Protein AF-A0A7S2R3V3-F1 (afdb_monomer_lite)

Radius of gyration: 34.44 Å; chains: 1; bounding box: 86×63×130 Å

Structure (mmCIF, N/CA/C/O backbone):
data_AF-A0A7S2R3V3-F1
#
_entry.id   AF-A0A7S2R3V3-F1
#
loop_
_atom_site.group_PDB
_atom_site.id
_atom_site.type_symbol
_atom_site.label_atom_id
_atom_site.label_alt_id
_atom_site.label_comp_id
_atom_site.label_asym_id
_atom_site.label_entity_id
_atom_site.label_seq_id
_atom_site.pdbx_PDB_ins_code
_atom_site.Cartn_x
_atom_site.Cartn_y
_atom_site.Cartn_z
_atom_site.occupancy
_atom_site.B_iso_or_equiv
_atom_site.auth_seq_id
_atom_site.auth_comp_id
_atom_site.auth_asym_id
_atom_site.auth_atom_id
_atom_site.pdbx_PDB_model_num
ATOM 1 N N . ALA A 1 1 ? -15.358 -15.433 21.120 1.00 42.62 1 ALA A N 1
ATOM 2 C CA . ALA A 1 1 ? -14.102 -14.759 21.512 1.00 42.62 1 ALA A CA 1
ATOM 3 C C . ALA A 1 1 ? -13.420 -15.447 22.697 1.00 42.62 1 ALA A C 1
ATOM 5 O O . ALA A 1 1 ? -12.364 -16.014 22.493 1.00 42.62 1 ALA A O 1
ATOM 6 N N . GLN A 1 2 ? -14.010 -15.491 23.899 1.00 39.00 2 GLN A N 1
ATOM 7 C CA . GLN A 1 2 ? -13.341 -16.081 25.078 1.00 39.00 2 GLN A CA 1
ATOM 8 C C . GLN A 1 2 ? -13.239 -17.620 25.023 1.00 39.00 2 GLN A C 1
ATOM 10 O O . GLN A 1 2 ? -12.158 -18.161 25.203 1.00 39.00 2 GLN A O 1
ATOM 15 N N . VAL A 1 3 ? -14.322 -18.312 24.637 1.00 41.28 3 VAL A N 1
ATOM 16 C CA . VAL A 1 3 ? -14.302 -19.762 24.316 1.00 41.28 3 VAL A CA 1
ATOM 17 C C . VAL A 1 3 ? -13.445 -20.046 23.075 1.00 41.28 3 VAL A C 1
ATOM 19 O O . VAL A 1 3 ? -12.742 -21.048 22.998 1.00 41.28 3 VAL A O 1
ATOM 22 N N . ALA A 1 4 ? -13.457 -19.098 22.133 1.00 49.81 4 ALA A N 1
ATOM 23 C CA . ALA A 1 4 ? -12.665 -19.156 20.916 1.00 49.81 4 ALA A CA 1
ATOM 24 C C . ALA A 1 4 ? -11.163 -19.067 21.239 1.00 49.81 4 ALA A C 1
ATOM 26 O O . ALA A 1 4 ? -10.417 -19.839 20.684 1.00 49.81 4 ALA A O 1
ATOM 27 N N . SER A 1 5 ? -10.711 -18.235 22.180 1.00 50.78 5 SER A N 1
ATOM 28 C CA . SER A 1 5 ? -9.288 -18.097 22.540 1.00 50.78 5 SER A CA 1
ATOM 29 C C . SER A 1 5 ? -8.661 -19.415 23.027 1.00 50.78 5 SER A C 1
ATOM 31 O O . SER A 1 5 ? -7.587 -19.798 22.569 1.00 50.78 5 SER A O 1
ATOM 33 N N . SER A 1 6 ? -9.373 -20.176 23.866 1.00 54.22 6 SER A N 1
ATOM 34 C CA . SER A 1 6 ? -8.897 -21.474 24.369 1.00 54.22 6 SER A CA 1
ATOM 35 C C . SER A 1 6 ? -8.925 -22.603 23.328 1.00 54.22 6 SER A C 1
ATOM 37 O O . SER A 1 6 ? -8.071 -23.483 23.375 1.00 54.22 6 SER A O 1
ATOM 39 N N . GLU A 1 7 ? -9.868 -22.589 22.377 1.00 56.12 7 GLU A N 1
ATOM 40 C CA . GLU A 1 7 ? -9.927 -23.588 21.293 1.00 56.12 7 GLU A CA 1
ATOM 41 C C . GLU A 1 7 ? -9.134 -23.185 20.034 1.00 56.12 7 GLU A C 1
ATOM 43 O O . GLU A 1 7 ? -8.646 -24.055 19.317 1.00 56.12 7 GLU A O 1
ATOM 48 N N . LEU A 1 8 ? -8.961 -21.888 19.754 1.00 53.47 8 LEU A N 1
ATOM 49 C CA . LEU A 1 8 ? -8.180 -21.368 18.622 1.00 53.47 8 LEU A CA 1
ATOM 50 C C . LEU A 1 8 ? -6.683 -21.533 18.850 1.00 53.47 8 LEU A C 1
ATOM 52 O O . LEU A 1 8 ? -5.972 -21.786 17.882 1.00 53.47 8 LEU A O 1
ATOM 56 N N . ALA A 1 9 ? -6.211 -21.457 20.098 1.00 54.12 9 ALA A N 1
ATOM 57 C CA . ALA A 1 9 ? -4.820 -21.768 20.424 1.00 54.12 9 ALA A CA 1
ATOM 58 C C . ALA A 1 9 ? -4.423 -23.191 19.971 1.00 54.12 9 ALA A C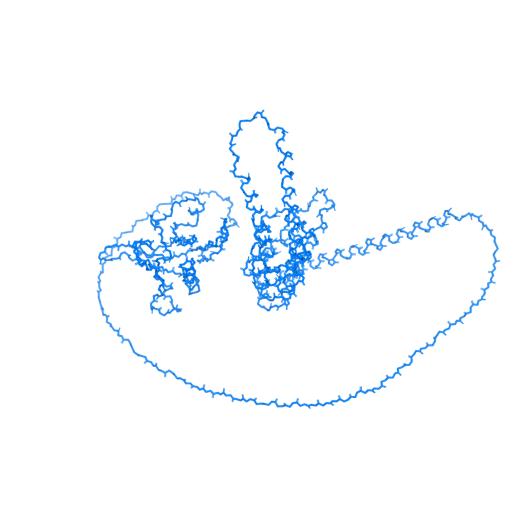 1
ATOM 60 O O . ALA A 1 9 ? -3.262 -23.438 19.663 1.00 54.12 9 ALA A O 1
ATOM 61 N N . LEU A 1 10 ? -5.392 -24.112 19.860 1.00 54.25 10 LEU A N 1
ATOM 62 C CA . LEU A 1 10 ? -5.193 -25.469 19.337 1.00 54.25 10 LEU A CA 1
ATOM 63 C C . LEU A 1 10 ? -5.311 -25.570 17.805 1.00 54.25 10 LEU A C 1
ATOM 65 O O . LEU A 1 10 ? -4.932 -26.595 17.244 1.00 54.25 10 LEU A O 1
ATOM 69 N N . ARG A 1 11 ? -5.845 -24.548 17.122 1.00 63.88 11 ARG A N 1
ATOM 70 C CA . ARG A 1 11 ? -6.066 -24.544 15.662 1.00 63.88 11 ARG A CA 1
ATOM 71 C C . ARG A 1 11 ? -4.992 -23.802 14.858 1.00 63.88 11 ARG A C 1
ATOM 73 O O . ARG A 1 11 ? -5.027 -23.866 13.635 1.00 63.88 11 ARG A O 1
ATOM 80 N N . GLY A 1 12 ? -4.022 -23.162 15.514 1.00 75.69 12 GLY A N 1
ATOM 81 C CA . GLY A 1 12 ? -2.813 -22.657 14.856 1.00 75.69 12 GLY A CA 1
ATOM 82 C C . GLY A 1 12 ? -3.068 -21.539 13.822 1.00 75.69 12 GLY A C 1
ATOM 83 O O . GLY A 1 12 ? -3.934 -20.695 14.048 1.00 75.69 12 GLY A O 1
ATOM 84 N N . PRO A 1 13 ? -2.323 -21.502 12.699 1.00 77.62 13 PRO A N 1
ATOM 85 C CA . PRO A 1 13 ? -2.383 -20.442 11.680 1.00 77.62 13 PRO A CA 1
ATOM 86 C C . PRO A 1 13 ? -3.778 -20.137 11.113 1.00 77.62 13 PRO A C 1
ATOM 88 O O . PRO A 1 13 ? -4.130 -18.973 10.916 1.00 77.62 13 PRO A O 1
ATOM 91 N N . ASP A 1 14 ? -4.606 -21.166 10.917 1.00 78.75 14 ASP A N 1
ATOM 92 C CA . ASP A 1 14 ? -5.938 -21.033 10.311 1.00 78.75 14 ASP A CA 1
ATOM 93 C C . ASP A 1 14 ? -6.867 -20.136 11.140 1.00 78.75 14 ASP A C 1
ATOM 95 O O . ASP A 1 14 ? -7.719 -19.421 10.609 1.00 78.75 14 ASP A O 1
ATOM 99 N N . ALA A 1 15 ? -6.684 -20.148 12.461 1.00 75.69 15 ALA A N 1
ATOM 100 C CA . ALA A 1 15 ? -7.421 -19.311 13.393 1.00 75.69 15 ALA A CA 1
ATOM 101 C C . ALA A 1 15 ? -7.125 -17.819 13.195 1.00 75.69 15 ALA A C 1
ATOM 103 O O . ALA A 1 15 ? -8.046 -16.998 13.181 1.00 75.69 15 ALA A O 1
ATOM 104 N N . VAL A 1 16 ? -5.846 -17.477 13.020 1.00 79.25 16 VAL A N 1
ATOM 105 C CA . VAL A 1 16 ? -5.392 -16.103 12.772 1.00 79.25 16 VAL A CA 1
ATOM 106 C C . VAL A 1 16 ? -5.943 -15.613 11.438 1.00 79.25 16 VAL A C 1
ATOM 108 O O . VAL A 1 16 ? -6.563 -14.552 11.389 1.00 79.25 16 VAL A O 1
ATOM 111 N N . SER A 1 17 ? -5.813 -16.413 10.376 1.00 80.88 17 SER A N 1
ATOM 112 C CA . SER A 1 17 ? -6.365 -16.068 9.063 1.00 80.88 17 SER A CA 1
ATOM 113 C C . SER A 1 17 ? -7.882 -15.879 9.107 1.00 80.88 17 SER A C 1
ATOM 115 O O . SER A 1 17 ? -8.391 -14.919 8.534 1.00 80.88 17 SER A O 1
ATOM 117 N N . ALA A 1 18 ? -8.617 -16.734 9.825 1.00 80.25 18 ALA A N 1
ATOM 118 C CA . ALA A 1 18 ? -10.064 -16.597 9.973 1.00 80.25 18 ALA A CA 1
ATOM 119 C C . ALA A 1 18 ? -10.465 -15.308 10.710 1.00 80.25 18 ALA A C 1
ATOM 121 O O . ALA A 1 18 ? -11.425 -14.656 10.300 1.00 80.25 18 ALA A O 1
ATOM 122 N N . ILE A 1 19 ? -9.733 -14.914 11.760 1.00 79.31 19 ILE A N 1
ATOM 123 C CA . ILE A 1 19 ? -9.977 -13.646 12.468 1.00 79.31 19 ILE A CA 1
ATOM 124 C C . ILE A 1 19 ? -9.691 -12.452 11.555 1.00 79.31 19 ILE A C 1
ATOM 126 O O . ILE A 1 19 ? -10.509 -11.538 11.495 1.00 79.31 19 ILE A O 1
ATOM 130 N N . ILE A 1 20 ? -8.573 -12.465 10.823 1.00 80.06 20 ILE A N 1
ATOM 131 C CA . ILE A 1 20 ? -8.215 -11.384 9.892 1.00 80.06 20 ILE A CA 1
ATOM 132 C C . ILE A 1 20 ? -9.273 -11.257 8.785 1.00 80.06 20 ILE A C 1
ATOM 134 O O . ILE A 1 20 ? -9.743 -10.159 8.499 1.00 80.06 20 ILE A O 1
ATOM 138 N N . LEU A 1 21 ? -9.711 -12.375 8.198 1.00 81.19 21 LEU A N 1
ATOM 139 C CA . LEU A 1 21 ? -10.770 -12.380 7.183 1.00 81.19 21 LEU A CA 1
ATOM 140 C C . LEU A 1 21 ? -12.115 -11.901 7.738 1.00 81.19 21 LEU A C 1
ATOM 142 O O . LEU A 1 21 ? -12.839 -11.180 7.053 1.00 81.19 21 LEU A O 1
ATOM 146 N N . PHE A 1 22 ? -12.454 -12.286 8.970 1.00 82.44 22 PHE A N 1
ATOM 147 C CA . PHE A 1 22 ? -13.661 -11.817 9.645 1.00 82.44 22 PHE A CA 1
ATOM 148 C C . PHE A 1 22 ? -13.627 -10.302 9.859 1.00 82.44 22 PHE A C 1
ATOM 150 O O . PHE A 1 22 ? -14.571 -9.618 9.475 1.00 82.44 22 PHE A O 1
ATOM 157 N N . LEU A 1 23 ? -12.524 -9.779 10.397 1.00 78.69 23 LEU A N 1
ATOM 158 C CA . LEU A 1 23 ? -12.324 -8.346 10.588 1.00 78.69 23 LEU A CA 1
ATOM 159 C C . LEU A 1 23 ? -12.431 -7.575 9.266 1.00 78.69 23 LEU A C 1
ATOM 161 O O . LEU A 1 23 ? -13.106 -6.550 9.208 1.00 78.69 23 LEU A O 1
ATOM 165 N N . ARG A 1 24 ? -11.840 -8.103 8.186 1.00 80.12 24 ARG A N 1
ATOM 166 C CA . ARG A 1 24 ? -11.953 -7.512 6.846 1.00 80.12 24 ARG A CA 1
ATOM 167 C C . ARG A 1 24 ? -13.393 -7.425 6.365 1.00 80.12 24 ARG A C 1
ATOM 169 O O . ARG A 1 24 ? -13.788 -6.409 5.808 1.00 80.12 24 ARG A O 1
ATOM 176 N N . ARG A 1 25 ? -14.184 -8.466 6.611 1.00 81.62 25 ARG A N 1
ATOM 177 C CA . ARG A 1 25 ? -15.598 -8.482 6.238 1.00 81.62 25 ARG A CA 1
ATOM 178 C C . ARG A 1 25 ? -16.442 -7.522 7.078 1.00 81.62 25 ARG A C 1
ATOM 180 O O . ARG A 1 25 ? -17.413 -6.984 6.561 1.00 81.62 25 ARG A O 1
ATOM 187 N N . CYS A 1 26 ? -16.095 -7.324 8.352 1.00 76.75 26 CYS A N 1
ATOM 188 C CA . CYS A 1 26 ? -16.753 -6.327 9.195 1.00 76.75 26 CYS A CA 1
ATOM 189 C C . CYS A 1 26 ? -16.536 -4.910 8.657 1.00 76.75 26 CYS A C 1
ATOM 191 O O . CYS A 1 26 ? -17.508 -4.177 8.559 1.00 76.75 26 CYS A O 1
ATOM 193 N N . LEU A 1 27 ? -15.313 -4.563 8.242 1.00 73.00 27 LEU A N 1
ATOM 194 C CA . LEU A 1 27 ? -15.040 -3.243 7.665 1.00 73.00 27 LEU A CA 1
ATOM 195 C C . LEU A 1 27 ? -15.774 -3.001 6.344 1.00 73.00 27 LEU A C 1
ATOM 197 O O . LEU A 1 27 ? -16.386 -1.958 6.178 1.00 73.00 27 LEU A O 1
ATOM 201 N N . GLN A 1 28 ? -15.773 -3.982 5.437 1.00 79.06 28 GLN A N 1
ATOM 202 C CA . GLN A 1 28 ? -16.441 -3.836 4.136 1.00 79.06 28 GLN A CA 1
ATOM 203 C C . GLN A 1 28 ? -17.941 -3.545 4.262 1.00 79.06 28 GLN A C 1
ATOM 205 O O . GLN A 1 28 ? -18.490 -2.813 3.453 1.00 79.06 28 GLN A O 1
ATOM 210 N N . ARG A 1 29 ? -18.603 -4.095 5.287 1.00 76.88 29 ARG A N 1
ATOM 211 C CA . ARG A 1 29 ? -20.026 -3.828 5.533 1.00 76.88 29 ARG A CA 1
ATOM 212 C C . ARG A 1 29 ? -20.307 -2.424 6.050 1.00 76.88 29 ARG A C 1
ATOM 214 O O . ARG A 1 29 ? -21.402 -1.937 5.818 1.00 76.88 29 ARG A O 1
ATOM 221 N N . SER A 1 30 ? -19.359 -1.816 6.761 1.00 69.12 30 SER A N 1
ATOM 222 C CA . SER A 1 30 ? -19.496 -0.430 7.212 1.00 69.12 30 SER A CA 1
ATOM 223 C C . SER A 1 30 ? -19.497 0.517 6.012 1.00 69.12 30 SER A C 1
ATOM 225 O O . SER A 1 30 ? -20.330 1.404 5.947 1.00 69.12 30 SER A O 1
ATOM 227 N N . GLU A 1 31 ? -18.616 0.279 5.033 1.00 70.94 31 GLU A N 1
ATOM 228 C CA . GLU A 1 31 ? -18.499 1.121 3.831 1.00 70.94 31 GLU A CA 1
ATOM 229 C C . GLU A 1 31 ? -19.698 0.982 2.876 1.00 70.94 31 GLU A C 1
ATOM 231 O O . GLU A 1 31 ? -20.058 1.938 2.200 1.00 70.94 31 GLU A O 1
ATOM 236 N N . GLU A 1 32 ? -20.317 -0.202 2.798 1.00 75.38 32 GLU A N 1
ATOM 237 C CA . GLU A 1 32 ? -21.507 -0.433 1.958 1.00 75.38 32 GLU A CA 1
ATOM 238 C C . GLU A 1 32 ? -22.770 0.254 2.512 1.00 75.38 32 GLU A C 1
ATOM 240 O O . GLU A 1 32 ? -23.696 0.494 1.746 1.00 75.38 32 GLU A O 1
ATOM 245 N N . SER A 1 33 ? -22.808 0.579 3.810 1.00 66.88 33 SER A N 1
ATOM 246 C CA . SER A 1 33 ? -23.957 1.232 4.459 1.00 66.88 33 SER A CA 1
ATOM 247 C C . SER A 1 33 ? -24.081 2.716 4.098 1.00 66.88 33 SER A C 1
ATOM 249 O O . SER A 1 33 ? -25.188 3.216 3.985 1.00 66.88 33 SER A O 1
ATOM 251 N N . GLU A 1 34 ? -22.962 3.408 3.866 1.00 64.06 34 GLU A N 1
ATOM 252 C CA . GLU A 1 34 ? -22.932 4.861 3.602 1.00 64.06 34 GLU A CA 1
ATOM 253 C C . GLU A 1 34 ? -23.275 5.233 2.138 1.00 64.06 34 GLU A C 1
ATOM 255 O O . GLU A 1 34 ? -23.227 6.401 1.759 1.00 64.06 34 GLU A O 1
ATOM 260 N N . GLY A 1 35 ? -23.528 4.251 1.263 1.00 63.22 35 GLY A N 1
ATOM 261 C CA . GLY A 1 35 ? -23.549 4.454 -0.193 1.00 63.22 35 GLY A CA 1
ATOM 262 C C . GLY A 1 35 ? -24.919 4.596 -0.862 1.00 63.22 35 GLY A C 1
ATOM 263 O O . GLY A 1 35 ? -24.953 5.028 -2.015 1.00 63.22 35 GLY A O 1
ATOM 264 N N . ASP A 1 36 ? -26.006 4.240 -0.177 1.00 60.84 36 ASP A N 1
ATOM 265 C CA . ASP A 1 36 ? -27.350 4.087 -0.761 1.00 60.84 36 ASP A CA 1
ATOM 266 C C . ASP A 1 36 ? -28.389 5.035 -0.115 1.00 60.84 36 ASP A C 1
ATOM 268 O O . ASP A 1 36 ? -29.555 4.679 0.038 1.00 60.84 36 ASP A O 1
ATOM 272 N N . GLU A 1 37 ? -27.997 6.266 0.230 1.00 60.75 37 GLU A N 1
ATOM 273 C CA . GLU A 1 37 ? -28.954 7.360 0.467 1.00 60.75 37 GLU A CA 1
ATOM 274 C C . GLU A 1 37 ? -29.541 7.813 -0.889 1.00 60.75 37 GLU A C 1
ATOM 276 O O . GLU A 1 37 ? -29.111 8.799 -1.497 1.00 60.75 37 GLU A O 1
ATOM 281 N N . GLU A 1 38 ? -30.477 7.035 -1.442 1.00 66.69 38 GLU A N 1
ATOM 282 C CA . GLU A 1 38 ? -31.372 7.538 -2.487 1.00 66.69 38 GLU A CA 1
ATOM 283 C C . GLU A 1 38 ? -32.295 8.595 -1.853 1.00 66.69 38 GLU A C 1
ATOM 285 O O . GLU A 1 38 ? -32.809 8.381 -0.762 1.00 66.69 38 GLU A O 1
ATOM 290 N N . GLU A 1 39 ? -32.463 9.749 -2.515 1.00 67.69 39 GLU A N 1
ATOM 291 C CA . GLU A 1 39 ? -33.336 10.859 -2.091 1.00 67.69 39 GLU A CA 1
ATOM 292 C C . GLU A 1 39 ? -34.794 10.366 -1.928 1.00 67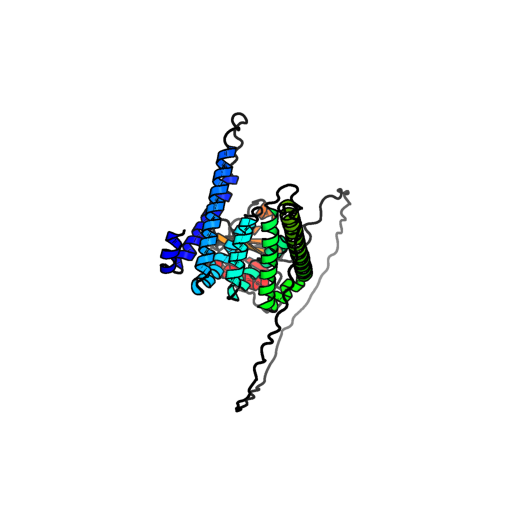.69 39 GLU A C 1
ATOM 294 O O . GLU A 1 39 ? -35.586 10.450 -2.872 1.00 67.69 39 GLU A O 1
ATOM 299 N N . GLU A 1 40 ? -35.147 9.809 -0.767 1.00 58.41 40 GLU A N 1
ATOM 300 C CA . GLU A 1 40 ? -36.526 9.478 -0.400 1.00 58.41 40 GLU A CA 1
ATOM 301 C C . GLU A 1 40 ? -37.203 10.686 0.272 1.00 58.41 40 GLU A C 1
ATOM 303 O O . GLU A 1 40 ? -36.574 11.516 0.923 1.00 58.41 40 GLU A O 1
ATOM 308 N N . ASP A 1 41 ? -38.493 10.847 -0.025 1.00 61.62 41 ASP A N 1
ATOM 309 C CA . ASP A 1 41 ? -39.280 12.061 0.188 1.00 61.62 41 ASP A CA 1
ATOM 310 C C . ASP A 1 41 ? -39.376 12.483 1.682 1.00 61.62 41 ASP A C 1
ATOM 312 O O . ASP A 1 41 ? -39.746 11.681 2.535 1.00 61.62 41 ASP A O 1
ATOM 316 N N . GLU A 1 42 ? -39.123 13.776 1.953 1.00 65.75 42 GLU A N 1
ATOM 317 C CA . GLU A 1 42 ? -38.887 14.480 3.245 1.00 65.75 42 GLU A CA 1
ATOM 318 C C . GLU A 1 42 ? -39.956 14.374 4.379 1.00 65.75 42 GLU A C 1
ATOM 320 O O . GLU A 1 42 ? -39.991 15.238 5.258 1.00 65.75 42 GLU A O 1
ATOM 325 N N . ASP A 1 43 ? -40.858 13.388 4.413 1.00 66.81 43 ASP A N 1
ATOM 326 C CA . ASP A 1 43 ? -42.054 13.459 5.279 1.00 66.81 43 ASP A CA 1
ATOM 327 C C . ASP A 1 43 ? -42.133 12.464 6.476 1.00 66.81 43 ASP A C 1
ATOM 329 O O . ASP A 1 43 ? -43.113 12.545 7.222 1.00 66.81 43 ASP A O 1
ATOM 333 N N . GLU A 1 44 ? -41.143 11.590 6.757 1.00 63.47 44 GLU A N 1
ATOM 334 C CA . GLU A 1 44 ? -41.206 10.615 7.890 1.00 63.47 44 GLU A CA 1
ATOM 335 C C . GLU A 1 44 ? -39.882 10.365 8.695 1.00 63.47 44 GLU A C 1
ATOM 337 O O . GLU A 1 44 ? -39.685 9.276 9.223 1.00 63.47 44 GLU A O 1
ATOM 342 N N . GLU A 1 45 ? -38.987 11.351 8.879 1.00 58.44 45 GLU A N 1
ATOM 343 C CA . GLU A 1 45 ? -37.606 11.149 9.415 1.00 58.44 45 GLU A CA 1
ATOM 344 C C . GLU A 1 45 ? -37.372 11.234 10.957 1.00 58.44 45 GLU A C 1
ATOM 346 O O . GLU A 1 45 ? -36.284 11.612 11.383 1.00 58.44 45 GLU A O 1
ATOM 351 N N . GLU A 1 46 ? -38.320 10.933 11.857 1.00 65.19 46 GLU A N 1
ATOM 352 C CA . GLU A 1 46 ? -38.048 11.099 13.316 1.00 65.19 46 GLU A CA 1
ATOM 353 C C . GLU A 1 46 ? -37.592 9.832 14.081 1.00 65.19 46 GLU A C 1
ATOM 355 O O . GLU A 1 46 ? -37.166 9.971 15.227 1.00 65.19 46 GLU A O 1
ATOM 360 N N . ASP A 1 47 ? -37.599 8.630 13.482 1.00 65.62 47 ASP A N 1
ATOM 361 C CA . ASP A 1 47 ? -37.286 7.371 14.201 1.00 65.62 47 ASP A CA 1
ATOM 362 C C . ASP A 1 47 ? -36.073 6.564 13.653 1.00 65.62 47 ASP A C 1
ATOM 364 O O . ASP A 1 47 ? -35.687 5.574 14.278 1.00 65.62 47 ASP A O 1
ATOM 368 N N . GLU A 1 48 ? -35.443 6.940 12.530 1.00 64.06 48 GLU A N 1
ATOM 369 C CA . GLU A 1 48 ? -34.369 6.128 11.903 1.00 64.06 48 GLU A CA 1
ATOM 370 C C . GLU A 1 48 ? -32.966 6.361 12.507 1.00 64.06 48 GLU A C 1
ATOM 372 O O . GLU A 1 48 ? -32.167 5.423 12.594 1.00 64.06 48 GLU A O 1
ATOM 377 N N . ASP A 1 49 ? -32.697 7.556 13.046 1.00 67.00 49 ASP A N 1
ATOM 378 C CA . ASP A 1 49 ? -31.389 7.929 13.615 1.00 67.00 49 ASP A CA 1
ATOM 379 C C . ASP A 1 49 ? -30.969 7.063 14.825 1.00 67.00 49 ASP A C 1
ATOM 381 O O . ASP A 1 49 ? -29.777 6.837 15.060 1.00 67.00 49 ASP A O 1
ATOM 385 N N . GLU A 1 50 ? -31.926 6.558 15.619 1.00 71.69 50 GLU A N 1
ATOM 386 C CA . GLU A 1 50 ? -31.617 5.736 16.802 1.00 71.69 50 GLU A CA 1
ATOM 387 C C . GLU A 1 50 ? -31.159 4.308 16.432 1.00 71.69 50 GLU A C 1
ATOM 389 O O . GLU A 1 50 ? -30.390 3.698 17.182 1.00 71.69 50 GLU A O 1
ATOM 394 N N . GLU A 1 51 ? -31.593 3.753 15.290 1.00 73.25 51 GLU A N 1
ATOM 395 C CA . GLU A 1 51 ? -31.214 2.388 14.887 1.00 73.25 51 GLU A CA 1
ATOM 396 C C . GLU A 1 51 ? -29.798 2.321 14.284 1.00 73.25 51 GLU A C 1
ATOM 398 O O . GLU A 1 51 ? -29.085 1.328 14.493 1.00 73.25 51 GLU A O 1
ATOM 403 N N . GLU A 1 52 ? -29.353 3.375 13.591 1.00 72.94 52 GLU A N 1
ATOM 404 C CA . GLU A 1 52 ? -28.033 3.419 12.951 1.00 72.94 52 GLU A CA 1
ATOM 405 C C . GLU A 1 52 ? -26.886 3.556 13.972 1.00 72.94 52 GLU A C 1
ATOM 407 O O . GLU A 1 52 ? -25.896 2.810 13.909 1.00 72.94 52 GLU A O 1
ATOM 412 N N . GLU A 1 53 ? -27.044 4.419 14.988 1.00 75.50 53 GLU A N 1
ATOM 413 C CA . GLU A 1 53 ? -26.048 4.594 16.062 1.00 75.50 53 GLU A CA 1
ATOM 414 C C . GLU A 1 53 ? -25.779 3.263 16.799 1.00 75.50 53 GLU A C 1
ATOM 416 O O . GLU A 1 53 ? -24.638 2.920 17.153 1.00 75.50 53 GLU A O 1
ATOM 421 N N . ASP A 1 54 ? -26.827 2.456 16.967 1.00 80.19 54 ASP A N 1
ATOM 422 C CA . ASP A 1 54 ? -26.776 1.157 17.626 1.00 80.19 54 ASP A CA 1
ATOM 423 C C . ASP A 1 54 ? -25.993 0.106 16.816 1.00 80.19 54 ASP A C 1
ATOM 425 O O . ASP A 1 54 ? -25.286 -0.733 17.396 1.00 80.19 54 ASP A O 1
ATOM 429 N N . GLU A 1 55 ? -26.087 0.117 15.484 1.00 80.50 55 GLU A N 1
ATOM 430 C CA . GLU A 1 55 ? -25.310 -0.783 14.624 1.00 80.50 55 GLU A CA 1
ATOM 431 C C . GLU A 1 55 ? -23.832 -0.387 14.567 1.00 80.50 55 GLU A C 1
ATOM 433 O O . GLU A 1 55 ? -22.962 -1.260 14.706 1.00 80.50 55 GLU A O 1
ATOM 438 N N . GLU A 1 56 ? -23.512 0.906 14.493 1.00 79.00 56 GLU A N 1
ATOM 439 C CA . GLU A 1 56 ? -22.120 1.360 14.527 1.00 79.00 56 GLU A CA 1
ATOM 440 C C . GLU A 1 56 ? -21.448 0.994 15.867 1.00 79.00 56 GLU A C 1
ATOM 442 O O . GLU A 1 56 ? -20.332 0.451 15.915 1.00 79.00 56 GLU A O 1
ATOM 447 N N . ALA A 1 57 ? -22.155 1.183 16.986 1.00 82.38 57 ALA A N 1
ATOM 448 C CA . ALA A 1 57 ? -21.683 0.791 18.313 1.00 82.38 57 ALA A CA 1
ATOM 449 C C . ALA A 1 57 ? -21.446 -0.729 18.433 1.00 82.38 57 ALA A C 1
ATOM 451 O O . ALA A 1 57 ? -20.449 -1.178 19.034 1.00 82.38 57 ALA A O 1
ATOM 452 N N . LYS A 1 58 ? -22.321 -1.553 17.837 1.00 83.69 58 LYS A N 1
ATOM 453 C CA . LYS A 1 58 ? -22.143 -3.015 17.765 1.00 83.69 58 LYS A CA 1
ATOM 454 C C . LYS A 1 58 ? -20.921 -3.381 16.927 1.00 83.69 58 LYS A C 1
ATOM 456 O O . LYS A 1 58 ? -20.114 -4.204 17.380 1.00 83.69 58 LYS A O 1
ATOM 461 N N . GLN A 1 59 ? -20.738 -2.767 15.758 1.00 79.56 59 GLN A N 1
ATOM 462 C CA . GLN A 1 59 ? -19.583 -3.012 14.893 1.00 79.56 59 GLN A CA 1
ATOM 463 C C . GLN A 1 59 ? -18.272 -2.653 15.600 1.00 79.56 59 GLN A C 1
ATOM 465 O O . GLN A 1 59 ? -17.384 -3.507 15.715 1.00 79.56 59 GLN A O 1
ATOM 470 N N . ARG A 1 60 ? -18.182 -1.461 16.204 1.00 81.25 60 ARG A N 1
ATOM 471 C CA . ARG A 1 60 ? -17.025 -1.033 17.013 1.00 81.25 60 ARG A CA 1
ATOM 472 C C . ARG A 1 60 ? -16.710 -2.039 18.125 1.00 81.25 60 ARG A C 1
ATOM 474 O O . ARG A 1 60 ? -15.557 -2.432 18.322 1.00 81.25 60 ARG A O 1
ATOM 481 N N . THR A 1 61 ? -17.737 -2.542 18.813 1.00 85.44 61 THR A N 1
ATOM 482 C CA . THR A 1 61 ? -17.584 -3.568 19.860 1.00 85.44 61 THR A CA 1
ATOM 483 C C . THR A 1 61 ? -17.030 -4.888 19.311 1.00 85.44 61 THR A C 1
ATOM 485 O O . THR A 1 61 ? -16.205 -5.541 19.963 1.00 85.44 61 THR A O 1
ATOM 488 N N . ILE A 1 62 ? -17.467 -5.308 18.123 1.00 82.38 62 ILE A N 1
ATOM 489 C CA . ILE A 1 62 ? -16.980 -6.522 17.460 1.00 82.38 62 ILE A CA 1
ATOM 490 C C . ILE A 1 62 ? -15.501 -6.377 17.089 1.00 82.38 62 ILE A C 1
ATOM 492 O O . ILE A 1 62 ? -14.715 -7.280 17.395 1.00 82.38 62 ILE A O 1
ATOM 496 N N . VAL A 1 63 ? -15.109 -5.245 16.499 1.00 82.88 63 VAL A N 1
ATOM 497 C CA . VAL A 1 63 ? -13.716 -4.993 16.109 1.00 82.88 63 VAL A CA 1
ATOM 498 C C . VAL A 1 63 ? -12.805 -4.981 17.338 1.00 82.88 63 VAL A C 1
ATOM 500 O O . VAL A 1 63 ? -11.813 -5.712 17.367 1.00 82.88 63 VAL A O 1
ATOM 503 N N . LEU A 1 64 ? -13.185 -4.275 18.409 1.00 85.19 64 LEU A N 1
ATOM 504 C CA . LEU A 1 64 ? -12.429 -4.258 19.670 1.00 85.19 64 LEU A CA 1
ATOM 505 C C . LEU A 1 64 ? -12.240 -5.660 20.268 1.00 85.19 64 LEU A C 1
ATOM 507 O O . LEU A 1 64 ? -11.180 -5.987 20.810 1.00 85.19 64 LEU A O 1
ATOM 511 N N . ARG A 1 65 ? -13.254 -6.529 20.177 1.00 84.38 65 ARG A N 1
ATOM 512 C CA . ARG A 1 65 ? -13.146 -7.922 20.643 1.00 84.38 65 ARG A CA 1
ATOM 513 C C . ARG A 1 65 ? -12.187 -8.743 19.789 1.00 84.38 65 ARG A C 1
ATOM 515 O O . ARG A 1 65 ? -11.469 -9.583 20.330 1.00 84.38 65 ARG A O 1
ATOM 522 N N . ALA A 1 66 ? -12.185 -8.528 18.481 1.00 82.38 66 ALA A N 1
ATOM 523 C CA . ALA A 1 66 ? -11.291 -9.223 17.570 1.00 82.38 66 ALA A CA 1
ATOM 524 C C . ALA A 1 66 ? -9.835 -8.746 17.719 1.00 82.38 66 ALA A C 1
ATOM 526 O O . ALA A 1 66 ? -8.936 -9.582 17.751 1.00 82.38 66 ALA A O 1
ATOM 527 N N . MET A 1 67 ? -9.593 -7.453 17.948 1.00 84.88 67 MET A N 1
ATOM 528 C CA . MET A 1 67 ? -8.257 -6.943 18.289 1.00 84.88 67 MET A CA 1
ATOM 529 C C . MET A 1 67 ? -7.735 -7.517 19.601 1.00 84.88 67 MET A C 1
ATOM 531 O O . MET A 1 67 ? -6.598 -7.973 19.665 1.00 84.88 67 MET A O 1
ATOM 535 N N . ASN A 1 68 ? -8.579 -7.576 20.634 1.00 86.25 68 ASN A N 1
ATOM 536 C CA . ASN A 1 68 ? -8.215 -8.227 21.891 1.00 86.25 68 ASN A CA 1
ATOM 537 C C . ASN A 1 68 ? -7.887 -9.716 21.696 1.00 86.25 68 ASN A C 1
ATOM 539 O O . ASN A 1 68 ? -6.979 -10.242 22.337 1.00 86.25 68 ASN A O 1
ATOM 543 N N . ALA A 1 69 ? -8.581 -10.403 20.783 1.00 83.75 69 ALA A N 1
ATOM 544 C CA . ALA A 1 69 ? -8.229 -11.771 20.421 1.00 83.75 69 ALA A CA 1
ATOM 545 C C . ALA A 1 69 ? -6.856 -11.841 19.731 1.00 83.75 69 ALA A C 1
ATOM 547 O O . ALA A 1 69 ? -6.038 -12.664 20.131 1.00 83.75 69 ALA A O 1
ATOM 548 N N . LEU A 1 70 ? -6.565 -10.960 18.765 1.00 86.12 70 LEU A N 1
ATOM 549 C CA . LEU A 1 70 ? -5.245 -10.882 18.120 1.00 86.12 70 LEU A CA 1
ATOM 550 C C . LEU A 1 70 ? -4.128 -10.593 19.131 1.00 86.12 70 LEU A C 1
ATOM 552 O O . LEU A 1 70 ? -3.078 -11.223 19.080 1.00 86.12 70 LEU A O 1
ATOM 556 N N . LYS A 1 71 ? -4.386 -9.714 20.101 1.00 87.88 71 LYS A N 1
ATOM 557 C CA . LYS A 1 71 ? -3.471 -9.351 21.190 1.00 87.88 71 LYS A CA 1
ATOM 558 C C . LYS A 1 71 ? -3.138 -10.521 22.114 1.00 87.88 71 LYS A C 1
ATOM 560 O O . LYS A 1 71 ? -1.998 -10.634 22.565 1.00 87.88 71 LYS A O 1
ATOM 565 N N . HIS A 1 72 ? -4.105 -11.399 22.378 1.00 86.75 72 HIS A N 1
ATOM 566 C CA . HIS A 1 72 ? -3.859 -12.653 23.089 1.00 86.75 72 HIS A CA 1
ATOM 567 C C . HIS A 1 72 ? -3.128 -13.675 22.215 1.00 86.75 72 HIS A C 1
ATOM 569 O O . HIS A 1 72 ? -2.208 -14.331 22.685 1.00 86.75 72 HIS A O 1
ATOM 575 N N . LEU A 1 73 ? -3.488 -13.795 20.934 1.00 84.81 73 LEU A N 1
ATOM 576 C CA . LEU A 1 73 ? -2.814 -14.717 20.014 1.00 84.81 73 LEU A CA 1
ATOM 577 C C . LEU A 1 73 ? -1.352 -14.322 19.766 1.00 84.81 73 LEU A C 1
ATOM 579 O O . LEU A 1 73 ? -0.511 -15.203 19.624 1.00 84.81 73 LEU A O 1
ATOM 583 N N . SER A 1 74 ? -1.029 -13.026 19.799 1.00 88.56 74 SER A N 1
ATOM 584 C CA . SER A 1 74 ? 0.346 -12.526 19.674 1.00 88.56 74 SER A CA 1
ATOM 585 C C . SER A 1 74 ? 1.252 -12.858 20.866 1.00 88.56 74 SER A C 1
ATOM 587 O O . SER A 1 74 ? 2.440 -12.562 20.814 1.00 88.56 74 SER A O 1
ATOM 589 N N . GLU A 1 75 ? 0.722 -13.449 21.944 1.00 87.56 75 GLU A N 1
ATOM 590 C CA . GLU A 1 75 ? 1.543 -13.992 23.041 1.00 87.56 75 GLU A CA 1
ATOM 591 C C . GLU A 1 75 ? 2.274 -15.283 22.625 1.00 87.56 75 GLU A C 1
ATOM 593 O O . GLU A 1 75 ? 3.198 -15.716 23.308 1.00 87.56 75 GLU A O 1
ATOM 598 N N . ASN A 1 76 ? 1.877 -15.894 21.505 1.00 88.12 76 ASN A N 1
ATOM 599 C CA . ASN A 1 76 ? 2.586 -16.997 20.870 1.00 88.12 76 ASN A CA 1
ATOM 600 C C . ASN A 1 76 ? 3.469 -16.466 19.726 1.00 88.12 76 ASN A C 1
ATOM 602 O O . ASN A 1 76 ? 2.953 -15.834 18.807 1.00 88.12 76 ASN A O 1
ATOM 606 N N . ASP A 1 77 ? 4.771 -16.763 19.753 1.00 86.31 77 ASP A N 1
ATOM 607 C CA . ASP A 1 77 ? 5.749 -16.233 18.789 1.00 86.31 77 ASP A CA 1
ATOM 608 C C . ASP A 1 77 ? 5.461 -16.628 17.326 1.00 86.31 77 ASP A C 1
ATOM 610 O O . ASP A 1 77 ? 5.607 -15.803 16.423 1.00 86.31 77 ASP A O 1
ATOM 614 N N . GLU A 1 78 ? 4.995 -17.857 17.071 1.00 85.62 78 GLU A N 1
ATOM 615 C CA . GLU A 1 78 ? 4.657 -18.311 15.712 1.00 85.62 78 GLU A CA 1
ATOM 616 C C . GLU A 1 78 ? 3.446 -17.546 15.163 1.00 85.62 78 GLU A C 1
ATOM 618 O O . GLU A 1 78 ? 3.445 -17.079 14.021 1.00 85.62 78 GLU A O 1
ATOM 623 N N . LEU A 1 79 ? 2.412 -17.374 15.993 1.00 86.75 79 LEU A N 1
ATOM 624 C CA . LEU A 1 79 ? 1.215 -16.627 15.608 1.00 86.75 79 LEU A CA 1
ATOM 625 C C . LEU A 1 79 ? 1.493 -15.129 15.504 1.00 86.75 79 LEU A C 1
ATOM 627 O O . LEU A 1 79 ? 0.931 -14.470 14.638 1.00 86.75 79 LEU A O 1
ATOM 631 N N . LYS A 1 80 ? 2.367 -14.589 16.351 1.00 87.19 80 LYS A N 1
ATOM 632 C CA . LYS A 1 80 ? 2.808 -13.196 16.309 1.00 87.19 80 LYS A CA 1
ATOM 633 C C . LYS A 1 80 ? 3.434 -12.842 14.962 1.00 87.19 80 LYS A C 1
ATOM 635 O O . LYS A 1 80 ? 3.060 -11.824 14.382 1.00 87.19 80 LYS A O 1
ATOM 640 N N . SER A 1 81 ? 4.336 -13.685 14.458 1.00 83.56 81 SER A N 1
ATOM 641 C CA . SER A 1 81 ? 4.959 -13.487 13.144 1.00 83.56 81 SER A CA 1
ATOM 642 C C . SER A 1 81 ? 3.911 -13.546 12.026 1.00 83.56 81 SER A C 1
ATOM 644 O O . SER A 1 81 ? 3.814 -12.638 11.204 1.00 83.56 81 SER A O 1
ATOM 646 N N . LEU A 1 82 ? 3.001 -14.527 12.079 1.00 83.50 82 LEU A N 1
ATOM 647 C CA . LEU A 1 82 ? 1.904 -14.648 11.114 1.00 83.50 82 LEU A CA 1
ATOM 648 C C . LEU A 1 82 ? 0.946 -13.441 11.125 1.00 83.50 82 LEU A C 1
ATOM 650 O O . LEU A 1 82 ? 0.511 -12.982 10.066 1.00 83.50 82 LEU A O 1
ATOM 654 N N . ILE A 1 83 ? 0.606 -12.920 12.309 1.00 86.12 83 ILE A N 1
ATOM 655 C CA . ILE A 1 83 ? -0.216 -11.710 12.455 1.00 86.12 83 ILE A CA 1
ATOM 656 C C . ILE A 1 83 ? 0.508 -10.512 11.837 1.00 86.12 83 ILE A C 1
ATOM 658 O O . ILE A 1 83 ? -0.134 -9.702 11.174 1.00 86.12 83 ILE A O 1
ATOM 662 N N . GLY A 1 84 ? 1.821 -10.390 12.008 1.00 83.19 84 GLY A N 1
ATOM 663 C CA . GLY A 1 84 ? 2.581 -9.318 11.375 1.00 83.19 84 GLY A CA 1
ATOM 664 C C . GLY A 1 84 ? 2.639 -9.439 9.852 1.00 83.19 84 GLY A C 1
ATOM 665 O O . GLY A 1 84 ? 2.334 -8.474 9.155 1.00 83.19 84 GLY A O 1
ATOM 666 N N . GLU A 1 85 ? 2.930 -10.626 9.318 1.00 79.44 85 GLU A N 1
ATOM 667 C CA . GLU A 1 85 ? 3.017 -10.850 7.869 1.00 79.44 85 GLU A CA 1
ATOM 668 C C . GLU A 1 85 ? 1.677 -10.647 7.149 1.00 79.44 85 GLU A C 1
ATOM 670 O O . GLU A 1 85 ? 1.618 -10.015 6.093 1.00 79.44 85 GLU A O 1
ATOM 675 N N . CYS A 1 86 ? 0.591 -11.188 7.706 1.00 78.31 86 CYS A N 1
ATOM 676 C CA . CYS A 1 86 ? -0.714 -11.210 7.040 1.00 78.31 86 CYS A CA 1
ATOM 677 C C . CYS A 1 86 ? -1.665 -10.109 7.523 1.00 78.31 86 CYS A C 1
ATOM 679 O O . CYS A 1 86 ? -2.581 -9.718 6.800 1.00 78.31 86 CYS A O 1
ATOM 681 N N . GLY A 1 87 ? -1.494 -9.650 8.761 1.00 81.56 87 GLY A N 1
ATOM 682 C CA . GLY A 1 87 ? -2.430 -8.766 9.447 1.00 81.56 87 GLY A CA 1
ATOM 683 C C . GLY A 1 87 ? -1.998 -7.307 9.490 1.00 81.56 87 GLY A C 1
ATOM 684 O O . GLY A 1 87 ? -2.875 -6.460 9.594 1.00 81.56 87 GLY A O 1
ATOM 685 N N . MET A 1 88 ? -0.707 -6.974 9.366 1.00 82.69 88 MET A N 1
ATOM 686 C CA . MET A 1 88 ? -0.240 -5.595 9.586 1.00 82.69 88 MET A CA 1
ATOM 687 C C . MET A 1 88 ? -0.847 -4.580 8.608 1.00 82.69 88 MET A C 1
ATOM 689 O O . MET A 1 88 ? -1.285 -3.514 9.027 1.00 82.69 88 MET A O 1
ATOM 693 N N . GLY A 1 89 ? -0.931 -4.913 7.315 1.00 76.69 89 GLY A N 1
ATOM 694 C CA . GLY A 1 89 ? -1.564 -4.026 6.327 1.00 76.69 89 GLY A CA 1
ATOM 695 C C . GLY A 1 89 ? -3.040 -3.792 6.625 1.00 76.69 89 GLY A C 1
ATOM 696 O O . GLY A 1 89 ? -3.502 -2.661 6.633 1.00 76.69 89 GLY A O 1
ATOM 697 N N . PHE A 1 90 ? -3.749 -4.862 6.978 1.00 81.94 90 PHE A N 1
ATOM 698 C CA . PHE A 1 90 ? -5.147 -4.781 7.372 1.00 81.94 90 PHE A CA 1
ATOM 699 C C . PHE A 1 90 ? -5.351 -3.943 8.643 1.00 81.94 90 PHE A C 1
ATOM 701 O O . PHE A 1 90 ? -6.269 -3.137 8.726 1.00 81.94 90 PHE A O 1
ATOM 708 N N . LEU A 1 91 ? -4.486 -4.144 9.634 1.00 82.56 91 LEU A N 1
ATOM 709 C CA . LEU A 1 91 ? -4.474 -3.399 10.883 1.00 82.56 91 LEU A CA 1
ATOM 710 C C . LEU A 1 91 ? -4.302 -1.891 10.601 1.00 82.56 91 LEU A C 1
ATOM 712 O O . LEU A 1 91 ? -5.063 -1.088 11.140 1.00 82.56 91 LEU A O 1
ATOM 716 N N . LEU A 1 92 ? -3.384 -1.511 9.710 1.00 80.88 92 LEU A N 1
ATOM 717 C CA . LEU A 1 92 ? -3.179 -0.114 9.312 1.00 80.88 92 LEU A CA 1
ATOM 718 C C . LEU A 1 92 ? -4.393 0.492 8.601 1.00 80.88 92 LEU A C 1
ATOM 720 O O . LEU A 1 92 ? -4.801 1.601 8.947 1.00 80.88 92 LEU A O 1
ATOM 724 N N . ASP A 1 93 ? -4.993 -0.238 7.658 1.00 79.06 93 ASP A N 1
ATOM 725 C CA . ASP A 1 93 ? -6.225 0.190 6.980 1.00 79.06 93 ASP A CA 1
ATOM 726 C C . ASP A 1 93 ? -7.342 0.444 7.999 1.00 79.06 93 ASP A C 1
ATOM 728 O O . ASP A 1 93 ? -8.052 1.448 7.945 1.00 79.06 93 ASP A O 1
ATOM 732 N N . LEU A 1 94 ? -7.442 -0.443 8.986 1.00 80.44 94 LEU A N 1
ATOM 733 C CA . LEU A 1 94 ? -8.462 -0.384 10.012 1.00 80.44 94 LEU A CA 1
ATOM 734 C C . LEU A 1 94 ? -8.300 0.841 10.927 1.00 80.44 94 LEU A C 1
ATOM 736 O O . LEU A 1 94 ? -9.297 1.441 11.324 1.00 80.44 94 LEU A O 1
ATOM 740 N N . VAL A 1 95 ? -7.068 1.265 11.224 1.00 79.69 95 VAL A N 1
ATOM 741 C CA . VAL A 1 95 ? -6.855 2.513 11.974 1.00 79.69 95 VAL A CA 1
ATOM 742 C C . VAL A 1 95 ? -7.187 3.741 11.160 1.00 79.69 95 VAL A C 1
ATOM 744 O O . VAL A 1 95 ? -7.823 4.647 11.700 1.00 79.69 95 VAL A O 1
ATOM 747 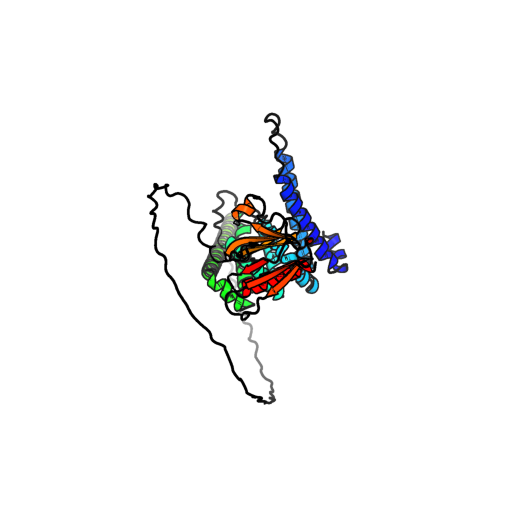N N . ASN A 1 96 ? -6.817 3.752 9.881 1.00 75.81 96 ASN A N 1
ATOM 748 C CA . ASN A 1 96 ? -7.153 4.848 8.978 1.00 75.81 96 ASN A CA 1
ATOM 749 C C . ASN A 1 96 ? -8.669 5.056 8.865 1.00 75.81 96 ASN A C 1
ATOM 751 O O . ASN A 1 96 ? -9.106 6.199 8.818 1.00 75.81 96 ASN A O 1
ATOM 755 N N . GLY A 1 97 ? -9.463 3.982 8.882 1.00 74.75 97 GLY A N 1
ATOM 756 C CA . GLY A 1 97 ? -10.929 4.075 8.898 1.00 74.75 97 GLY A CA 1
ATOM 757 C C . GLY A 1 97 ? -11.528 4.477 10.252 1.00 74.75 97 GLY A C 1
ATOM 758 O O . GLY A 1 97 ? -12.663 4.924 10.316 1.00 74.75 97 GLY A O 1
ATOM 759 N N . SER A 1 98 ? -10.778 4.352 11.350 1.00 72.81 98 SER A N 1
ATOM 760 C CA . SER A 1 98 ? -11.274 4.583 12.721 1.00 72.81 98 SER A CA 1
ATOM 761 C C . SER A 1 98 ? -10.951 5.972 13.295 1.00 72.81 98 SER A C 1
ATOM 763 O O . SER A 1 98 ? -10.909 6.148 14.520 1.00 72.81 98 SER A O 1
ATOM 765 N N . GLN A 1 99 ? -10.664 6.955 12.435 1.00 68.00 99 GLN A N 1
ATOM 766 C CA . GLN A 1 99 ? -10.334 8.323 12.847 1.00 68.00 99 GLN A CA 1
ATOM 767 C C . GLN A 1 99 ? -11.481 8.912 13.685 1.00 68.00 99 GLN A C 1
ATOM 769 O O . GLN A 1 99 ? -12.528 9.263 13.160 1.00 68.00 99 GLN A O 1
ATOM 774 N N . GLY A 1 100 ? -11.301 8.984 15.009 1.00 71.06 100 GLY A N 1
ATOM 775 C CA . GLY A 1 100 ? -12.305 9.539 15.927 1.00 71.06 100 GLY A CA 1
ATOM 776 C C . GLY A 1 100 ? -12.554 8.735 17.203 1.00 71.06 100 GLY A C 1
ATOM 777 O O . GLY A 1 100 ? -13.146 9.272 18.137 1.00 71.06 100 GLY A O 1
ATOM 778 N N . SER A 1 101 ? -12.074 7.489 17.306 1.00 80.50 101 SER A N 1
ATOM 779 C CA . SER A 1 101 ? -12.208 6.691 18.535 1.00 80.50 101 SER A CA 1
ATOM 780 C C . SER A 1 101 ? -10.856 6.499 19.248 1.00 80.50 101 SER A C 1
ATOM 782 O O . SER A 1 101 ? -10.082 5.610 18.885 1.00 80.50 101 SER A O 1
ATOM 784 N N . PRO A 1 102 ? -10.552 7.270 20.311 1.00 77.19 102 PRO A N 1
ATOM 785 C CA . PRO A 1 102 ? -9.246 7.221 20.983 1.00 77.19 102 PRO A CA 1
ATOM 786 C C . PRO A 1 102 ? -8.992 5.859 21.632 1.00 77.19 102 PRO A C 1
ATOM 788 O O . PRO A 1 102 ? -7.897 5.306 21.577 1.00 77.19 102 PRO A O 1
ATOM 791 N N . ARG A 1 103 ? -10.046 5.272 22.209 1.00 78.88 103 ARG A N 1
ATOM 792 C CA . ARG A 1 103 ? -10.007 3.942 22.822 1.00 78.88 103 ARG A CA 1
ATOM 793 C C . ARG A 1 103 ? -9.689 2.851 21.804 1.00 78.88 103 ARG A C 1
ATOM 795 O O . ARG A 1 103 ? -8.996 1.888 22.125 1.00 78.88 103 ARG A O 1
ATOM 802 N N . PHE A 1 104 ? -10.211 3.003 20.592 1.00 81.50 104 PHE A N 1
ATOM 803 C CA . PHE A 1 104 ? -9.946 2.096 19.490 1.00 81.50 104 PHE A CA 1
ATOM 804 C C . PHE A 1 104 ? -8.472 2.140 19.081 1.00 81.50 104 PHE A C 1
ATOM 806 O O . PHE A 1 104 ? -7.788 1.113 19.062 1.00 81.50 104 PHE A O 1
ATOM 813 N N . GLN A 1 105 ? -7.971 3.351 18.842 1.00 79.88 105 GLN A N 1
ATOM 814 C CA . GLN A 1 105 ? -6.571 3.594 18.516 1.00 79.88 105 GLN A CA 1
ATOM 815 C C . GLN A 1 105 ? -5.650 3.083 19.634 1.00 79.88 105 GLN A C 1
ATOM 817 O O . GLN A 1 105 ? -4.656 2.420 19.355 1.00 79.88 105 GLN A O 1
ATOM 822 N N . LEU A 1 106 ? -6.004 3.276 20.906 1.00 81.62 106 LEU A N 1
ATOM 823 C CA . LEU A 1 106 ? -5.219 2.768 22.033 1.00 81.62 106 LEU A CA 1
ATOM 824 C C . LEU A 1 106 ? -5.036 1.242 21.988 1.00 81.62 106 LEU A C 1
ATOM 826 O O . LEU A 1 106 ? -3.909 0.760 22.088 1.00 81.62 106 LEU A O 1
ATOM 830 N N . GLU A 1 107 ? -6.111 0.468 21.810 1.00 84.25 107 GLU A N 1
ATOM 831 C CA . GLU A 1 107 ? -6.005 -0.998 21.711 1.00 84.25 107 GLU A CA 1
ATOM 832 C C . GLU A 1 107 ? -5.193 -1.436 20.489 1.00 84.25 107 GLU A C 1
ATOM 834 O O . GLU A 1 107 ? -4.486 -2.446 20.531 1.00 84.25 107 GLU A O 1
ATOM 839 N N . TYR A 1 108 ? -5.257 -0.661 19.408 1.00 85.12 108 TYR A N 1
ATOM 840 C CA . TYR A 1 108 ? -4.465 -0.905 18.215 1.00 85.12 108 TYR A CA 1
ATOM 841 C C . TYR A 1 108 ? -2.976 -0.735 18.476 1.00 85.12 108 TYR A C 1
ATOM 843 O O . TYR A 1 108 ? -2.190 -1.628 18.160 1.00 85.12 108 TYR A O 1
ATOM 851 N N . PHE A 1 109 ? -2.579 0.382 19.082 1.00 82.38 109 PHE A N 1
ATOM 852 C CA . PHE A 1 109 ? -1.170 0.628 19.354 1.00 82.38 109 PHE A CA 1
ATOM 853 C C . PHE A 1 109 ? -0.611 -0.359 20.366 1.00 82.38 109 PHE A C 1
ATOM 855 O O . PHE A 1 109 ? 0.526 -0.787 20.214 1.00 82.38 109 PHE A O 1
ATOM 862 N N . GLN A 1 110 ? -1.422 -0.825 21.319 1.00 86.06 110 GLN A N 1
ATOM 863 C CA . GLN A 1 110 ? -1.007 -1.897 22.228 1.00 86.06 110 GLN A CA 1
ATOM 864 C C . GLN A 1 110 ? -0.783 -3.223 21.489 1.00 86.06 110 GLN A C 1
ATOM 866 O O . GLN A 1 110 ? 0.079 -4.013 21.875 1.00 86.06 110 GLN A O 1
ATOM 871 N N . LEU A 1 111 ? -1.558 -3.499 20.435 1.00 85.50 111 LEU A N 1
ATOM 872 C CA . LEU A 1 111 ? -1.315 -4.648 19.568 1.00 85.50 111 LEU A CA 1
ATOM 873 C C . LEU A 1 111 ? -0.036 -4.450 18.746 1.00 85.50 111 LEU A C 1
ATOM 875 O O . LEU A 1 111 ? 0.786 -5.362 18.710 1.00 85.50 111 LEU A O 1
ATOM 879 N N . ILE A 1 112 ? 0.165 -3.279 18.135 1.00 84.50 112 ILE A N 1
ATOM 880 C CA . ILE A 1 112 ? 1.389 -2.972 17.382 1.00 84.50 112 ILE A CA 1
ATOM 881 C C . ILE A 1 112 ? 2.624 -3.118 18.252 1.00 84.50 112 ILE A C 1
ATOM 883 O O . ILE A 1 112 ? 3.527 -3.855 17.870 1.00 84.50 112 ILE A O 1
ATOM 887 N N . GLU A 1 113 ? 2.643 -2.467 19.413 1.00 85.31 113 GLU A N 1
ATOM 888 C CA . GLU A 1 113 ? 3.754 -2.509 20.357 1.00 85.31 113 GLU A CA 1
ATOM 889 C C . GLU A 1 113 ? 4.150 -3.966 20.623 1.00 85.31 113 GLU A C 1
ATOM 891 O O . GLU A 1 113 ? 5.305 -4.357 20.428 1.00 85.31 113 GLU A O 1
ATOM 896 N N . ARG A 1 114 ? 3.158 -4.811 20.940 1.00 86.44 114 ARG A N 1
ATOM 897 C CA . ARG A 1 114 ? 3.364 -6.249 21.130 1.00 86.44 114 ARG A CA 1
ATOM 898 C C . ARG A 1 114 ? 3.929 -6.917 19.891 1.00 86.44 114 ARG A C 1
ATOM 900 O O . ARG A 1 114 ? 4.902 -7.650 20.032 1.00 86.44 114 ARG A O 1
ATOM 907 N N . LEU A 1 115 ? 3.359 -6.694 18.706 1.00 83.56 115 LEU A N 1
ATOM 908 C CA . LEU A 1 115 ? 3.833 -7.292 17.452 1.00 83.56 115 LEU A CA 1
ATOM 909 C C . LEU A 1 115 ? 5.281 -6.890 17.138 1.00 83.56 115 LEU A C 1
ATOM 911 O O . LEU A 1 115 ? 6.045 -7.730 16.665 1.00 83.56 115 LEU A O 1
ATOM 915 N N . THR A 1 116 ? 5.675 -5.658 17.462 1.00 82.50 116 THR A N 1
ATOM 916 C CA . THR A 1 116 ? 7.014 -5.112 17.198 1.00 82.50 116 THR A CA 1
ATOM 917 C C . THR A 1 116 ? 8.060 -5.451 18.258 1.00 82.50 116 THR A C 1
ATOM 919 O O . THR A 1 116 ? 9.243 -5.457 17.947 1.00 82.50 116 THR A O 1
ATOM 922 N N . ALA A 1 117 ? 7.662 -5.796 19.487 1.00 80.75 117 ALA A N 1
ATOM 923 C CA . ALA A 1 117 ? 8.588 -5.947 20.616 1.00 80.75 117 ALA A CA 1
ATOM 924 C C . ALA A 1 117 ? 9.631 -7.081 20.493 1.00 80.75 117 ALA A C 1
ATOM 926 O O . ALA A 1 117 ? 10.524 -7.167 21.331 1.00 80.75 117 ALA A O 1
ATOM 927 N N . SER A 1 118 ? 9.520 -7.997 19.521 1.00 65.94 118 SER A N 1
ATOM 928 C CA . SER A 1 118 ? 10.462 -9.129 19.416 1.00 65.94 118 SER A CA 1
ATOM 929 C C . SER A 1 118 ? 10.737 -9.641 18.003 1.00 65.94 118 SER A C 1
ATOM 931 O O . SER A 1 118 ? 11.377 -10.682 17.872 1.00 65.94 118 SER A O 1
ATOM 933 N N . ASP A 1 119 ? 10.225 -8.981 16.963 1.00 72.31 119 ASP A N 1
ATOM 934 C CA . ASP A 1 119 ? 10.361 -9.468 15.588 1.00 72.31 119 ASP A CA 1
ATOM 935 C C . ASP A 1 119 ? 10.660 -8.310 14.629 1.00 72.31 119 ASP A C 1
ATOM 937 O O . ASP A 1 119 ? 9.781 -7.504 14.304 1.00 72.31 119 ASP A O 1
ATOM 941 N N . ASP A 1 120 ? 11.910 -8.249 14.159 1.00 72.19 120 ASP A N 1
ATOM 942 C CA . ASP A 1 120 ? 12.385 -7.261 13.185 1.00 72.19 120 ASP A CA 1
ATOM 943 C C . ASP A 1 120 ? 11.539 -7.260 11.905 1.00 72.19 120 ASP A C 1
ATOM 945 O O . ASP A 1 120 ? 11.407 -6.223 11.253 1.00 72.19 120 ASP A O 1
ATOM 949 N N . MET A 1 121 ? 10.944 -8.399 11.527 1.00 73.94 121 MET A N 1
ATOM 950 C CA . MET A 1 121 ? 10.087 -8.490 10.342 1.00 73.94 121 MET A CA 1
ATOM 951 C C . MET A 1 121 ? 8.802 -7.681 10.506 1.00 73.94 121 MET A C 1
ATOM 953 O O . MET A 1 121 ? 8.370 -7.014 9.565 1.00 73.94 121 MET A O 1
ATOM 957 N N . ASN A 1 122 ? 8.228 -7.668 11.707 1.00 74.94 122 ASN A N 1
ATOM 958 C CA . ASN A 1 122 ? 7.013 -6.909 11.994 1.00 74.94 122 ASN A CA 1
ATOM 959 C C . ASN A 1 122 ? 7.295 -5.409 12.019 1.00 74.94 122 ASN A C 1
ATOM 961 O O . ASN A 1 122 ? 6.490 -4.621 11.522 1.00 74.94 122 ASN A O 1
ATOM 965 N N . VAL A 1 123 ? 8.466 -5.019 12.529 1.00 75.56 123 VAL A N 1
ATOM 966 C CA . VAL A 1 123 ? 8.942 -3.633 12.465 1.00 75.56 123 VAL A CA 1
ATOM 967 C C . VAL A 1 123 ? 9.141 -3.208 11.006 1.00 75.56 123 VAL A C 1
ATOM 969 O O . VAL A 1 123 ? 8.637 -2.160 10.600 1.00 75.56 123 VAL A O 1
ATOM 972 N N . LYS A 1 124 ? 9.779 -4.054 10.181 1.00 75.38 124 LYS A N 1
ATOM 973 C CA . LYS A 1 124 ? 9.943 -3.814 8.733 1.00 75.38 124 LYS A CA 1
ATOM 974 C C . LYS A 1 124 ? 8.604 -3.633 8.037 1.00 75.38 124 LYS A C 1
ATOM 976 O O . LYS A 1 124 ? 8.444 -2.677 7.282 1.00 75.38 124 LYS A O 1
ATOM 981 N N . ALA A 1 125 ? 7.650 -4.525 8.293 1.00 73.00 125 ALA A N 1
ATOM 982 C CA . ALA A 1 125 ? 6.318 -4.456 7.706 1.00 73.00 125 ALA A CA 1
ATOM 983 C C . ALA A 1 125 ? 5.607 -3.153 8.094 1.00 73.00 125 ALA A C 1
ATOM 985 O O . ALA A 1 125 ? 5.108 -2.444 7.221 1.00 73.00 125 ALA A O 1
ATOM 986 N N . LEU A 1 126 ? 5.628 -2.790 9.380 1.00 75.88 126 LEU A N 1
ATOM 987 C CA . LEU A 1 126 ? 5.018 -1.556 9.870 1.00 75.88 126 LEU A CA 1
ATOM 988 C C . LEU A 1 126 ? 5.601 -0.312 9.187 1.00 75.88 126 LEU A C 1
ATOM 990 O O . LEU A 1 126 ? 4.861 0.578 8.771 1.00 75.88 126 LEU A O 1
ATOM 994 N N . VAL A 1 127 ? 6.925 -0.263 9.032 1.00 74.56 127 VAL A N 1
ATOM 995 C CA . VAL A 1 127 ? 7.624 0.850 8.376 1.00 74.56 127 VAL A CA 1
ATOM 996 C C . VAL A 1 127 ? 7.296 0.908 6.886 1.00 74.56 127 VAL A C 1
ATOM 998 O O . VAL A 1 127 ? 6.934 1.968 6.377 1.00 74.56 127 VAL A O 1
ATOM 1001 N N . GLN A 1 128 ? 7.368 -0.227 6.186 1.00 74.06 128 GLN A N 1
ATOM 1002 C CA . GLN A 1 128 ? 7.091 -0.315 4.747 1.00 74.06 128 GLN A CA 1
ATOM 1003 C C . GLN A 1 128 ? 5.661 0.089 4.388 1.00 74.06 128 GLN A C 1
ATOM 1005 O O . GLN A 1 128 ? 5.426 0.625 3.307 1.00 74.06 128 GLN A O 1
ATOM 1010 N N . LEU A 1 129 ? 4.718 -0.163 5.291 1.00 73.12 129 LEU A N 1
ATOM 1011 C CA . LEU A 1 129 ? 3.303 0.131 5.098 1.00 73.12 129 LEU A CA 1
ATOM 1012 C C . LEU A 1 129 ? 2.913 1.541 5.575 1.00 73.12 129 LEU A C 1
ATOM 1014 O O . LEU A 1 129 ? 1.732 1.869 5.610 1.00 73.12 129 LEU A O 1
ATOM 1018 N N . GLY A 1 130 ? 3.884 2.391 5.926 1.00 76.12 130 GLY A N 1
ATOM 1019 C CA . GLY A 1 130 ? 3.628 3.777 6.325 1.00 76.12 130 GLY A CA 1
ATOM 1020 C C . GLY A 1 130 ? 3.144 3.948 7.768 1.00 76.12 130 GLY A C 1
ATOM 1021 O O . GLY A 1 130 ? 2.743 5.047 8.144 1.00 76.12 130 GLY A O 1
ATOM 1022 N N . GLY A 1 131 ? 3.227 2.912 8.608 1.00 77.88 131 GLY A N 1
ATOM 1023 C CA . GLY A 1 131 ? 2.786 2.969 10.004 1.00 77.88 131 GLY A CA 1
ATOM 1024 C C . GLY A 1 131 ? 3.543 3.987 10.858 1.00 77.88 131 GLY A C 1
ATOM 1025 O O . GLY A 1 131 ? 2.971 4.550 11.785 1.00 77.88 131 GLY A O 1
ATOM 1026 N N . VAL A 1 132 ? 4.800 4.294 10.514 1.00 77.38 132 VAL A N 1
ATOM 1027 C CA . VAL A 1 132 ? 5.546 5.389 11.159 1.00 77.38 132 VAL A CA 1
ATOM 1028 C C . VAL A 1 132 ? 4.881 6.731 10.887 1.00 77.38 132 VAL A C 1
ATOM 1030 O O . VAL A 1 132 ? 4.683 7.491 11.824 1.00 77.38 132 VAL A O 1
ATOM 1033 N N . GLN A 1 133 ? 4.494 7.016 9.642 1.00 76.31 133 GLN A N 1
ATOM 1034 C CA . GLN A 1 133 ? 3.837 8.282 9.315 1.00 76.31 133 GLN A CA 1
ATOM 1035 C C . GLN A 1 133 ? 2.502 8.407 10.052 1.00 76.31 133 GLN A C 1
ATOM 1037 O O . GLN A 1 133 ? 2.262 9.436 10.665 1.00 76.31 133 GLN A O 1
ATOM 1042 N N . LEU A 1 134 ? 1.711 7.332 10.101 1.00 77.00 134 LEU A N 1
ATOM 1043 C CA . LEU A 1 134 ? 0.464 7.285 10.868 1.00 77.00 134 LEU A CA 1
ATOM 1044 C C . LEU A 1 134 ? 0.679 7.607 12.357 1.00 77.00 134 LEU A C 1
ATOM 1046 O O . LEU A 1 134 ? -0.050 8.399 12.944 1.00 77.00 134 LEU A O 1
ATOM 1050 N N . MET A 1 135 ? 1.706 7.009 12.968 1.00 80.00 135 MET A N 1
ATOM 1051 C CA . MET A 1 135 ? 2.087 7.296 14.354 1.00 80.00 135 MET A CA 1
ATOM 1052 C C . MET A 1 135 ? 2.484 8.760 14.554 1.00 80.00 135 MET A C 1
ATOM 1054 O O . MET A 1 135 ? 2.155 9.358 15.575 1.00 80.00 135 MET A O 1
ATOM 1058 N N . LEU A 1 136 ? 3.186 9.349 13.587 1.00 76.94 136 LEU A N 1
ATOM 1059 C CA . LEU A 1 136 ? 3.555 10.760 13.638 1.00 76.94 136 LEU A CA 1
ATOM 1060 C C . LEU A 1 136 ? 2.356 11.672 13.480 1.00 76.94 136 LEU A C 1
ATOM 1062 O O . LEU A 1 136 ? 2.264 12.642 14.223 1.00 76.94 136 LEU A O 1
ATOM 1066 N N . ASP A 1 137 ? 1.457 11.356 12.556 1.00 77.69 137 ASP A N 1
ATOM 1067 C CA . ASP A 1 137 ? 0.247 12.131 12.322 1.00 77.69 137 ASP A CA 1
ATOM 1068 C C . ASP A 1 137 ? -0.600 12.154 13.600 1.00 77.69 137 ASP A C 1
ATOM 1070 O O . ASP A 1 137 ? -0.959 13.230 14.054 1.00 77.69 137 ASP A O 1
ATOM 1074 N N . LEU A 1 138 ? -0.756 11.023 14.296 1.00 77.81 138 LEU A N 1
ATOM 1075 C CA . LEU A 1 138 ? -1.447 10.967 15.594 1.00 77.81 138 LEU A CA 1
ATOM 1076 C C . LEU A 1 138 ? -0.738 11.724 16.730 1.00 77.81 138 LEU A C 1
ATOM 1078 O O . LEU A 1 138 ? -1.381 12.217 17.653 1.00 77.81 138 LEU A O 1
ATOM 1082 N N . LEU A 1 139 ? 0.594 11.814 16.709 1.00 79.06 139 LEU A N 1
ATOM 1083 C CA . LEU A 1 139 ? 1.334 12.628 17.684 1.00 79.06 139 LEU A CA 1
ATOM 1084 C C . LEU A 1 139 ? 1.261 14.128 17.377 1.00 79.06 139 LEU A C 1
ATOM 1086 O O . LEU A 1 139 ? 1.416 14.951 18.283 1.00 79.06 139 LEU A O 1
ATOM 1090 N N . LEU A 1 140 ? 1.126 14.473 16.098 1.00 76.88 140 LEU A N 1
ATOM 1091 C CA . LEU A 1 140 ? 1.167 15.837 15.582 1.00 76.88 140 LEU A CA 1
ATOM 1092 C C . LEU A 1 140 ? -0.216 16.459 15.426 1.00 76.88 140 LEU A C 1
ATOM 1094 O O . LEU A 1 140 ? -0.306 17.689 15.402 1.00 76.88 140 LEU A O 1
ATOM 1098 N N . GLU A 1 141 ? -1.260 15.644 15.310 1.00 79.25 141 GLU A N 1
ATOM 1099 C CA . GLU A 1 141 ? -2.638 16.095 15.297 1.00 79.25 141 GLU A CA 1
ATOM 1100 C C . GLU A 1 141 ? -2.910 16.857 16.591 1.00 79.25 141 GLU A C 1
ATOM 1102 O O . GLU A 1 141 ? -2.859 16.337 17.709 1.00 79.25 141 GLU A O 1
ATOM 1107 N N . ASP A 1 142 ? -3.158 18.154 16.423 1.00 67.94 142 ASP A N 1
ATOM 1108 C CA . ASP A 1 142 ? -3.669 18.996 17.487 1.00 67.94 142 ASP A CA 1
ATOM 1109 C C . ASP A 1 142 ? -5.126 18.578 17.687 1.00 67.94 142 ASP A C 1
ATOM 1111 O O . ASP A 1 142 ? -6.041 19.129 17.070 1.00 67.94 142 ASP A O 1
ATOM 1115 N N . HIS A 1 143 ? -5.334 17.529 18.488 1.00 66.25 143 HIS A N 1
ATOM 1116 C CA . HIS A 1 143 ? -6.645 17.156 18.999 1.00 66.25 143 HIS A CA 1
ATOM 1117 C C . HIS A 1 143 ? -7.087 18.307 19.897 1.00 66.25 143 HIS A C 1
ATOM 1119 O O . HIS A 1 143 ? -6.807 18.323 21.097 1.00 66.25 143 HIS A O 1
ATOM 1125 N N . GLY A 1 144 ? -7.651 19.340 19.264 1.00 54.38 144 GLY A N 1
ATOM 1126 C CA . GLY A 1 144 ? -7.964 20.611 19.890 1.00 54.38 144 GLY A CA 1
ATOM 1127 C C . GLY A 1 144 ? -8.623 20.361 21.234 1.00 54.38 144 GLY A C 1
ATOM 1128 O O . GLY A 1 144 ? -9.565 19.578 21.309 1.00 54.38 144 GLY A O 1
ATOM 1129 N N . SER A 1 145 ? -8.070 20.984 22.281 1.00 48.56 145 SER A N 1
ATOM 1130 C CA . SER A 1 145 ? -8.518 20.845 23.671 1.00 48.56 145 SER A CA 1
ATOM 1131 C C . SER A 1 145 ? -10.041 20.670 23.729 1.00 48.56 145 SER A C 1
ATOM 1133 O O . SER A 1 145 ? -10.756 21.632 23.417 1.00 48.56 145 SER A O 1
ATOM 1135 N N . PRO A 1 146 ? -10.553 19.472 24.082 1.00 48.16 146 PRO A N 1
ATOM 1136 C CA . PRO A 1 146 ? -11.984 19.243 24.136 1.00 48.16 146 PRO A CA 1
ATOM 1137 C C . PRO A 1 146 ? -12.547 20.105 25.259 1.00 48.16 146 PRO A C 1
ATOM 1139 O O . PRO A 1 146 ? -12.409 19.806 26.445 1.00 48.16 146 PRO A O 1
ATOM 1142 N N . GLN A 1 147 ? -13.172 21.223 24.902 1.00 41.44 147 GLN A N 1
ATOM 1143 C CA . GLN A 1 147 ? -13.924 22.026 25.853 1.00 41.44 147 GLN A CA 1
ATOM 1144 C C . GLN A 1 147 ? -15.177 21.237 26.267 1.00 41.44 147 GLN A C 1
ATOM 1146 O O . GLN A 1 147 ? -16.255 21.491 25.745 1.00 41.44 147 GLN A O 1
ATOM 1151 N N . GLY A 1 148 ? -15.070 20.267 27.185 1.00 45.41 148 GLY A N 1
ATOM 1152 C CA . GLY A 1 148 ? -16.274 19.757 27.856 1.00 45.41 148 GLY A CA 1
ATOM 1153 C C . GLY A 1 148 ? -16.277 18.374 28.504 1.00 45.41 148 GLY A C 1
ATOM 1154 O O . GLY A 1 148 ? -17.201 18.117 29.270 1.00 45.41 148 GLY A O 1
ATOM 1155 N N . SER A 1 149 ? -15.306 17.484 28.279 1.00 46.25 149 SER A N 1
ATOM 1156 C CA . SER A 1 149 ? -15.413 16.089 28.753 1.00 46.25 149 SER A CA 1
ATOM 1157 C C . SER A 1 149 ? -14.154 15.613 29.486 1.00 46.25 149 SER A C 1
ATOM 1159 O O . SER A 1 149 ? -13.173 15.190 28.883 1.00 46.25 149 SER A O 1
ATOM 1161 N N . VAL A 1 150 ? -14.216 15.631 30.823 1.00 49.41 150 VAL A N 1
ATOM 1162 C CA . VAL A 1 150 ? -13.122 15.254 31.746 1.00 49.41 150 VAL A CA 1
ATOM 1163 C C . VAL A 1 150 ? -12.698 13.778 31.618 1.00 49.41 150 VAL A C 1
ATOM 1165 O O . VAL A 1 150 ? -11.618 13.413 32.069 1.00 49.41 150 VAL A O 1
ATOM 1168 N N . THR A 1 151 ? -13.515 12.912 31.010 1.00 52.03 151 THR A N 1
ATOM 1169 C CA . THR A 1 151 ? -13.222 11.472 30.877 1.00 52.03 151 THR A CA 1
ATOM 1170 C C . THR A 1 151 ? -12.598 11.077 29.539 1.00 52.03 151 THR A C 1
ATOM 1172 O O . THR A 1 151 ? -12.171 9.937 29.411 1.00 52.03 151 THR A O 1
ATOM 1175 N N . GLY A 1 152 ? -12.543 11.980 28.551 1.00 55.03 152 GLY A N 1
ATOM 1176 C CA . GLY A 1 152 ? -11.945 11.696 27.236 1.00 55.03 152 GLY A CA 1
ATOM 1177 C C . GLY A 1 152 ? -10.441 11.979 27.156 1.00 55.03 152 GLY A C 1
ATOM 1178 O O . GLY A 1 152 ? -9.737 11.363 26.360 1.00 55.03 152 GLY A O 1
ATOM 1179 N N . ASP A 1 153 ? -9.932 12.874 28.005 1.00 60.34 153 ASP A N 1
ATOM 1180 C CA . ASP A 1 153 ? -8.552 13.367 27.905 1.00 60.34 153 ASP A CA 1
ATOM 1181 C C . ASP A 1 153 ? -7.498 12.343 28.361 1.00 60.34 153 ASP A C 1
ATOM 1183 O O . ASP A 1 153 ? -6.372 12.344 27.862 1.00 60.34 153 ASP A O 1
ATOM 1187 N N . THR A 1 154 ? -7.842 11.426 29.274 1.00 65.75 154 THR A N 1
ATOM 1188 C CA . THR A 1 154 ? -6.885 10.427 29.789 1.00 65.75 154 THR A CA 1
ATOM 1189 C C . THR A 1 154 ? -6.461 9.405 28.739 1.00 65.75 154 THR A C 1
ATOM 1191 O O . THR A 1 154 ? -5.336 8.898 28.789 1.00 65.75 154 THR A O 1
ATOM 1194 N N . ASP A 1 155 ? -7.334 9.115 27.778 1.00 74.31 155 ASP A N 1
ATOM 1195 C CA . ASP A 1 155 ? -7.082 8.094 26.762 1.00 74.31 155 ASP A CA 1
ATOM 1196 C C . ASP A 1 155 ? -6.131 8.625 25.683 1.00 74.31 155 ASP A C 1
ATOM 1198 O O . ASP A 1 155 ? -5.219 7.910 25.267 1.00 74.31 155 ASP A O 1
ATOM 1202 N N . TRP A 1 156 ? -6.257 9.903 25.310 1.00 76.50 156 TRP A N 1
ATOM 1203 C CA . TRP A 1 156 ? -5.372 10.556 24.341 1.00 76.50 156 TRP A CA 1
ATOM 1204 C C . TRP A 1 156 ? -3.941 10.714 24.844 1.00 76.50 156 TRP A C 1
ATOM 1206 O O . TRP A 1 156 ? -2.997 10.416 24.116 1.00 76.50 156 TRP A O 1
ATOM 1216 N N . VAL A 1 157 ? -3.756 11.130 26.099 1.00 77.81 157 VAL A N 1
ATOM 1217 C CA . VAL A 1 157 ? -2.414 11.225 26.697 1.00 77.81 157 VAL A CA 1
ATOM 1218 C C . VAL A 1 157 ? -1.756 9.845 26.762 1.00 77.81 157 VAL A C 1
ATOM 1220 O O . VAL A 1 157 ? -0.585 9.693 26.408 1.00 77.81 157 VAL A O 1
ATOM 1223 N N . SER A 1 158 ? -2.521 8.826 27.166 1.00 78.44 158 SER A N 1
ATOM 1224 C CA . SER A 1 158 ? -2.047 7.438 27.205 1.00 78.44 158 SER A CA 1
ATOM 1225 C C . SER A 1 158 ? -1.651 6.939 25.813 1.00 78.44 158 SER A C 1
ATOM 1227 O O . SER A 1 158 ? -0.600 6.319 25.659 1.00 78.44 158 SER A O 1
ATOM 1229 N N . LEU A 1 159 ? -2.452 7.260 24.795 1.00 76.31 159 LEU A N 1
ATOM 1230 C CA . LEU A 1 159 ? -2.175 6.937 23.400 1.00 76.31 159 LEU A CA 1
ATOM 1231 C C . LEU A 1 159 ? -0.900 7.627 22.898 1.00 76.31 159 LEU A C 1
ATOM 1233 O O . LEU A 1 159 ? -0.027 6.959 22.352 1.00 76.31 159 LEU A O 1
ATOM 1237 N N . GLN A 1 160 ? -0.735 8.929 23.139 1.00 78.88 160 GLN A N 1
ATOM 1238 C CA . GLN A 1 160 ? 0.475 9.658 22.741 1.00 78.88 160 GLN A CA 1
ATOM 1239 C C . GLN A 1 160 ? 1.734 9.103 23.416 1.00 78.88 160 GLN A C 1
ATOM 1241 O O . GLN A 1 160 ? 2.776 8.979 22.773 1.00 78.88 160 GLN A O 1
ATOM 1246 N N . CYS A 1 161 ? 1.648 8.728 24.696 1.00 78.44 161 CYS A N 1
ATOM 1247 C CA . CYS A 1 161 ? 2.766 8.103 25.403 1.00 78.44 161 CYS A CA 1
ATOM 1248 C C . CYS A 1 161 ? 3.123 6.743 24.795 1.00 78.44 161 CYS A C 1
ATOM 1250 O O . CYS A 1 161 ? 4.296 6.483 24.543 1.00 78.44 161 CYS A O 1
ATOM 1252 N N . LEU A 1 162 ? 2.117 5.916 24.506 1.00 79.88 162 LEU A N 1
ATOM 1253 C CA . LEU A 1 162 ? 2.303 4.601 23.903 1.00 79.88 162 LEU A CA 1
ATOM 1254 C C . LEU A 1 162 ? 2.896 4.684 22.491 1.00 79.88 162 LEU A C 1
ATOM 1256 O O . LEU A 1 162 ? 3.801 3.924 22.148 1.00 79.88 162 LEU A O 1
ATOM 1260 N N . VAL A 1 163 ? 2.421 5.624 21.673 1.00 81.06 163 VAL A N 1
ATOM 1261 C CA . VAL A 1 163 ? 2.965 5.866 20.331 1.00 81.06 163 VAL A CA 1
ATOM 1262 C C . VAL A 1 163 ? 4.418 6.339 20.420 1.00 81.06 163 VAL A C 1
ATOM 1264 O O . VAL A 1 163 ? 5.272 5.847 19.684 1.00 81.06 163 VAL A O 1
ATOM 1267 N N . ALA A 1 164 ? 4.729 7.249 21.348 1.00 80.31 164 ALA A N 1
ATOM 1268 C CA . ALA A 1 164 ? 6.096 7.714 21.562 1.00 80.31 164 ALA A CA 1
ATOM 1269 C C . ALA A 1 164 ? 7.034 6.588 22.031 1.00 80.31 164 ALA A C 1
ATOM 1271 O O . ALA A 1 164 ? 8.153 6.486 21.530 1.00 80.31 164 ALA A O 1
ATOM 1272 N N . GLU A 1 165 ? 6.578 5.727 22.944 1.00 82.62 165 GLU A N 1
ATOM 1273 C CA . GLU A 1 165 ? 7.323 4.553 23.416 1.00 82.62 165 GLU A CA 1
ATOM 1274 C C . GLU A 1 165 ? 7.554 3.545 22.285 1.00 82.62 165 GLU A C 1
ATOM 1276 O O . GLU A 1 165 ? 8.679 3.095 22.076 1.00 82.62 165 GLU A O 1
ATOM 1281 N N . THR A 1 166 ? 6.524 3.272 21.480 1.00 79.00 166 THR A N 1
ATOM 1282 C CA . THR A 1 166 ? 6.622 2.385 20.313 1.00 79.00 166 THR A CA 1
ATOM 1283 C C . THR A 1 166 ? 7.650 2.909 19.309 1.00 79.00 166 THR A C 1
ATOM 1285 O O . THR A 1 166 ? 8.533 2.165 18.885 1.00 79.00 166 THR A O 1
ATOM 1288 N N . LEU A 1 167 ? 7.598 4.203 18.971 1.00 80.19 167 LEU A N 1
ATOM 1289 C CA . LEU A 1 167 ? 8.591 4.832 18.097 1.00 80.19 167 LEU A CA 1
ATOM 1290 C C . LEU A 1 167 ? 10.000 4.778 18.701 1.00 80.19 167 LEU A C 1
ATOM 1292 O O . LEU A 1 167 ? 10.957 4.521 17.974 1.00 80.19 167 LEU A O 1
ATOM 1296 N N . GLY A 1 168 ? 10.137 4.986 20.013 1.00 80.38 168 GLY A N 1
ATOM 1297 C CA . GLY A 1 168 ? 11.408 4.846 20.726 1.00 80.38 168 GLY A CA 1
ATOM 1298 C C . GLY A 1 168 ? 11.995 3.441 20.586 1.00 80.38 168 GLY A C 1
ATOM 1299 O O . GLY A 1 168 ? 13.138 3.296 20.157 1.00 80.38 168 GLY A O 1
ATOM 1300 N N . ASN A 1 169 ? 11.183 2.413 20.835 1.00 79.12 169 ASN A N 1
ATOM 1301 C CA . ASN A 1 169 ? 11.581 1.012 20.698 1.00 79.12 169 ASN A CA 1
ATOM 1302 C C . ASN A 1 169 ? 12.010 0.676 19.259 1.00 79.12 169 ASN A C 1
ATOM 1304 O O . ASN A 1 169 ? 12.987 -0.042 19.058 1.00 79.12 169 ASN A O 1
ATOM 1308 N N . MET A 1 170 ? 11.334 1.231 18.246 1.00 77.50 170 MET A N 1
ATOM 1309 C CA . MET A 1 170 ? 11.722 1.050 16.840 1.00 77.50 170 MET A CA 1
ATOM 1310 C C . MET A 1 170 ? 13.075 1.695 16.513 1.00 77.50 170 MET A C 1
ATOM 1312 O O . MET A 1 170 ? 13.872 1.099 15.792 1.00 77.50 170 MET A O 1
ATOM 1316 N N . VAL A 1 171 ? 13.347 2.895 17.042 1.00 80.56 171 VAL A N 1
ATOM 1317 C CA . VAL A 1 171 ? 14.643 3.582 16.878 1.00 80.56 171 VAL A CA 1
ATOM 1318 C C . VAL A 1 171 ? 15.775 2.792 17.533 1.00 80.56 171 VAL A C 1
ATOM 1320 O O . VAL A 1 171 ? 16.874 2.741 16.989 1.00 80.56 171 VAL A O 1
ATOM 1323 N N . GLU A 1 172 ? 15.528 2.192 18.699 1.00 78.94 172 GLU A N 1
ATOM 1324 C CA . GLU A 1 172 ? 16.529 1.379 19.398 1.00 78.94 172 GLU A CA 1
ATOM 1325 C C . GLU A 1 172 ? 16.789 0.033 18.707 1.00 78.94 172 GLU A C 1
ATOM 1327 O O . GLU A 1 172 ? 17.909 -0.477 18.778 1.00 78.94 172 GLU A O 1
ATOM 1332 N N . ALA A 1 173 ? 15.784 -0.526 18.026 1.00 75.38 173 ALA A N 1
ATOM 1333 C CA . ALA A 1 173 ? 15.890 -1.810 17.341 1.00 75.38 173 ALA A CA 1
ATOM 1334 C C . ALA A 1 173 ? 16.747 -1.754 16.060 1.00 75.38 173 ALA A C 1
ATOM 1336 O O . ALA A 1 173 ? 17.500 -2.693 15.803 1.00 75.38 173 ALA A O 1
ATOM 1337 N N . ASP A 1 174 ? 16.676 -0.674 15.267 1.00 79.00 174 ASP A N 1
ATOM 1338 C CA . ASP A 1 174 ? 17.420 -0.565 14.000 1.00 79.00 174 ASP A CA 1
ATOM 1339 C C . ASP A 1 174 ? 17.878 0.874 13.689 1.00 79.00 174 ASP A C 1
ATOM 1341 O O . ASP A 1 174 ? 17.105 1.838 13.718 1.00 79.00 174 ASP A O 1
ATOM 1345 N N . GLN A 1 175 ? 19.147 1.003 13.294 1.00 78.75 175 GLN A N 1
ATOM 1346 C CA . GLN A 1 175 ? 19.760 2.263 12.876 1.00 78.75 175 GLN A CA 1
ATOM 1347 C C . GLN A 1 175 ? 19.088 2.850 11.623 1.00 78.75 175 GLN A C 1
ATOM 1349 O O . GLN A 1 175 ? 19.016 4.072 11.489 1.00 78.75 175 GLN A O 1
ATOM 1354 N N . GLU A 1 176 ? 18.571 2.014 10.718 1.00 73.62 176 GLU A N 1
ATOM 1355 C CA . GLU A 1 176 ? 17.870 2.481 9.515 1.00 73.62 176 GLU A CA 1
ATOM 1356 C C . GLU A 1 176 ? 16.553 3.197 9.879 1.00 73.62 176 GLU A C 1
ATOM 1358 O O . GLU A 1 176 ? 16.211 4.229 9.295 1.00 73.62 176 GLU A O 1
ATOM 1363 N N . TYR A 1 177 ? 15.848 2.726 10.915 1.00 74.69 177 TYR A N 1
ATOM 1364 C CA . TYR A 1 177 ? 14.653 3.408 11.427 1.00 74.69 177 TYR A CA 1
ATOM 1365 C C . TYR A 1 177 ? 14.996 4.679 12.183 1.00 74.69 177 TYR A C 1
ATOM 1367 O O . TYR A 1 177 ? 14.262 5.662 12.071 1.00 74.69 177 TYR A O 1
ATOM 1375 N N . ALA A 1 178 ? 16.120 4.688 12.903 1.00 76.19 178 ALA A N 1
ATOM 1376 C CA . ALA A 1 178 ? 16.632 5.900 13.523 1.00 76.19 178 ALA A CA 1
ATOM 1377 C C . ALA A 1 178 ? 16.835 7.006 12.476 1.00 76.19 178 ALA A C 1
ATOM 1379 O O . ALA A 1 178 ? 16.386 8.128 12.687 1.00 76.19 178 ALA A O 1
ATOM 1380 N N . GLU A 1 179 ? 17.428 6.692 11.322 1.00 77.38 179 GLU A N 1
ATOM 1381 C CA . GLU A 1 179 ? 17.628 7.658 10.233 1.00 77.38 179 GLU A CA 1
ATOM 1382 C C . GLU A 1 179 ? 16.305 8.132 9.613 1.00 77.38 179 GLU A C 1
ATOM 1384 O O . GLU A 1 179 ? 16.125 9.334 9.389 1.00 77.38 179 GLU A O 1
ATOM 1389 N N . LEU A 1 180 ? 15.350 7.220 9.395 1.00 69.31 180 LEU A N 1
ATOM 1390 C CA . LEU A 1 180 ? 14.021 7.563 8.882 1.00 69.31 180 LEU A CA 1
ATOM 1391 C C . LEU A 1 180 ? 13.290 8.530 9.827 1.00 69.31 180 LEU A C 1
ATOM 1393 O O . LEU A 1 180 ? 12.810 9.576 9.389 1.00 69.31 180 LEU A O 1
ATOM 1397 N N . ILE A 1 181 ? 13.277 8.217 11.123 1.00 71.94 181 ILE A N 1
ATOM 1398 C CA . ILE A 1 181 ? 12.635 9.007 12.183 1.00 71.94 181 ILE A CA 1
ATOM 1399 C C . ILE A 1 181 ? 13.379 10.333 12.426 1.00 71.94 181 ILE A C 1
ATOM 1401 O O . ILE A 1 181 ? 12.772 11.366 12.723 1.00 71.94 181 ILE A O 1
ATOM 1405 N N . GLU A 1 182 ? 14.703 10.356 12.275 1.00 74.81 182 GLU A N 1
ATOM 1406 C CA . GLU A 1 182 ? 15.493 11.587 12.346 1.00 74.81 182 GLU A CA 1
ATOM 1407 C C . GLU A 1 182 ? 15.206 12.535 11.176 1.00 74.81 182 GLU A C 1
ATOM 1409 O O . GLU A 1 182 ? 15.197 13.754 11.368 1.00 74.81 182 GLU A O 1
ATOM 1414 N N . SER A 1 183 ? 14.931 11.996 9.986 1.00 69.56 183 SER A N 1
ATOM 1415 C CA . SER A 1 183 ? 14.648 12.795 8.790 1.00 69.56 183 SER A CA 1
ATOM 1416 C C . SER A 1 183 ? 13.297 13.530 8.839 1.00 69.56 183 SER A C 1
ATOM 1418 O O . SER A 1 183 ? 13.143 14.571 8.198 1.00 69.56 183 SER A O 1
ATOM 1420 N N . SER A 1 184 ? 12.335 13.047 9.635 1.00 59.94 184 SER A N 1
ATOM 1421 C CA . SER A 1 184 ? 10.930 13.485 9.636 1.00 59.94 184 SER A CA 1
ATOM 1422 C C . SER A 1 184 ? 10.557 14.523 10.709 1.00 59.94 184 SER A C 1
ATOM 1424 O O . SER A 1 184 ? 9.383 14.664 11.037 1.00 59.94 184 SER A O 1
ATOM 1426 N N . ASN A 1 185 ? 11.510 15.267 11.293 1.00 65.69 185 ASN A N 1
ATOM 1427 C CA . ASN A 1 185 ? 11.292 16.169 12.454 1.00 65.69 185 ASN A CA 1
ATOM 1428 C C . ASN A 1 185 ? 10.767 15.478 13.738 1.00 65.69 185 ASN A C 1
ATOM 1430 O O . ASN A 1 185 ? 10.610 16.131 14.775 1.00 65.69 185 ASN A O 1
ATOM 1434 N N . THR A 1 186 ? 10.568 14.160 13.726 1.00 65.94 186 THR A N 1
ATOM 1435 C CA . THR A 1 186 ? 9.986 13.375 14.824 1.00 65.94 186 THR A CA 1
ATOM 1436 C C . THR A 1 186 ? 10.750 13.514 16.130 1.00 65.94 186 THR A C 1
ATOM 1438 O O . THR A 1 186 ? 10.152 13.570 17.199 1.00 65.94 186 THR A O 1
ATOM 1441 N N . ARG A 1 187 ? 12.080 13.634 16.077 1.00 67.75 187 ARG A N 1
ATOM 1442 C CA . ARG A 1 187 ? 12.912 13.762 17.283 1.00 67.75 187 ARG A CA 1
ATOM 1443 C C . ARG A 1 187 ? 12.566 14.997 18.119 1.00 67.75 187 ARG A C 1
ATOM 1445 O O . ARG A 1 187 ? 12.740 14.982 19.335 1.00 67.75 187 ARG A O 1
ATOM 1452 N N . HIS A 1 188 ? 12.102 16.074 17.484 1.00 70.94 188 HIS A N 1
ATOM 1453 C CA . HIS A 1 188 ? 11.621 17.253 18.200 1.00 70.94 188 HIS A CA 1
ATOM 1454 C C . HIS A 1 188 ? 10.269 16.976 18.869 1.00 70.94 188 HIS A C 1
ATOM 1456 O O . HIS A 1 188 ? 10.077 17.334 20.028 1.00 70.94 188 HIS A O 1
ATOM 1462 N N . VAL A 1 189 ? 9.363 16.299 18.158 1.00 68.81 189 VAL A N 1
ATOM 1463 C CA . VAL A 1 189 ? 8.038 15.901 18.658 1.00 68.81 189 VAL A CA 1
ATOM 1464 C C . VAL A 1 189 ? 8.177 14.972 19.861 1.00 68.81 189 VAL A C 1
ATOM 1466 O O . VAL A 1 189 ? 7.633 15.275 20.915 1.00 68.81 189 VAL A O 1
ATOM 1469 N N . LEU A 1 190 ? 8.995 13.920 19.754 1.00 70.06 190 LEU A N 1
ATOM 1470 C CA . LEU A 1 190 ? 9.276 12.989 20.852 1.00 70.06 190 LEU A CA 1
ATOM 1471 C C . LEU A 1 190 ? 9.824 13.716 22.087 1.00 70.06 190 LEU A C 1
ATOM 1473 O O . LEU A 1 190 ? 9.347 13.488 23.193 1.00 70.06 190 LEU A O 1
ATOM 1477 N N . LYS A 1 191 ? 10.759 14.662 21.911 1.00 77.12 191 LYS A N 1
ATOM 1478 C CA . LYS A 1 191 ? 11.289 15.468 23.026 1.00 77.12 191 LYS A CA 1
ATOM 1479 C C . LYS A 1 191 ? 10.229 16.345 23.691 1.00 77.12 191 LYS A C 1
ATOM 1481 O O . LYS A 1 191 ? 10.269 16.513 24.909 1.00 77.12 191 LYS A O 1
ATOM 1486 N N . GLU A 1 192 ? 9.312 16.930 22.923 1.00 75.00 192 GLU A N 1
ATOM 1487 C CA . GLU A 1 192 ? 8.209 17.713 23.488 1.00 75.00 192 GLU A CA 1
ATOM 1488 C C . GLU A 1 192 ? 7.170 16.817 24.179 1.00 75.00 192 GLU A C 1
ATOM 1490 O O . GLU A 1 192 ? 6.713 17.174 25.262 1.00 75.00 192 GLU A O 1
ATOM 1495 N N . VAL A 1 193 ? 6.866 15.630 23.644 1.00 70.94 193 VAL A N 1
ATOM 1496 C CA . VAL A 1 193 ? 5.993 14.639 24.302 1.00 70.94 193 VAL A CA 1
ATOM 1497 C C . VAL A 1 193 ? 6.612 14.150 25.616 1.00 70.94 193 VAL A C 1
ATOM 1499 O O . VAL A 1 193 ? 5.963 14.203 26.659 1.00 70.94 193 VAL A O 1
ATOM 1502 N N . GLU A 1 194 ? 7.896 13.777 25.627 1.00 74.62 194 GLU A N 1
ATOM 1503 C CA . GLU A 1 194 ? 8.624 13.394 26.848 1.00 74.62 194 GLU A CA 1
ATOM 1504 C C . GLU A 1 194 ? 8.643 14.505 27.904 1.00 74.62 194 GLU A C 1
ATOM 1506 O O . GLU A 1 194 ? 8.621 14.248 29.112 1.00 74.62 194 GLU A O 1
ATOM 1511 N N . LYS A 1 195 ? 8.764 15.757 27.460 1.00 81.31 195 LYS A N 1
ATOM 1512 C CA . LYS A 1 195 ? 8.752 16.928 28.335 1.00 81.31 195 LYS A CA 1
ATOM 1513 C C . LYS A 1 195 ? 7.359 17.152 28.920 1.00 81.31 195 LYS A C 1
ATOM 1515 O O . LYS A 1 195 ? 7.265 17.296 30.135 1.00 81.31 195 LYS A O 1
ATOM 1520 N N . ARG A 1 196 ? 6.299 17.089 28.103 1.00 74.12 196 ARG A N 1
ATOM 1521 C CA . ARG A 1 196 ? 4.902 17.142 28.570 1.00 74.12 196 ARG A CA 1
ATOM 1522 C C . ARG A 1 196 ? 4.621 16.049 29.599 1.00 74.12 196 ARG A C 1
ATOM 1524 O O . ARG A 1 196 ? 4.127 16.359 30.675 1.00 74.12 196 ARG A O 1
ATOM 1531 N N . ASN A 1 197 ? 5.038 14.811 29.329 1.00 71.38 197 ASN A N 1
ATOM 1532 C CA . ASN A 1 197 ? 4.854 13.690 30.252 1.00 71.38 197 ASN A CA 1
ATOM 1533 C C . ASN A 1 197 ? 5.618 13.896 31.580 1.00 71.38 197 ASN A C 1
ATOM 1535 O O . ASN A 1 197 ? 5.093 13.652 32.670 1.00 71.38 197 ASN A O 1
ATOM 1539 N N . ARG A 1 198 ? 6.848 14.431 31.531 1.00 78.06 198 ARG A N 1
ATOM 1540 C CA . ARG A 1 198 ? 7.594 14.821 32.744 1.00 78.06 198 ARG A CA 1
ATOM 1541 C C . ARG A 1 198 ? 6.883 15.911 33.542 1.00 78.06 198 ARG A C 1
ATOM 1543 O O . ARG A 1 198 ? 6.821 15.815 34.771 1.00 78.06 198 ARG A O 1
ATOM 1550 N N . ASP A 1 199 ? 6.365 16.928 32.863 1.00 79.62 199 ASP A N 1
ATOM 1551 C CA . ASP A 1 199 ? 5.649 18.036 33.493 1.00 79.62 199 ASP A CA 1
ATOM 1552 C C . ASP A 1 199 ? 4.325 17.559 34.119 1.00 79.62 199 ASP A C 1
ATOM 1554 O O . ASP A 1 199 ? 4.007 17.937 35.248 1.00 79.62 199 ASP A O 1
ATOM 1558 N N . GLU A 1 200 ? 3.607 16.648 33.462 1.00 74.31 200 GLU A N 1
ATOM 1559 C CA . GLU A 1 200 ? 2.377 16.039 33.975 1.00 74.31 200 GLU A CA 1
ATOM 1560 C C . GLU A 1 200 ? 2.639 15.095 35.157 1.00 74.31 200 GLU A C 1
ATOM 1562 O O . GLU A 1 200 ? 1.963 15.168 36.184 1.00 74.31 200 GLU A O 1
ATOM 1567 N N . THR A 1 201 ? 3.682 14.264 35.085 1.00 74.38 201 THR A N 1
ATOM 1568 C CA . THR A 1 201 ? 4.104 13.414 36.211 1.00 74.38 201 THR A CA 1
ATOM 1569 C C . THR A 1 201 ? 4.453 14.265 37.434 1.00 74.38 201 THR A C 1
ATOM 1571 O O . THR A 1 201 ? 4.094 13.931 38.570 1.00 74.38 201 THR A O 1
ATOM 1574 N N . LYS A 1 202 ? 5.122 15.403 37.214 1.00 82.25 202 LYS A N 1
ATOM 1575 C CA . LYS A 1 202 ? 5.427 16.374 38.267 1.00 82.25 202 LYS A CA 1
ATOM 1576 C C . LYS A 1 202 ? 4.152 17.000 38.841 1.00 82.25 202 LYS A C 1
ATOM 1578 O O . LYS A 1 202 ? 4.024 17.065 40.063 1.00 82.25 202 LYS A O 1
ATOM 1583 N N . LEU A 1 203 ? 3.198 17.392 37.996 1.00 75.94 203 LEU A N 1
ATOM 1584 C CA . LEU A 1 203 ? 1.900 17.921 38.423 1.00 75.94 203 LEU A CA 1
ATOM 1585 C C . LEU A 1 203 ? 1.117 16.894 39.260 1.00 75.94 203 LEU A C 1
ATOM 1587 O O . LEU A 1 203 ? 0.645 17.214 40.351 1.00 75.94 203 LEU A O 1
ATOM 1591 N N . ASN A 1 204 ? 1.051 15.639 38.813 1.00 66.19 204 ASN A N 1
ATOM 1592 C CA . ASN A 1 204 ? 0.404 14.545 39.537 1.00 66.19 204 ASN A CA 1
ATOM 1593 C C . ASN A 1 204 ? 1.063 14.294 40.902 1.00 66.19 204 ASN A C 1
ATOM 1595 O O . ASN A 1 204 ? 0.372 14.116 41.911 1.00 66.19 204 ASN A O 1
ATOM 1599 N N . PHE A 1 205 ? 2.395 14.354 40.979 1.00 78.81 205 PHE A N 1
ATOM 1600 C CA . PHE A 1 205 ? 3.115 14.283 42.251 1.00 78.81 205 PHE A CA 1
ATOM 1601 C C . PHE A 1 205 ? 2.758 15.451 43.188 1.00 78.81 205 PHE A C 1
ATOM 1603 O O . PHE A 1 205 ? 2.529 15.237 44.385 1.00 78.81 205 PHE A O 1
ATOM 1610 N N . GLU A 1 206 ? 2.664 16.676 42.665 1.00 83.19 206 GLU A N 1
ATOM 1611 C CA . GLU A 1 206 ? 2.253 17.860 43.427 1.00 83.19 206 GLU A CA 1
ATOM 1612 C C . GLU A 1 206 ? 0.805 17.743 43.936 1.00 83.19 206 GLU A C 1
ATOM 1614 O O . GLU A 1 206 ? 0.556 18.013 45.115 1.00 83.19 206 GLU A O 1
ATOM 1619 N N . ILE A 1 207 ? -0.128 17.238 43.120 1.00 75.25 207 ILE A N 1
ATOM 1620 C CA . ILE A 1 207 ? -1.527 16.978 43.505 1.00 75.25 207 ILE A CA 1
ATOM 1621 C C . ILE A 1 207 ? -1.613 15.924 44.615 1.00 75.25 207 ILE A C 1
ATOM 1623 O O . ILE A 1 207 ? -2.320 16.121 45.612 1.00 75.25 207 ILE A O 1
ATOM 1627 N N . VAL A 1 208 ? -0.882 14.811 44.494 1.00 76.38 208 VAL A N 1
ATOM 1628 C CA . VAL A 1 208 ? -0.849 13.753 45.520 1.00 76.38 208 VAL A CA 1
ATOM 1629 C C . VAL A 1 208 ? -0.241 14.280 46.821 1.00 76.38 208 VAL A C 1
ATOM 1631 O O . VAL A 1 208 ? -0.759 14.006 47.910 1.00 76.38 208 VAL A O 1
ATOM 1634 N N . SER A 1 209 ? 0.826 15.076 46.729 1.00 84.50 209 SER A N 1
ATOM 1635 C CA . SER A 1 209 ? 1.459 15.728 47.878 1.00 84.50 209 SER A CA 1
ATOM 1636 C C . SER A 1 209 ? 0.505 16.709 48.572 1.00 84.50 209 SER A C 1
ATOM 1638 O O . SER A 1 209 ? 0.315 16.635 49.792 1.00 84.50 209 SER A O 1
ATOM 1640 N N . ALA A 1 210 ? -0.185 17.559 47.803 1.00 82.38 210 ALA A N 1
ATOM 1641 C CA . ALA A 1 210 ? -1.191 18.493 48.303 1.00 82.38 210 ALA A CA 1
ATOM 1642 C C . ALA A 1 210 ? -2.373 17.763 48.960 1.00 82.38 210 ALA A C 1
ATOM 1644 O O . ALA A 1 210 ? -2.789 18.118 50.065 1.00 82.38 210 ALA A O 1
ATOM 1645 N N . SER A 1 211 ? -2.857 16.683 48.344 1.00 81.19 211 SER A N 1
ATOM 1646 C CA . SER A 1 211 ? -3.933 15.839 48.878 1.00 81.19 211 SER A CA 1
ATOM 1647 C C . SER A 1 211 ? -3.539 15.169 50.196 1.00 81.19 211 SER A C 1
ATOM 1649 O O . SER A 1 211 ? -4.325 15.136 51.148 1.00 81.19 211 SER A O 1
ATOM 1651 N N . ARG A 1 212 ? -2.296 14.679 50.303 1.00 85.25 212 ARG A N 1
ATOM 1652 C CA . ARG A 1 212 ? -1.749 14.117 51.548 1.00 85.25 212 ARG A CA 1
ATOM 1653 C C . ARG A 1 212 ? -1.637 15.187 52.639 1.00 85.25 212 ARG A C 1
ATOM 1655 O O . ARG A 1 212 ? -1.998 14.920 53.786 1.00 85.25 212 ARG A O 1
ATOM 1662 N N . ALA A 1 213 ? -1.200 16.397 52.291 1.00 89.69 213 ALA A N 1
ATOM 1663 C CA . ALA A 1 213 ? -1.127 17.521 53.222 1.00 89.69 213 ALA A CA 1
ATOM 1664 C C . ALA A 1 213 ? -2.518 17.955 53.720 1.00 89.69 213 ALA A C 1
ATOM 1666 O O . ALA A 1 213 ? -2.699 18.186 54.918 1.00 89.69 213 ALA A O 1
ATOM 1667 N N . LEU A 1 214 ? -3.515 18.015 52.830 1.00 87.75 214 LEU A N 1
ATOM 1668 C CA . LEU A 1 214 ? -4.908 18.308 53.183 1.00 87.75 214 LEU A CA 1
ATOM 1669 C C . LEU A 1 214 ? -5.497 17.237 54.105 1.00 87.75 214 LEU A C 1
ATOM 1671 O O . LEU A 1 214 ? -6.103 17.579 55.121 1.00 87.75 214 LEU A O 1
ATOM 1675 N N . ARG A 1 215 ? -5.254 15.951 53.820 1.00 88.69 215 ARG A N 1
ATOM 1676 C CA . ARG A 1 215 ? -5.691 14.845 54.685 1.00 88.69 215 ARG A CA 1
ATOM 1677 C C . ARG A 1 215 ? -5.064 14.939 56.079 1.00 88.69 215 ARG A C 1
ATOM 1679 O O . ARG A 1 215 ? -5.774 14.829 57.073 1.00 88.69 215 ARG A O 1
ATOM 1686 N N . GLY A 1 216 ? -3.771 15.261 56.161 1.00 91.56 216 GLY A N 1
ATOM 1687 C CA . GLY A 1 216 ? -3.090 15.498 57.437 1.00 91.56 216 GLY A CA 1
ATOM 1688 C C . GLY A 1 216 ? -3.679 16.667 58.241 1.00 91.56 216 GLY A C 1
ATOM 1689 O O . GLY A 1 216 ? -3.836 16.560 59.458 1.00 91.56 216 GLY A O 1
ATOM 1690 N N . LYS A 1 217 ? -4.060 17.770 57.578 1.00 93.56 217 LYS A N 1
ATOM 1691 C CA . LYS A 1 217 ? -4.752 18.902 58.227 1.00 93.56 217 LYS A CA 1
ATOM 1692 C C . LYS A 1 217 ? -6.145 18.511 58.726 1.00 93.56 217 LYS A C 1
ATOM 1694 O O . LYS A 1 217 ? -6.515 18.892 59.835 1.00 93.56 217 LYS A O 1
ATOM 1699 N N . LEU A 1 218 ? -6.890 17.736 57.941 1.00 92.69 218 LEU A N 1
ATOM 1700 C CA . LEU A 1 218 ? -8.217 17.249 58.317 1.00 92.69 218 LEU A CA 1
ATOM 1701 C C . LEU A 1 218 ? -8.152 16.319 59.535 1.00 92.69 218 LEU A C 1
ATOM 1703 O O . LEU A 1 218 ? -8.932 16.481 60.469 1.00 92.69 218 LEU A O 1
ATOM 1707 N N . ASP A 1 219 ? -7.197 15.389 59.563 1.00 93.00 219 ASP A N 1
ATOM 1708 C CA . ASP A 1 219 ? -7.006 14.478 60.695 1.00 93.00 219 ASP A CA 1
ATOM 1709 C C . ASP A 1 219 ? -6.581 15.224 61.964 1.00 93.00 219 ASP A C 1
ATOM 1711 O O . ASP A 1 219 ? -7.033 14.892 63.061 1.00 93.00 219 ASP A O 1
ATOM 1715 N N . LYS A 1 220 ? -5.759 16.274 61.827 1.00 94.06 220 LYS A N 1
ATOM 1716 C CA . LYS A 1 220 ? -5.415 17.166 62.939 1.00 94.06 220 LYS A CA 1
ATOM 1717 C C . LYS A 1 220 ? -6.655 17.878 63.487 1.00 94.06 220 LYS A C 1
ATOM 1719 O O . LYS A 1 220 ? -6.896 17.802 64.687 1.00 94.06 220 LYS A O 1
ATOM 1724 N N . HIS A 1 221 ? -7.472 18.482 62.623 1.00 91.69 221 HIS A N 1
ATOM 1725 C CA . HIS A 1 221 ? -8.723 19.124 63.039 1.00 91.69 221 HIS A CA 1
ATOM 1726 C C . HIS A 1 221 ? -9.700 18.140 63.685 1.00 91.69 221 HIS A C 1
ATOM 1728 O O . HIS A 1 221 ? -10.318 18.472 64.691 1.00 91.69 221 HIS A O 1
ATOM 1734 N N . LYS A 1 222 ? -9.810 16.911 63.163 1.00 92.31 222 LYS A N 1
ATOM 1735 C CA . LYS A 1 222 ? -10.627 15.858 63.781 1.00 92.31 222 LYS A CA 1
ATOM 1736 C C . LYS A 1 222 ? -10.121 15.487 65.172 1.00 92.31 222 LYS A C 1
ATOM 1738 O O . LYS A 1 222 ? -10.936 15.320 66.067 1.00 92.31 222 LYS A O 1
ATOM 1743 N N . ARG A 1 223 ? -8.804 15.382 65.378 1.00 90.06 223 ARG A N 1
ATOM 1744 C CA . ARG A 1 223 ? -8.218 15.110 66.704 1.00 90.06 223 ARG A CA 1
ATOM 1745 C C . ARG A 1 223 ? -8.422 16.265 67.679 1.00 90.06 223 ARG A C 1
ATOM 1747 O O . ARG A 1 223 ? -8.722 16.014 68.837 1.00 90.06 223 ARG A O 1
ATOM 1754 N N . GLU A 1 224 ? -8.285 17.505 67.220 1.00 88.38 224 GLU A N 1
ATOM 1755 C CA . GLU A 1 224 ? -8.523 18.696 68.044 1.00 88.38 224 GLU A CA 1
ATOM 1756 C C . GLU A 1 224 ? -10.008 18.844 68.406 1.00 88.38 224 GLU A C 1
ATOM 1758 O O . GLU A 1 224 ? -10.325 19.156 69.548 1.00 88.38 224 GLU A O 1
ATOM 1763 N N . ALA A 1 225 ? -10.921 18.532 67.481 1.00 86.69 225 ALA A N 1
ATOM 1764 C CA . ALA A 1 225 ? -12.363 18.536 67.732 1.00 86.69 225 ALA A CA 1
ATOM 1765 C C . ALA A 1 225 ? -12.830 17.355 68.603 1.00 86.69 225 ALA A C 1
ATOM 1767 O O . ALA A 1 225 ? -13.762 17.499 69.390 1.00 86.69 225 ALA A O 1
ATOM 1768 N N . ALA A 1 226 ? -12.190 16.189 68.474 1.00 83.12 226 ALA A N 1
ATOM 1769 C CA . ALA A 1 226 ? -12.504 14.989 69.249 1.00 83.12 226 ALA A CA 1
ATOM 1770 C C . ALA A 1 226 ? -11.774 14.923 70.597 1.00 83.12 226 ALA A C 1
ATOM 1772 O O . ALA A 1 226 ? -11.971 13.958 71.330 1.00 83.12 226 ALA A O 1
ATOM 1773 N N . SER A 1 227 ? -10.933 15.906 70.930 1.00 71.44 227 SER A N 1
ATOM 1774 C CA . SER A 1 227 ? -10.313 16.006 72.248 1.00 71.44 227 SER A CA 1
ATOM 1775 C C . SER A 1 227 ? -11.278 16.732 73.189 1.00 71.44 227 SER A C 1
ATOM 1777 O O . SER A 1 227 ? -11.307 17.965 73.182 1.00 71.44 227 SER A O 1
ATOM 1779 N N . PRO A 1 228 ? -12.066 16.028 74.029 1.00 59.25 228 PRO A N 1
ATOM 1780 C CA . PRO A 1 228 ? -12.746 16.691 75.128 1.00 59.25 228 PRO A CA 1
ATOM 1781 C C . PRO A 1 228 ? -11.680 17.371 75.986 1.00 59.25 228 PRO A C 1
ATOM 1783 O O . PRO A 1 228 ? -10.601 16.820 76.207 1.00 59.25 228 PRO A O 1
ATOM 1786 N N . ALA A 1 229 ? -11.965 18.588 76.435 1.00 58.31 229 ALA A N 1
ATOM 1787 C CA . ALA A 1 229 ? -11.106 19.346 77.329 1.00 58.31 229 ALA A CA 1
ATOM 1788 C C . ALA A 1 229 ? -10.963 18.616 78.680 1.00 58.31 229 ALA A C 1
ATOM 1790 O O . ALA A 1 229 ? -11.607 18.970 79.662 1.00 58.31 229 ALA A O 1
ATOM 1791 N N . SER A 1 230 ? -10.133 17.575 78.746 1.00 50.53 230 SER A N 1
ATOM 1792 C CA . SER A 1 230 ? -9.723 16.946 79.994 1.00 50.53 230 SER A CA 1
ATOM 1793 C C . SER A 1 230 ? -8.375 17.531 80.383 1.00 50.53 230 SER A C 1
ATOM 1795 O O . SER A 1 230 ? -7.315 17.098 79.927 1.00 50.53 230 SER A O 1
ATOM 1797 N N . GLY A 1 231 ? -8.424 18.564 81.215 1.00 53.81 231 GLY A N 1
ATOM 1798 C CA . GLY A 1 231 ? -7.256 18.960 81.976 1.00 53.81 231 GLY A CA 1
ATOM 1799 C C . GLY A 1 231 ? -6.794 17.828 82.898 1.00 53.81 231 GLY A C 1
ATOM 1800 O O . GLY A 1 231 ? -7.590 16.999 83.334 1.00 53.81 231 GLY A O 1
ATOM 1801 N N . SER A 1 232 ? -5.514 17.913 83.261 1.00 46.88 232 SER A N 1
ATOM 1802 C CA . SER A 1 232 ? -4.901 17.378 84.484 1.00 46.88 232 SER A CA 1
ATOM 1803 C C . SER A 1 232 ? -3.963 16.169 84.350 1.00 46.88 232 SER A C 1
ATOM 1805 O O . SER A 1 232 ? -4.317 15.096 83.881 1.00 46.88 232 SER A O 1
ATOM 1807 N N . SER A 1 233 ? -2.780 16.394 84.933 1.00 45.38 233 SER A N 1
ATOM 1808 C CA . SER A 1 233 ? -1.832 15.449 85.533 1.00 45.38 233 SER A CA 1
ATOM 1809 C C . SER A 1 233 ? -0.960 14.544 84.653 1.00 45.38 233 SER A C 1
ATOM 1811 O O . SER A 1 233 ? -1.263 13.395 84.376 1.00 45.38 233 SER A O 1
ATOM 1813 N N . ARG A 1 234 ? 0.244 15.068 84.374 1.00 47.66 234 ARG A N 1
ATOM 1814 C CA . ARG A 1 234 ? 1.506 14.640 85.020 1.00 47.66 234 ARG A CA 1
ATOM 1815 C C . ARG A 1 234 ? 1.729 13.123 85.127 1.00 47.66 234 ARG A C 1
ATOM 1817 O O . ARG A 1 234 ? 1.283 12.546 86.101 1.00 47.66 234 ARG A O 1
ATOM 1824 N N . GLU A 1 235 ? 2.646 12.567 84.328 1.00 42.06 235 GLU A N 1
ATOM 1825 C CA . GLU A 1 235 ? 3.706 11.711 84.888 1.00 42.06 235 GLU A CA 1
ATOM 1826 C C . GLU A 1 235 ? 4.919 11.560 83.956 1.00 42.06 235 GLU A C 1
ATOM 1828 O O . GLU A 1 235 ? 4.811 11.250 82.774 1.00 42.06 235 GLU A O 1
ATOM 1833 N N . LYS A 1 236 ? 6.104 11.815 84.521 1.00 51.81 236 LYS A N 1
ATOM 1834 C CA . LYS A 1 236 ? 7.417 11.590 83.912 1.00 51.81 236 LYS A CA 1
ATOM 1835 C C . LYS A 1 236 ? 7.738 10.099 83.987 1.00 51.81 236 LYS A C 1
ATOM 1837 O O . LYS A 1 236 ? 7.875 9.615 85.103 1.00 51.81 236 LYS A O 1
ATOM 1842 N N . GLN A 1 237 ? 8.053 9.433 82.875 1.00 42.72 237 GLN A N 1
ATOM 1843 C CA . GLN A 1 237 ? 8.982 8.295 82.912 1.00 42.72 237 GLN A CA 1
ATOM 1844 C C . GLN A 1 237 ? 9.936 8.273 81.711 1.00 42.72 237 GLN A C 1
ATOM 1846 O O . GLN A 1 237 ? 9.547 8.205 80.550 1.00 42.72 237 GLN A O 1
ATOM 1851 N N . GLN A 1 238 ? 11.222 8.344 82.057 1.00 48.69 238 GLN A N 1
ATOM 1852 C CA . GLN A 1 238 ? 12.394 8.027 81.246 1.00 48.69 238 GLN A CA 1
ATOM 1853 C C . GLN A 1 238 ? 12.534 6.509 81.066 1.00 48.69 238 GLN A C 1
ATOM 1855 O O . GLN A 1 238 ? 12.322 5.785 82.037 1.00 48.69 238 GLN A O 1
ATOM 1860 N N . LYS A 1 239 ? 13.032 6.061 79.900 1.00 45.22 239 LYS A N 1
ATOM 1861 C CA . LYS A 1 239 ? 13.874 4.857 79.628 1.00 45.22 239 LYS A CA 1
ATOM 1862 C C . LYS A 1 239 ? 13.726 4.500 78.137 1.00 45.22 239 LYS A C 1
ATOM 1864 O O . LYS A 1 239 ? 12.651 4.664 77.595 1.00 45.22 239 LYS A O 1
ATOM 1869 N N . LYS A 1 240 ? 14.696 3.979 77.385 1.00 44.09 240 LYS A N 1
ATOM 1870 C CA . LYS A 1 240 ? 16.126 3.683 77.545 1.00 44.09 240 LYS A CA 1
ATOM 1871 C C . LYS A 1 240 ? 16.619 3.396 76.111 1.00 44.09 240 LYS A C 1
ATOM 1873 O O . LYS A 1 240 ? 15.947 2.678 75.380 1.00 44.09 240 LYS A O 1
ATOM 1878 N N . LYS A 1 241 ? 17.767 3.955 75.717 1.00 49.16 241 LYS A N 1
ATOM 1879 C CA . LYS A 1 241 ? 18.470 3.672 74.449 1.00 49.16 241 LYS A CA 1
ATOM 1880 C C . LYS A 1 241 ? 18.781 2.176 74.302 1.00 49.16 241 LYS A C 1
ATOM 1882 O O . LYS A 1 241 ? 19.353 1.608 75.229 1.00 49.16 241 LYS A O 1
ATOM 1887 N N . LEU A 1 242 ? 18.553 1.612 73.116 1.00 40.75 242 LEU A N 1
ATOM 1888 C CA . LEU A 1 242 ? 19.221 0.404 72.617 1.00 40.75 242 LEU A CA 1
ATOM 1889 C C . LEU A 1 242 ? 19.611 0.621 71.145 1.00 40.75 242 LEU A C 1
ATOM 1891 O O . LEU A 1 242 ? 18.806 1.081 70.341 1.00 40.75 242 LEU A O 1
ATOM 1895 N N . LYS A 1 243 ? 20.886 0.358 70.847 1.00 49.38 243 LYS A N 1
ATOM 1896 C CA . LYS A 1 243 ? 21.585 0.528 69.564 1.00 49.38 243 LYS A CA 1
ATOM 1897 C C . LYS A 1 243 ? 21.841 -0.874 68.986 1.00 49.38 243 LYS A C 1
ATOM 1899 O O . LYS A 1 243 ? 22.356 -1.692 69.747 1.00 49.38 243 LYS A O 1
ATOM 1904 N N . PRO A 1 244 ? 21.537 -1.169 67.710 1.00 52.50 244 PRO A N 1
ATOM 1905 C CA . PRO A 1 244 ? 21.917 -2.443 67.102 1.00 52.50 244 PRO A CA 1
ATOM 1906 C C . PRO A 1 244 ? 23.305 -2.379 66.418 1.00 52.50 244 PRO A C 1
ATOM 1908 O O . PRO A 1 244 ? 23.740 -1.286 66.035 1.00 52.50 244 PRO A O 1
ATOM 1911 N N . PRO A 1 245 ? 24.020 -3.520 66.303 1.00 51.28 245 PRO A N 1
ATOM 1912 C CA . PRO A 1 245 ? 25.360 -3.610 65.722 1.00 51.28 245 PRO A CA 1
ATOM 1913 C C . PRO A 1 245 ? 25.353 -3.877 64.204 1.00 51.28 245 PRO A C 1
ATOM 1915 O O . PRO A 1 245 ? 24.354 -4.312 63.635 1.00 51.28 245 PRO A O 1
ATOM 1918 N N . ALA A 1 246 ? 26.495 -3.588 63.577 1.00 52.59 246 ALA A N 1
ATOM 1919 C CA . ALA A 1 246 ? 26.787 -3.735 62.151 1.00 52.59 246 ALA A CA 1
ATOM 1920 C C . ALA A 1 246 ? 27.051 -5.199 61.733 1.00 52.59 246 ALA A C 1
ATOM 1922 O O . ALA A 1 246 ? 27.484 -5.982 62.580 1.00 52.59 246 ALA A O 1
ATOM 1923 N N . PRO A 1 247 ? 26.874 -5.554 60.445 1.00 55.25 247 PRO A N 1
ATOM 1924 C CA . PRO A 1 247 ? 27.399 -6.794 59.884 1.00 55.25 247 PRO A CA 1
ATOM 1925 C C . PRO A 1 247 ? 28.690 -6.588 59.070 1.00 55.25 247 PRO A C 1
ATOM 1927 O O . PRO A 1 247 ? 28.820 -5.642 58.290 1.00 55.25 247 PRO A O 1
ATOM 1930 N N . ASP A 1 248 ? 29.616 -7.527 59.267 1.00 42.88 248 ASP A N 1
ATOM 1931 C CA . ASP A 1 248 ? 30.905 -7.679 58.592 1.00 42.88 248 ASP A CA 1
ATOM 1932 C C . ASP A 1 248 ? 30.785 -8.240 57.163 1.00 42.88 248 ASP A C 1
ATOM 1934 O O . ASP A 1 248 ? 29.866 -8.986 56.824 1.00 42.88 248 ASP A O 1
ATOM 1938 N N . SER A 1 249 ? 31.781 -7.904 56.339 1.00 45.06 249 SER A N 1
ATOM 1939 C CA . SER A 1 249 ? 32.054 -8.481 55.012 1.00 45.06 249 SER A CA 1
ATOM 1940 C C . SER A 1 249 ? 32.869 -9.780 55.107 1.00 45.06 249 SER A C 1
ATOM 1942 O O . SER A 1 249 ? 33.626 -9.955 56.063 1.00 45.06 249 SER A O 1
ATOM 1944 N N . PRO A 1 250 ? 32.826 -10.640 54.070 1.00 50.25 250 PRO A N 1
ATOM 1945 C CA . PRO A 1 250 ? 34.099 -11.105 53.497 1.00 50.25 250 PRO A CA 1
ATOM 1946 C C . PRO A 1 250 ? 34.098 -11.304 51.959 1.00 50.25 250 PRO A C 1
ATOM 1948 O O . PRO A 1 250 ? 33.148 -11.820 51.376 1.00 50.25 250 PRO A O 1
ATOM 1951 N N . SER A 1 251 ? 35.225 -10.963 51.319 1.00 41.53 251 SER A N 1
ATOM 1952 C CA . SER A 1 251 ? 35.691 -11.464 49.997 1.00 41.53 251 SER A CA 1
ATOM 1953 C C . SER A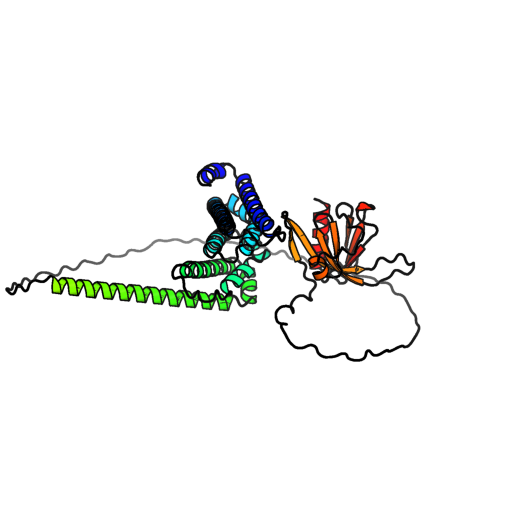 1 251 ? 36.450 -12.810 50.178 1.00 41.53 251 SER A C 1
ATOM 1955 O O . SER A 1 251 ? 36.509 -13.281 51.315 1.00 41.53 251 SER A O 1
ATOM 1957 N N . PRO A 1 252 ? 37.210 -13.399 49.213 1.00 61.25 252 PRO A N 1
ATOM 1958 C CA . PRO A 1 252 ? 37.215 -13.400 47.733 1.00 61.25 252 PRO A CA 1
ATOM 1959 C C . PRO A 1 252 ? 37.310 -14.841 47.124 1.00 61.25 252 PRO A C 1
ATOM 1961 O O . PRO A 1 252 ? 37.534 -15.810 47.844 1.00 61.25 252 PRO A O 1
ATOM 1964 N N . ARG A 1 253 ? 37.216 -14.986 45.789 1.00 35.06 253 ARG A N 1
ATOM 1965 C CA . ARG A 1 253 ? 37.739 -16.073 44.897 1.00 35.06 253 ARG A CA 1
ATOM 1966 C C . ARG A 1 253 ? 37.216 -15.748 43.482 1.00 35.06 253 ARG A C 1
ATOM 1968 O O . ARG A 1 253 ? 36.085 -15.305 43.383 1.00 35.06 253 ARG A O 1
ATOM 1975 N N . GLY A 1 254 ? 37.890 -15.893 42.348 1.00 34.50 254 GLY A N 1
ATOM 1976 C CA . GLY A 1 254 ? 39.154 -16.500 41.950 1.00 34.50 254 GLY A CA 1
ATOM 1977 C C . GLY A 1 254 ? 39.017 -16.906 40.467 1.00 34.50 254 GLY A C 1
ATOM 1978 O O . GLY A 1 254 ? 37.941 -17.333 40.064 1.00 34.50 254 GLY A O 1
ATOM 1979 N N . SER A 1 255 ? 40.117 -16.808 39.712 1.00 37.19 255 SER A N 1
ATOM 1980 C CA . SER A 1 255 ? 40.428 -17.574 38.484 1.00 37.19 255 SER A CA 1
ATOM 1981 C C . SER A 1 255 ? 39.931 -17.086 37.107 1.00 37.19 255 SER A C 1
ATOM 1983 O O . SER A 1 255 ? 38.760 -17.156 36.757 1.00 37.19 255 SER A O 1
ATOM 1985 N N . THR A 1 256 ? 40.921 -16.702 36.294 1.00 38.88 256 THR A N 1
ATOM 1986 C CA . THR A 1 256 ? 40.999 -16.747 34.818 1.00 38.88 256 THR A CA 1
ATOM 1987 C C . THR A 1 256 ? 41.067 -18.220 34.319 1.00 38.88 256 THR A C 1
ATOM 1989 O O . THR A 1 256 ? 41.247 -19.105 35.162 1.00 38.88 256 THR A O 1
ATOM 1992 N N . PRO A 1 257 ? 40.918 -18.547 33.008 1.00 52.47 257 PRO A N 1
ATOM 1993 C CA . PRO A 1 257 ? 41.984 -18.339 32.013 1.00 52.47 257 PRO A CA 1
ATOM 1994 C C . PRO A 1 257 ? 41.528 -17.930 30.593 1.00 52.47 257 PRO A C 1
ATOM 1996 O O . PRO A 1 257 ? 40.362 -17.985 30.217 1.00 52.47 257 PRO A O 1
ATOM 1999 N N . ALA A 1 258 ? 42.539 -17.518 29.828 1.00 38.97 258 ALA A N 1
ATOM 2000 C CA . ALA A 1 258 ? 42.560 -17.172 28.413 1.00 38.97 258 ALA A CA 1
ATOM 2001 C C . ALA A 1 258 ? 42.408 -18.376 27.465 1.00 38.97 258 ALA A C 1
ATOM 2003 O O . ALA A 1 258 ? 42.654 -19.500 27.887 1.00 38.97 258 ALA A O 1
ATOM 2004 N N . LEU A 1 259 ? 42.105 -18.093 26.190 1.00 37.44 259 LEU A N 1
ATOM 2005 C CA . LEU A 1 259 ? 42.413 -18.816 24.932 1.00 37.44 259 LEU A CA 1
ATOM 2006 C C . LEU A 1 259 ? 41.699 -18.021 23.804 1.00 37.44 259 LEU A C 1
ATOM 2008 O O . LEU A 1 259 ? 40.630 -17.483 24.055 1.00 37.44 259 LEU A O 1
ATOM 2012 N N . SER A 1 260 ? 42.099 -17.895 22.539 1.00 33.00 260 SER A N 1
ATOM 2013 C CA . SER A 1 260 ? 43.338 -18.032 21.763 1.00 33.00 260 SER A CA 1
ATOM 2014 C C . SER A 1 260 ? 42.914 -18.006 20.285 1.00 33.00 260 SER A C 1
ATOM 2016 O O . SER A 1 260 ? 41.966 -18.707 19.944 1.00 33.00 260 SER A O 1
ATOM 2018 N N . GLY A 1 261 ? 43.676 -17.332 19.417 1.00 33.56 261 GLY A N 1
ATOM 2019 C CA . GLY A 1 261 ? 43.726 -17.600 17.968 1.00 33.56 261 GLY A CA 1
ATOM 2020 C C . GLY A 1 261 ? 42.604 -16.958 17.137 1.00 33.56 261 GLY A C 1
ATOM 2021 O O . GLY A 1 261 ? 41.455 -16.950 17.538 1.00 33.56 261 GLY A O 1
ATOM 2022 N N . GLY A 1 262 ? 42.837 -16.371 15.967 1.00 32.47 262 GLY A N 1
ATOM 2023 C CA . GLY A 1 262 ? 44.024 -16.350 15.120 1.00 32.47 262 GLY A CA 1
ATOM 2024 C C . GLY A 1 262 ? 43.636 -16.681 13.678 1.00 32.47 262 GLY A C 1
ATOM 2025 O O . GLY A 1 262 ? 43.122 -17.766 13.443 1.00 32.47 262 GLY A O 1
ATOM 2026 N N . SER A 1 263 ? 44.022 -15.798 12.741 1.00 33.12 263 SER A N 1
ATOM 2027 C CA . SER A 1 263 ? 44.189 -16.075 11.296 1.00 33.12 263 SER A CA 1
ATOM 2028 C C . SER A 1 263 ? 42.863 -16.268 10.509 1.00 33.12 263 SER A C 1
ATOM 2030 O O . SER A 1 263 ? 41.877 -16.713 11.066 1.00 33.12 263 SER A O 1
ATOM 2032 N N . VAL A 1 264 ? 42.677 -15.919 9.231 1.00 37.44 264 VAL A N 1
ATOM 2033 C CA . VAL A 1 264 ? 43.544 -16.032 8.052 1.00 37.44 264 VAL A CA 1
ATOM 2034 C C . VAL A 1 264 ? 43.084 -15.043 6.960 1.00 37.44 264 VAL A C 1
ATOM 2036 O O . VAL A 1 264 ? 41.898 -14.840 6.720 1.00 37.44 264 VAL A O 1
ATOM 2039 N N . VAL A 1 265 ? 44.080 -14.495 6.272 1.00 37.78 265 VAL A N 1
ATOM 2040 C CA . VAL A 1 265 ? 44.080 -13.780 4.988 1.00 37.78 265 VAL A CA 1
ATOM 2041 C C . VAL A 1 265 ? 43.537 -14.640 3.839 1.00 37.78 265 VAL A C 1
ATOM 2043 O O . VAL A 1 265 ? 44.038 -15.739 3.655 1.00 37.78 265 VAL A O 1
ATOM 2046 N N . MET A 1 266 ? 42.680 -14.115 2.959 1.00 38.75 266 MET A N 1
ATOM 2047 C CA . MET A 1 266 ? 42.741 -14.482 1.534 1.00 38.75 266 MET A CA 1
ATOM 2048 C C . MET A 1 266 ? 42.304 -13.309 0.654 1.00 38.75 266 MET A C 1
ATOM 2050 O O . MET A 1 266 ? 41.204 -12.776 0.747 1.00 38.75 266 MET A O 1
ATOM 2054 N N . GLN A 1 267 ? 43.240 -12.933 -0.199 1.00 36.06 267 GLN A N 1
ATOM 2055 C CA . GLN A 1 267 ? 43.258 -11.854 -1.165 1.00 36.06 267 GLN A CA 1
ATOM 2056 C C . GLN A 1 267 ? 43.390 -12.543 -2.520 1.00 36.06 267 GLN A C 1
ATOM 2058 O O . GLN A 1 267 ? 44.335 -13.309 -2.659 1.00 36.06 267 GLN A O 1
ATOM 2063 N N . PHE A 1 268 ? 42.533 -12.282 -3.512 1.00 35.59 268 PHE A N 1
ATOM 2064 C CA . PHE A 1 268 ? 42.910 -12.510 -4.915 1.00 35.59 268 PHE A CA 1
ATOM 2065 C C . PHE A 1 268 ? 42.256 -11.503 -5.881 1.00 35.59 268 PHE A C 1
ATOM 2067 O O . PHE A 1 268 ? 41.148 -11.041 -5.609 1.00 35.59 268 PHE A O 1
ATOM 2074 N N . PRO A 1 269 ? 42.949 -11.141 -6.985 1.00 47.47 269 PRO A N 1
ATOM 2075 C CA . PRO A 1 269 ? 42.622 -10.006 -7.844 1.00 47.47 269 PRO A CA 1
ATOM 2076 C C . PRO A 1 269 ? 42.226 -10.401 -9.284 1.00 47.47 269 PRO A C 1
ATOM 2078 O O . PRO A 1 269 ? 42.407 -11.541 -9.707 1.00 47.47 269 PRO A O 1
ATOM 2081 N N . GLY A 1 270 ? 41.840 -9.386 -10.069 1.00 32.56 270 GLY A N 1
ATOM 2082 C CA . GLY A 1 270 ? 41.911 -9.380 -11.540 1.00 32.56 270 GLY A CA 1
ATOM 2083 C C . GLY A 1 270 ? 40.642 -9.874 -12.244 1.00 32.56 270 GLY A C 1
ATOM 2084 O O . GLY A 1 270 ? 39.930 -10.718 -11.727 1.00 32.56 270 GLY A O 1
ATOM 2085 N N . SER A 1 271 ? 40.256 -9.416 -13.431 1.00 35.38 271 SER A N 1
ATOM 2086 C CA . SER A 1 271 ? 40.854 -8.502 -14.406 1.00 35.38 271 SER A CA 1
ATOM 2087 C C . SER A 1 271 ? 39.758 -8.126 -15.417 1.00 35.38 271 SER A C 1
ATOM 2089 O O . SER A 1 271 ? 38.873 -8.933 -15.697 1.00 35.38 271 SER A O 1
ATOM 2091 N N . ALA A 1 272 ? 39.848 -6.931 -16.005 1.00 37.16 272 ALA A N 1
ATOM 2092 C CA . ALA A 1 272 ? 39.155 -6.567 -17.248 1.00 37.16 272 ALA A CA 1
ATOM 2093 C C . ALA A 1 272 ? 39.703 -7.390 -18.444 1.00 37.16 272 ALA A C 1
ATOM 2095 O O . ALA A 1 272 ? 40.774 -7.994 -18.309 1.00 37.16 272 ALA A O 1
ATOM 2096 N N . PRO A 1 273 ? 39.040 -7.411 -19.623 1.00 50.69 273 PRO A N 1
ATOM 2097 C CA . PRO A 1 273 ? 39.321 -6.364 -20.613 1.00 50.69 273 PRO A CA 1
ATOM 2098 C C . PRO A 1 273 ? 38.153 -5.995 -21.564 1.00 50.69 273 PRO A C 1
ATOM 2100 O O . PRO A 1 273 ? 37.012 -6.423 -21.441 1.00 50.69 273 PRO A O 1
ATOM 2103 N N . SER A 1 274 ? 38.523 -5.124 -22.493 1.00 33.50 274 SER A N 1
ATOM 2104 C CA . SER A 1 274 ? 37.839 -4.104 -23.282 1.00 33.50 274 SER A CA 1
ATOM 2105 C C . SER A 1 274 ? 37.265 -4.493 -24.665 1.00 33.50 274 SER A C 1
ATOM 2107 O O . SER A 1 274 ? 37.735 -5.435 -25.299 1.00 33.50 274 SER A O 1
ATOM 2109 N N . THR A 1 275 ? 36.463 -3.547 -25.208 1.00 32.28 275 THR A N 1
ATOM 2110 C CA . THR A 1 275 ? 36.326 -3.087 -26.633 1.00 32.28 275 THR A CA 1
ATOM 2111 C C . THR A 1 275 ? 35.584 -3.960 -27.673 1.00 32.28 275 THR A C 1
ATOM 2113 O O . THR A 1 275 ? 35.504 -5.163 -27.464 1.00 32.28 275 THR A O 1
ATOM 2116 N N . PRO A 1 276 ? 35.140 -3.434 -28.858 1.00 46.16 276 PRO A N 1
ATOM 2117 C CA . PRO A 1 276 ? 35.016 -2.040 -29.356 1.00 46.16 276 PRO A CA 1
ATOM 2118 C C . PRO A 1 276 ? 33.677 -1.687 -30.087 1.00 46.16 276 PRO A C 1
ATOM 2120 O O . PRO A 1 276 ? 32.814 -2.522 -30.333 1.00 46.16 276 PRO A O 1
ATOM 2123 N N . ALA A 1 277 ? 33.567 -0.408 -30.480 1.00 37.53 277 ALA A N 1
ATOM 2124 C CA . ALA A 1 277 ? 32.516 0.248 -31.279 1.00 37.53 277 ALA A CA 1
ATOM 2125 C C . ALA A 1 277 ? 32.443 -0.143 -32.779 1.00 37.53 277 ALA A C 1
ATOM 2127 O O . ALA A 1 277 ? 33.373 -0.743 -33.318 1.00 37.53 277 ALA A O 1
ATOM 2128 N N . PRO A 1 278 ? 31.398 0.331 -33.494 1.00 52.88 278 PRO A N 1
ATOM 2129 C CA . PRO A 1 278 ? 31.610 1.155 -34.706 1.00 52.88 278 PRO A CA 1
ATOM 2130 C C . PRO A 1 278 ? 30.634 2.364 -34.782 1.00 52.88 278 PRO A C 1
ATOM 2132 O O . PRO A 1 278 ? 29.482 2.263 -34.385 1.00 52.88 278 PRO A O 1
ATOM 2135 N N . LYS A 1 279 ? 31.085 3.600 -35.060 1.00 34.03 279 LYS A N 1
ATOM 2136 C CA . LYS A 1 279 ? 31.287 4.287 -36.366 1.00 34.03 279 LYS A CA 1
ATOM 2137 C C . LYS A 1 279 ? 30.059 4.381 -37.298 1.00 34.03 279 LYS A C 1
ATOM 2139 O O . LYS A 1 279 ? 29.566 3.350 -37.737 1.00 34.03 279 LYS A O 1
ATOM 2144 N N . SER A 1 280 ? 29.783 5.626 -37.743 1.00 34.62 280 SER A N 1
ATOM 2145 C CA . SER A 1 280 ? 29.294 6.069 -39.081 1.00 34.62 280 SER A CA 1
ATOM 2146 C C . SER A 1 280 ? 27.899 6.731 -39.086 1.00 34.62 280 SER A C 1
ATOM 2148 O O . SER A 1 280 ? 27.012 6.194 -38.444 1.00 34.62 280 SER A O 1
ATOM 2150 N N . THR A 1 281 ? 27.530 7.799 -39.816 1.00 32.75 281 THR A N 1
ATOM 2151 C CA . THR A 1 281 ? 28.144 8.913 -40.589 1.00 32.75 281 THR A CA 1
ATOM 2152 C C . THR A 1 281 ? 26.958 9.795 -41.061 1.00 32.75 281 THR A C 1
ATOM 2154 O O . THR A 1 281 ? 25.989 9.200 -41.506 1.00 32.75 281 THR A O 1
ATOM 2157 N N . ALA A 1 282 ? 27.069 11.141 -40.988 1.00 30.89 282 ALA A N 1
ATOM 2158 C CA . ALA A 1 282 ? 26.473 12.238 -41.819 1.00 30.89 282 ALA A CA 1
ATOM 2159 C C . ALA A 1 282 ? 24.962 12.203 -42.236 1.00 30.89 282 ALA A C 1
ATOM 2161 O O . ALA A 1 282 ? 24.331 11.165 -42.222 1.00 30.89 282 ALA A O 1
ATOM 2162 N N . ALA A 1 283 ? 24.227 13.234 -42.676 1.00 32.94 283 ALA A N 1
ATOM 2163 C CA . ALA A 1 283 ? 24.326 14.668 -42.994 1.00 32.94 283 ALA A CA 1
ATOM 2164 C C . ALA A 1 283 ? 22.846 15.170 -43.070 1.00 32.94 283 ALA A C 1
ATOM 2166 O O . ALA A 1 283 ? 21.987 14.426 -43.529 1.00 32.94 283 ALA A O 1
ATOM 2167 N N . ALA A 1 284 ? 22.484 16.330 -42.508 1.00 31.62 284 ALA A N 1
ATOM 2168 C CA . ALA A 1 284 ? 22.180 17.599 -43.205 1.00 31.62 284 ALA A CA 1
ATOM 2169 C C . ALA A 1 284 ? 20.680 17.968 -43.389 1.00 31.62 284 ALA A C 1
ATOM 2171 O O . ALA A 1 284 ? 19.856 17.150 -43.780 1.00 31.62 284 ALA A O 1
ATOM 2172 N N . THR A 1 285 ? 20.426 19.277 -43.195 1.00 34.25 285 THR A N 1
ATOM 2173 C CA . THR A 1 285 ? 19.478 20.158 -43.926 1.00 34.25 285 THR A CA 1
ATOM 2174 C C . THR A 1 285 ? 18.196 20.665 -43.222 1.00 34.25 285 THR A C 1
ATOM 2176 O O . THR A 1 285 ? 17.165 20.010 -43.220 1.00 34.25 285 THR A O 1
ATOM 2179 N N . ILE A 1 286 ? 18.319 21.889 -42.671 1.00 31.89 286 ILE A N 1
ATOM 2180 C CA . ILE A 1 286 ? 17.592 23.169 -42.924 1.00 31.89 286 ILE A CA 1
ATOM 2181 C C . ILE A 1 286 ? 16.042 23.209 -43.003 1.00 31.89 286 ILE A C 1
ATOM 2183 O O . ILE A 1 286 ? 15.439 22.587 -43.870 1.00 31.89 286 ILE A O 1
ATOM 2187 N N . GLY A 1 287 ? 15.453 24.135 -42.217 1.00 33.09 287 GLY A N 1
ATOM 2188 C CA . GLY A 1 287 ? 14.153 24.813 -42.436 1.00 33.09 287 GLY A CA 1
ATOM 2189 C C . GLY A 1 287 ? 13.480 25.240 -41.113 1.00 33.09 287 GLY A C 1
ATOM 2190 O O . GLY A 1 287 ? 12.834 24.418 -40.479 1.00 33.09 287 GLY A O 1
ATOM 2191 N N . ALA A 1 288 ? 13.815 26.380 -40.493 1.00 33.91 288 ALA A N 1
ATOM 2192 C CA . ALA A 1 288 ? 13.201 27.717 -40.653 1.00 33.91 288 ALA A CA 1
ATOM 2193 C C . ALA A 1 288 ? 11.656 27.744 -40.521 1.00 33.91 288 ALA A C 1
ATOM 2195 O O . ALA A 1 288 ? 10.942 27.345 -41.432 1.00 33.91 288 ALA A O 1
ATOM 2196 N N . THR A 1 289 ? 11.169 28.124 -39.329 1.00 32.03 289 THR A N 1
ATOM 2197 C CA . THR A 1 289 ? 10.377 29.343 -39.000 1.00 32.03 289 THR A CA 1
ATOM 2198 C C . THR A 1 289 ? 8.858 29.208 -39.117 1.00 32.03 289 THR A C 1
ATOM 2200 O O . THR A 1 289 ? 8.336 29.225 -40.221 1.00 32.03 289 THR A O 1
ATOM 2203 N N . GLU A 1 290 ? 8.163 29.226 -37.973 1.00 32.72 290 GLU A N 1
ATOM 2204 C CA . GLU A 1 290 ? 7.022 30.132 -37.754 1.00 32.72 290 GLU A CA 1
ATOM 2205 C C . GLU A 1 290 ? 6.730 30.254 -36.247 1.00 32.72 290 GLU A C 1
ATOM 2207 O O . GLU A 1 290 ? 6.405 29.285 -35.562 1.00 32.72 290 GLU A O 1
ATOM 2212 N N . GLU A 1 291 ? 6.935 31.462 -35.730 1.00 34.25 291 GLU A N 1
ATOM 2213 C CA . GLU A 1 291 ? 6.790 31.868 -34.336 1.00 34.25 291 GLU A CA 1
ATOM 2214 C C . GLU A 1 291 ? 5.459 32.624 -34.217 1.00 34.25 291 GLU A C 1
ATOM 2216 O O . GLU A 1 291 ? 5.291 33.689 -34.808 1.00 34.25 291 GLU A O 1
ATOM 2221 N N . ALA A 1 292 ? 4.491 32.057 -33.492 1.00 36.44 292 ALA A N 1
ATOM 2222 C CA . ALA A 1 292 ? 3.209 32.698 -33.216 1.00 36.44 292 ALA A CA 1
ATOM 2223 C C . ALA A 1 292 ? 2.995 32.804 -31.700 1.00 36.44 292 ALA A C 1
ATOM 2225 O O . ALA A 1 292 ? 2.745 31.818 -31.005 1.00 36.44 292 ALA A O 1
ATOM 2226 N N . SER A 1 293 ? 3.113 34.033 -31.199 1.00 47.69 293 SER A N 1
ATOM 2227 C CA . SER A 1 293 ? 2.886 34.441 -29.812 1.00 47.69 293 SER A CA 1
ATOM 2228 C C . SER A 1 293 ? 1.444 34.202 -29.345 1.00 47.69 293 SER A C 1
ATOM 2230 O O . SER A 1 293 ? 0.512 34.581 -30.059 1.00 47.69 293 SER A O 1
ATOM 2232 N N . PRO A 1 294 ? 1.215 33.726 -28.106 1.00 42.97 294 PRO A N 1
ATOM 2233 C CA . PRO A 1 294 ? -0.081 33.855 -27.459 1.00 42.97 294 PRO A CA 1
ATOM 2234 C C . PRO A 1 294 ? -0.146 35.069 -26.519 1.00 42.97 294 PRO A C 1
ATOM 2236 O O . PRO A 1 294 ? 0.737 35.349 -25.710 1.00 42.97 294 PRO A O 1
ATOM 2239 N N . LYS A 1 295 ? -1.261 35.782 -26.671 1.00 42.44 295 LYS A N 1
ATOM 2240 C CA . LYS A 1 295 ? -1.732 36.973 -25.954 1.00 42.44 295 LYS A CA 1
ATOM 2241 C C . LYS A 1 295 ? -2.117 36.622 -24.496 1.00 42.44 295 LYS A C 1
ATOM 2243 O O . LYS A 1 295 ? -2.645 35.532 -24.277 1.00 42.44 295 LYS A O 1
ATOM 2248 N N . PRO A 1 296 ? -1.912 37.514 -23.507 1.00 40.47 296 PRO A N 1
ATOM 2249 C CA . PRO A 1 296 ? -2.194 37.227 -22.099 1.00 40.47 296 PRO A CA 1
ATOM 2250 C C . PRO A 1 296 ? -3.700 37.272 -21.793 1.00 40.47 296 PRO A C 1
ATOM 2252 O O . PRO A 1 296 ? -4.436 38.078 -22.362 1.00 40.47 296 PRO A O 1
ATOM 2255 N N . SER A 1 297 ? -4.154 36.422 -20.870 1.00 39.12 297 SER A N 1
ATOM 2256 C CA . SER A 1 297 ? -5.510 36.447 -20.302 1.00 39.12 297 SER A CA 1
ATOM 2257 C C . SER A 1 297 ? -5.474 36.443 -18.767 1.00 39.12 297 SER A C 1
ATOM 2259 O O . SER A 1 297 ? -4.453 36.070 -18.188 1.00 39.12 297 SER A O 1
ATOM 2261 N N . PRO A 1 298 ? -6.541 36.957 -18.125 1.00 43.19 298 PRO A N 1
ATOM 2262 C CA . PRO A 1 298 ? -6.445 37.769 -16.917 1.00 43.19 298 PRO A CA 1
ATOM 2263 C C . PRO A 1 298 ? -6.457 36.970 -15.610 1.00 43.19 298 PRO A C 1
ATOM 2265 O O . PRO A 1 298 ? -6.857 35.809 -15.549 1.00 43.19 298 PRO A O 1
ATOM 2268 N N . ALA A 1 299 ? -6.001 37.657 -14.563 1.00 39.50 299 ALA A N 1
ATOM 2269 C CA . ALA A 1 299 ? -5.804 37.181 -13.202 1.00 39.50 299 ALA A CA 1
ATOM 2270 C C . ALA A 1 299 ? -7.053 36.539 -12.569 1.00 39.50 299 ALA A C 1
ATOM 2272 O O . ALA A 1 299 ? -8.154 37.086 -12.632 1.00 39.50 299 ALA A O 1
ATOM 2273 N N . ARG A 1 300 ? -6.835 35.407 -11.888 1.00 36.59 300 ARG A N 1
ATOM 2274 C CA . ARG A 1 300 ? -7.793 34.731 -11.003 1.00 36.59 300 ARG A CA 1
ATOM 2275 C C . ARG A 1 300 ? -7.322 34.918 -9.544 1.00 36.59 300 ARG A C 1
ATOM 2277 O O . ARG A 1 300 ? -6.111 34.884 -9.321 1.00 36.59 300 ARG A O 1
ATOM 2284 N N . PRO A 1 301 ? -8.227 35.174 -8.581 1.00 43.69 301 PRO A N 1
ATOM 2285 C CA . PRO A 1 301 ? -7.871 35.597 -7.223 1.00 43.69 301 PRO A CA 1
ATOM 2286 C C . PRO A 1 301 ? -7.251 34.471 -6.373 1.00 43.69 301 PRO A C 1
ATOM 2288 O O . PRO A 1 301 ? -7.477 33.293 -6.660 1.00 43.69 301 PRO A O 1
ATOM 2291 N N . PRO A 1 302 ? -6.474 34.821 -5.328 1.00 38.38 302 PRO A N 1
ATOM 2292 C CA . PRO A 1 302 ? -5.758 33.862 -4.501 1.00 38.38 302 PRO A CA 1
ATOM 2293 C C . PRO A 1 302 ? -6.691 33.270 -3.439 1.00 38.38 302 PRO A C 1
ATOM 2295 O O . PRO A 1 302 ? -7.158 33.972 -2.548 1.00 38.38 302 PRO A O 1
ATOM 2298 N N . GLY A 1 303 ? -6.941 31.968 -3.524 1.00 34.78 303 GLY A N 1
ATOM 2299 C CA . GLY A 1 303 ? -7.629 31.210 -2.485 1.00 34.78 303 GLY A CA 1
ATOM 2300 C C . GLY A 1 303 ? -7.216 29.745 -2.546 1.00 34.78 303 GLY A C 1
ATOM 2301 O O . GLY A 1 303 ? -7.497 29.073 -3.533 1.00 34.78 303 GLY A O 1
ATOM 2302 N N . SER A 1 304 ? -6.541 29.288 -1.488 1.00 37.16 304 SER A N 1
ATOM 2303 C CA . SER A 1 304 ? -6.355 27.874 -1.116 1.00 37.16 304 SER A CA 1
ATOM 2304 C C . SER A 1 304 ? -5.383 27.038 -1.965 1.00 37.16 304 SER A C 1
ATOM 2306 O O . SER A 1 304 ? -5.767 26.086 -2.638 1.00 37.16 304 SER A O 1
ATOM 2308 N N . ALA A 1 305 ? -4.085 27.352 -1.874 1.00 31.88 305 ALA A N 1
ATOM 2309 C CA . ALA A 1 305 ? -2.995 26.593 -2.501 1.00 31.88 305 ALA A CA 1
ATOM 2310 C C . ALA A 1 305 ? -1.890 26.208 -1.494 1.00 31.88 305 ALA A C 1
ATOM 2312 O O . ALA A 1 305 ? -0.743 26.617 -1.658 1.00 31.88 305 ALA A O 1
ATOM 2313 N N . LEU A 1 306 ? -2.223 25.436 -0.450 1.00 33.53 306 LEU A N 1
ATOM 2314 C CA . LEU A 1 306 ? -1.231 24.959 0.534 1.00 33.53 306 LEU A CA 1
ATOM 2315 C C . LEU A 1 306 ? -1.143 23.431 0.722 1.00 33.53 306 LEU A C 1
ATOM 2317 O O . LEU A 1 306 ? -0.382 22.986 1.568 1.00 33.53 306 LEU A O 1
ATOM 2321 N N . LEU A 1 307 ? -1.814 22.614 -0.105 1.00 35.16 307 LEU A N 1
ATOM 2322 C CA . LEU A 1 307 ? -1.740 21.139 -0.010 1.00 35.16 307 LEU A CA 1
ATOM 2323 C C . LEU A 1 307 ? -1.564 20.410 -1.359 1.00 35.16 307 LEU A C 1
ATOM 2325 O O . LEU A 1 307 ? -2.107 19.330 -1.566 1.00 35.16 307 LEU A O 1
ATOM 2329 N N . ARG A 1 308 ? -0.829 20.972 -2.334 1.00 35.16 308 ARG A N 1
ATOM 2330 C CA . ARG A 1 308 ? -0.666 20.279 -3.636 1.00 35.16 308 ARG A CA 1
ATOM 2331 C C . ARG A 1 308 ? 0.683 20.427 -4.344 1.00 35.16 308 ARG A C 1
ATOM 2333 O O . ARG A 1 308 ? 0.759 20.329 -5.567 1.00 35.16 308 ARG A O 1
ATOM 2340 N N . THR A 1 309 ? 1.766 20.628 -3.597 1.00 28.95 309 THR A N 1
ATOM 2341 C CA . THR A 1 309 ? 3.118 20.802 -4.162 1.00 28.95 309 THR A CA 1
ATOM 2342 C C . THR A 1 309 ? 4.126 19.754 -3.691 1.00 28.95 309 THR A C 1
ATOM 2344 O O . THR A 1 309 ? 5.256 20.111 -3.404 1.00 28.95 309 THR A O 1
ATOM 2347 N N . LEU A 1 310 ? 3.763 18.466 -3.658 1.00 33.44 310 LEU A N 1
ATOM 2348 C CA . LEU A 1 310 ? 4.722 17.352 -3.520 1.00 33.44 310 LEU A CA 1
ATOM 2349 C C . LEU A 1 310 ? 4.239 16.082 -4.261 1.00 33.44 310 LEU A C 1
ATOM 2351 O O . LEU A 1 310 ? 4.006 15.055 -3.648 1.00 33.44 310 LEU A O 1
ATOM 2355 N N . SER A 1 311 ? 4.063 16.123 -5.589 1.00 37.34 311 SER A N 1
ATOM 2356 C CA . SER A 1 311 ? 3.995 14.886 -6.405 1.00 37.34 311 SER A CA 1
ATOM 2357 C C . SER A 1 311 ? 4.275 15.170 -7.884 1.00 37.34 311 SER A C 1
ATOM 2359 O O . SER A 1 311 ? 3.410 15.104 -8.755 1.00 37.34 311 SER A O 1
ATOM 2361 N N . LYS A 1 312 ? 5.504 15.603 -8.183 1.00 42.91 312 LYS A N 1
ATOM 2362 C CA . LYS A 1 312 ? 5.991 15.729 -9.571 1.00 42.91 312 LYS A CA 1
ATOM 2363 C C . LYS A 1 312 ? 7.182 14.815 -9.882 1.00 42.91 312 LYS A C 1
ATOM 2365 O O . LYS A 1 312 ? 7.681 14.848 -11.004 1.00 42.91 312 LYS A O 1
ATOM 2370 N N . GLY A 1 313 ? 7.612 14.002 -8.913 1.00 45.44 313 GLY A N 1
ATOM 2371 C CA . GLY A 1 313 ? 8.433 12.813 -9.154 1.00 45.44 313 GLY A CA 1
ATOM 2372 C C . GLY A 1 313 ? 7.516 11.647 -9.517 1.00 45.44 313 GLY A C 1
ATOM 2373 O O . GLY A 1 313 ? 6.382 11.619 -9.048 1.00 45.44 313 GLY A O 1
ATOM 2374 N N . GLY A 1 314 ? 7.953 10.727 -10.377 1.00 51.41 314 GLY A N 1
ATOM 2375 C CA . GLY A 1 314 ? 7.171 9.577 -10.847 1.00 51.41 314 GLY A CA 1
ATOM 2376 C C . GLY A 1 314 ? 6.953 8.525 -9.758 1.00 51.41 314 GLY A C 1
ATOM 2377 O O . GLY A 1 314 ? 7.360 7.378 -9.904 1.00 51.41 314 GLY A O 1
ATOM 2378 N N . GLY A 1 315 ? 6.298 8.923 -8.666 1.00 57.22 315 GLY A N 1
ATOM 2379 C CA . GLY A 1 315 ? 5.979 8.075 -7.533 1.00 57.22 315 GLY A CA 1
ATOM 2380 C C . GLY A 1 315 ? 5.200 6.844 -7.977 1.00 57.22 315 GLY A C 1
ATOM 2381 O O . GLY A 1 315 ? 4.197 6.926 -8.688 1.00 57.22 315 GLY A O 1
ATOM 2382 N N . VAL A 1 316 ? 5.712 5.695 -7.566 1.00 75.81 316 VAL A N 1
ATOM 2383 C CA . VAL A 1 316 ? 5.071 4.398 -7.705 1.00 75.81 316 VAL A CA 1
ATOM 2384 C C . VAL A 1 316 ? 4.270 4.172 -6.425 1.00 75.81 316 VAL A C 1
ATOM 2386 O O . VAL A 1 316 ? 4.859 4.182 -5.346 1.00 75.81 316 VAL A O 1
ATOM 2389 N N . VAL A 1 317 ? 2.954 4.001 -6.544 1.00 79.94 317 VAL A N 1
ATOM 2390 C CA . VAL A 1 317 ? 2.016 3.885 -5.419 1.00 79.94 317 VAL A CA 1
ATOM 2391 C C . VAL A 1 317 ? 1.411 2.484 -5.408 1.00 79.94 317 VAL A C 1
ATOM 2393 O O . VAL A 1 317 ? 0.944 1.979 -6.432 1.00 79.94 317 VAL A O 1
ATOM 2396 N N . GLN A 1 318 ? 1.416 1.847 -4.243 1.00 75.12 318 GLN A N 1
ATOM 2397 C CA . GLN A 1 318 ? 0.725 0.589 -3.991 1.00 75.12 318 GLN A CA 1
ATOM 2398 C C . GLN A 1 318 ? -0.452 0.890 -3.065 1.00 75.12 318 GLN A C 1
ATOM 2400 O O . GLN A 1 318 ? -0.247 1.401 -1.972 1.00 75.12 318 GLN A O 1
ATOM 2405 N N . SER A 1 319 ? -1.667 0.602 -3.517 1.00 69.62 319 SER A N 1
ATOM 2406 C CA . SER A 1 319 ? -2.903 0.784 -2.751 1.00 69.62 319 SER A CA 1
ATOM 2407 C C . SER A 1 319 ? -3.642 -0.547 -2.684 1.00 69.62 319 SER A C 1
ATOM 2409 O O . SER A 1 319 ? -3.676 -1.279 -3.672 1.00 69.62 319 SER A O 1
ATOM 2411 N N . VAL A 1 320 ? -4.240 -0.887 -1.551 1.00 55.25 320 VAL A N 1
ATOM 2412 C CA . VAL A 1 320 ? -5.100 -2.072 -1.447 1.00 55.25 320 VAL A CA 1
ATOM 2413 C C . VAL A 1 320 ? -6.496 -1.677 -1.930 1.00 55.25 320 VAL A C 1
ATOM 2415 O O . VAL A 1 320 ? -7.041 -0.679 -1.477 1.00 55.25 320 VAL A O 1
ATOM 2418 N N . GLY A 1 321 ? -7.043 -2.391 -2.915 1.00 52.75 321 GLY A N 1
ATOM 2419 C CA . GLY A 1 321 ? -8.400 -2.150 -3.406 1.00 52.75 321 GLY A CA 1
ATOM 2420 C C . GLY A 1 321 ? -9.465 -2.746 -2.482 1.00 52.75 321 GLY A C 1
ATOM 2421 O O . GLY A 1 321 ? -9.196 -3.699 -1.742 1.00 52.75 321 GLY A O 1
ATOM 2422 N N . ILE A 1 322 ? -10.689 -2.219 -2.581 1.00 40.72 322 ILE A N 1
ATOM 2423 C CA . ILE A 1 322 ? -11.902 -2.752 -1.944 1.00 40.72 322 ILE A CA 1
ATOM 2424 C C . ILE A 1 322 ? -12.143 -4.155 -2.527 1.00 40.72 322 ILE A C 1
ATOM 2426 O O . ILE A 1 322 ? -12.546 -4.311 -3.675 1.00 40.72 322 ILE A O 1
ATOM 2430 N N . GLY A 1 323 ? -11.748 -5.191 -1.784 1.00 49.34 323 GLY A N 1
ATOM 2431 C CA . GLY A 1 323 ? -11.654 -6.578 -2.271 1.00 49.34 323 GLY A CA 1
ATOM 2432 C C . GLY A 1 323 ? -10.329 -7.270 -1.933 1.00 49.34 323 GLY A C 1
ATOM 2433 O O . GLY A 1 323 ? -10.183 -8.474 -2.134 1.00 49.34 323 GLY A O 1
ATOM 2434 N N . GLY A 1 324 ? -9.360 -6.534 -1.381 1.00 52.19 324 GLY A N 1
ATOM 2435 C CA . GLY A 1 324 ? -8.060 -7.063 -0.969 1.00 52.19 324 GLY A CA 1
ATOM 2436 C C . GLY A 1 324 ? -7.090 -7.323 -2.116 1.00 52.19 324 GLY A C 1
ATOM 2437 O O . GLY A 1 324 ? -5.974 -7.790 -1.879 1.00 52.19 324 GLY A O 1
ATOM 2438 N N . GLU A 1 325 ? -7.495 -7.006 -3.342 1.00 71.62 325 GLU A N 1
ATOM 2439 C CA . GLU A 1 325 ? -6.627 -7.036 -4.503 1.00 71.62 325 GLU A CA 1
ATOM 2440 C C . GLU A 1 325 ? -5.685 -5.832 -4.452 1.00 71.62 325 GLU A C 1
ATOM 2442 O O . GLU A 1 325 ? -6.100 -4.681 -4.310 1.00 71.62 325 GLU A O 1
ATOM 2447 N N . VAL A 1 326 ? -4.382 -6.098 -4.501 1.00 65.88 326 VAL A N 1
ATOM 2448 C CA . VAL A 1 326 ? -3.369 -5.046 -4.441 1.00 65.88 326 VAL A CA 1
ATOM 2449 C C . VAL A 1 326 ? -3.373 -4.295 -5.769 1.00 65.88 326 VAL A C 1
ATOM 2451 O O . VAL A 1 326 ? -2.807 -4.762 -6.759 1.00 65.88 326 VAL A O 1
ATOM 2454 N N . VAL A 1 327 ? -3.966 -3.104 -5.774 1.00 81.81 327 VAL A N 1
ATOM 2455 C CA . VAL A 1 327 ? -3.961 -2.191 -6.913 1.00 81.81 327 VAL A CA 1
ATOM 2456 C C . VAL A 1 327 ? -2.617 -1.473 -6.954 1.00 81.81 327 VAL A C 1
ATOM 2458 O O . VAL A 1 327 ? -2.241 -0.712 -6.061 1.00 81.81 327 VAL A O 1
ATOM 2461 N N . ARG A 1 328 ? -1.860 -1.704 -8.022 1.00 93.62 328 ARG A N 1
ATOM 2462 C CA . ARG A 1 328 ? -0.532 -1.103 -8.201 1.00 93.62 328 ARG A CA 1
ATOM 2463 C C . ARG A 1 328 ? -0.622 -0.015 -9.255 1.00 93.62 328 ARG A C 1
ATOM 2465 O O . ARG A 1 328 ? -1.135 -0.263 -10.343 1.00 93.62 328 ARG A O 1
ATOM 2472 N N . SER A 1 329 ? -0.159 1.195 -8.959 1.00 96.31 329 SER A N 1
ATOM 2473 C CA . SER A 1 329 ? -0.333 2.332 -9.864 1.00 96.31 329 SER A CA 1
ATOM 2474 C C . SER A 1 329 ? 0.842 3.305 -9.864 1.00 96.31 329 SER A C 1
ATOM 2476 O O . SER A 1 329 ? 1.725 3.263 -9.011 1.00 96.31 329 SER A O 1
ATOM 2478 N N . GLY A 1 330 ? 0.906 4.156 -10.883 1.00 96.81 330 GLY A N 1
ATOM 2479 C CA . GLY A 1 330 ? 1.952 5.168 -10.991 1.00 96.81 330 GLY A CA 1
ATOM 2480 C C . GLY A 1 330 ? 2.116 5.718 -12.400 1.00 96.81 330 GLY A C 1
ATOM 2481 O O . GLY A 1 330 ? 1.552 5.213 -13.375 1.00 96.81 330 GLY A O 1
ATOM 2482 N N . TYR A 1 331 ? 2.900 6.785 -12.519 1.00 97.38 331 TYR A N 1
ATOM 2483 C CA . TYR A 1 331 ? 3.149 7.435 -13.801 1.00 97.38 331 TYR A CA 1
ATOM 2484 C C . TYR A 1 331 ? 4.282 6.759 -14.574 1.00 97.38 331 TYR A C 1
ATOM 2486 O O . TYR A 1 331 ? 5.393 6.613 -14.075 1.00 97.38 331 TYR A O 1
ATOM 2494 N N . LEU A 1 332 ? 4.023 6.430 -15.839 1.00 97.31 332 LEU A N 1
ATOM 2495 C CA . LEU A 1 332 ? 5.033 5.956 -16.787 1.00 97.31 332 LEU A CA 1
ATOM 2496 C C . LEU A 1 332 ? 4.904 6.713 -18.106 1.00 97.31 332 LEU A C 1
ATOM 2498 O O . LEU A 1 332 ? 3.819 7.177 -18.478 1.00 97.31 332 LEU A O 1
ATOM 2502 N N . LYS A 1 333 ? 5.997 6.813 -18.864 1.00 96.75 333 LYS A N 1
ATOM 2503 C CA . LYS A 1 333 ? 5.918 7.278 -20.253 1.00 96.75 333 LYS A CA 1
ATOM 2504 C C . LYS A 1 333 ? 5.705 6.076 -21.155 1.00 96.75 333 LYS A C 1
ATOM 2506 O O . LYS A 1 333 ? 6.435 5.098 -21.064 1.00 96.75 333 LYS A O 1
ATOM 2511 N N . LYS A 1 334 ? 4.746 6.163 -22.072 1.00 95.44 334 LYS A N 1
ATOM 2512 C CA . LYS A 1 334 ? 4.552 5.145 -23.109 1.00 95.44 334 LYS A CA 1
ATOM 2513 C C . LYS A 1 334 ? 4.842 5.705 -24.488 1.00 95.44 334 LYS A C 1
ATOM 2515 O O . LYS A 1 334 ? 4.478 6.852 -24.771 1.00 95.44 334 LYS A O 1
ATOM 2520 N N . GLN A 1 335 ? 5.427 4.891 -25.354 1.00 94.06 335 GLN A N 1
ATOM 2521 C CA . GLN A 1 335 ? 5.608 5.255 -26.751 1.00 94.06 335 GLN A CA 1
ATOM 2522 C C . GLN A 1 335 ? 4.278 5.109 -27.506 1.00 94.06 335 GLN A C 1
ATOM 2524 O O . GLN A 1 335 ? 3.541 4.133 -27.344 1.00 94.06 335 GLN A O 1
ATOM 2529 N N . GLY A 1 336 ? 3.921 6.106 -28.315 1.00 89.38 336 GLY A N 1
ATOM 2530 C CA . GLY A 1 336 ? 2.716 6.055 -29.133 1.00 89.38 336 GLY A CA 1
ATOM 2531 C C . GLY A 1 336 ? 2.806 4.964 -30.199 1.00 89.38 336 GLY A C 1
ATOM 2532 O O . GLY A 1 336 ? 3.592 5.073 -31.130 1.00 89.38 336 GLY A O 1
ATOM 2533 N N . GLY A 1 337 ? 1.953 3.940 -30.126 1.00 75.94 337 GLY A N 1
ATOM 2534 C CA . GLY A 1 337 ? 1.855 2.958 -31.202 1.00 75.94 337 GLY A CA 1
ATOM 2535 C C . GLY A 1 337 ? 1.175 3.573 -32.430 1.00 75.94 337 GLY A C 1
ATOM 2536 O O . GLY A 1 337 ? -0.051 3.693 -32.494 1.00 75.94 337 GLY A O 1
ATOM 2537 N N . GLY A 1 338 ? 1.969 4.007 -33.401 1.00 67.69 338 GLY A N 1
ATOM 2538 C CA . GLY A 1 338 ? 1.513 4.330 -34.748 1.00 67.69 338 GLY A CA 1
ATOM 2539 C C . GLY A 1 338 ? 1.997 3.253 -35.709 1.00 67.69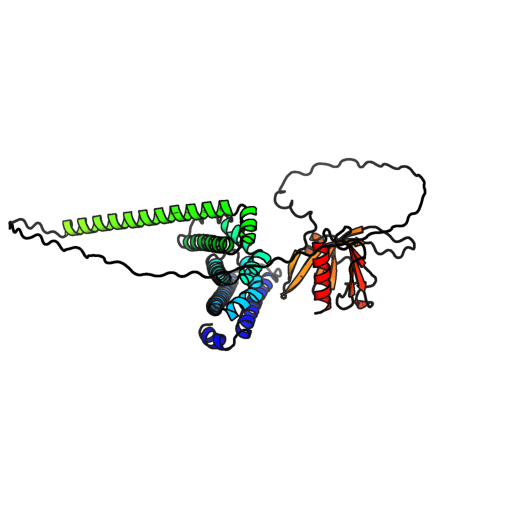 338 GLY A C 1
ATOM 2540 O O . GLY A 1 338 ? 3.182 2.952 -35.731 1.00 67.69 338 GLY A O 1
ATOM 2541 N N . THR A 1 339 ? 1.102 2.702 -36.527 1.00 56.31 339 THR A N 1
ATOM 2542 C CA . THR A 1 339 ? 1.434 1.752 -37.610 1.00 56.31 339 THR A CA 1
ATOM 2543 C C . THR A 1 339 ? 2.045 2.433 -38.838 1.00 56.31 339 THR A C 1
ATOM 2545 O O . THR A 1 339 ? 2.314 1.786 -39.849 1.00 56.31 339 THR A O 1
ATOM 2548 N N . SER A 1 340 ? 2.255 3.751 -38.788 1.00 62.34 340 SER A N 1
ATOM 2549 C CA . SER A 1 340 ? 2.910 4.493 -39.860 1.00 62.34 340 SER A CA 1
ATOM 2550 C C . SER A 1 340 ? 4.300 3.911 -40.119 1.00 62.34 340 SER A C 1
ATOM 2552 O O . SER A 1 340 ? 5.055 3.709 -39.172 1.00 62.34 340 SER A O 1
ATOM 2554 N N . LYS A 1 341 ? 4.669 3.728 -41.394 1.00 60.78 341 LYS A N 1
ATOM 2555 C CA . LYS A 1 341 ? 5.994 3.241 -41.836 1.00 60.78 341 LYS A CA 1
ATOM 2556 C C . LYS A 1 341 ? 7.187 4.046 -41.286 1.00 60.78 341 LYS A C 1
ATOM 2558 O O . LYS A 1 341 ? 8.311 3.570 -41.346 1.00 60.78 341 LYS A O 1
ATOM 2563 N N . TRP A 1 342 ? 6.933 5.231 -40.728 1.00 68.25 342 TRP A N 1
ATOM 2564 C CA . TRP A 1 342 ? 7.909 6.087 -40.048 1.00 68.25 342 TRP A CA 1
ATOM 2565 C C . TRP A 1 342 ? 7.737 6.193 -38.529 1.00 68.25 342 TRP A C 1
ATOM 2567 O O . TRP A 1 342 ? 8.318 7.094 -37.949 1.00 68.25 342 TRP A O 1
ATOM 2577 N N . GLY A 1 343 ? 6.951 5.304 -37.905 1.00 64.88 343 GLY A N 1
ATOM 2578 C CA . GLY A 1 343 ? 6.820 5.119 -36.453 1.00 64.88 343 GLY A CA 1
ATOM 2579 C C . GLY A 1 343 ? 6.732 6.410 -35.632 1.00 64.88 343 GLY A C 1
ATOM 2580 O O . GLY A 1 343 ? 7.741 7.044 -35.352 1.00 64.88 343 GLY A O 1
ATOM 2581 N N . ARG A 1 344 ? 5.539 6.796 -35.160 1.00 63.59 344 ARG A N 1
ATOM 2582 C CA . ARG A 1 344 ? 5.442 7.919 -34.211 1.00 63.59 344 ARG A CA 1
ATOM 2583 C C . ARG A 1 344 ? 6.272 7.611 -32.959 1.00 63.59 344 ARG A C 1
ATOM 2585 O O . ARG A 1 344 ? 5.906 6.759 -32.164 1.00 63.59 344 ARG A O 1
ATOM 2592 N N . THR A 1 345 ? 7.351 8.358 -32.763 1.00 80.19 345 THR A N 1
ATOM 2593 C CA . THR A 1 345 ? 8.258 8.248 -31.610 1.00 80.19 345 THR A CA 1
ATOM 2594 C C . THR A 1 345 ? 7.801 9.074 -30.409 1.00 80.19 345 THR A C 1
ATOM 2596 O O . THR A 1 345 ? 8.534 9.199 -29.431 1.00 80.19 345 THR A O 1
ATOM 2599 N N . ASN A 1 346 ? 6.588 9.631 -30.448 1.00 91.31 346 ASN A N 1
ATOM 2600 C CA . ASN A 1 346 ? 6.089 10.484 -29.378 1.00 91.31 346 ASN A CA 1
ATOM 2601 C C . ASN A 1 346 ? 5.868 9.664 -28.106 1.00 91.31 346 ASN A C 1
ATOM 2603 O O . ASN A 1 346 ? 4.995 8.794 -28.046 1.00 91.31 346 ASN A O 1
ATOM 2607 N N . TRP A 1 347 ? 6.639 9.996 -27.080 1.00 94.69 347 TRP A N 1
ATOM 2608 C CA . TRP A 1 347 ? 6.443 9.520 -25.723 1.00 94.69 347 TRP A CA 1
ATOM 2609 C C . TRP A 1 347 ? 5.366 10.351 -25.044 1.00 94.69 347 TRP A C 1
ATOM 2611 O O . TRP A 1 347 ? 5.309 11.570 -25.197 1.00 94.69 347 TRP A O 1
ATOM 2621 N N . THR A 1 348 ? 4.475 9.709 -24.299 1.00 95.88 348 THR A N 1
ATOM 2622 C CA . THR A 1 348 ? 3.485 10.435 -23.505 1.00 95.88 348 THR A CA 1
ATOM 2623 C C . THR A 1 348 ? 3.340 9.819 -22.130 1.00 95.88 348 THR A C 1
ATOM 2625 O O . THR A 1 348 ? 3.122 8.614 -22.012 1.00 95.88 348 THR A O 1
ATOM 2628 N N . THR A 1 349 ? 3.404 10.661 -21.103 1.00 97.19 349 THR A N 1
ATOM 2629 C CA . THR A 1 349 ? 3.142 10.273 -19.717 1.00 97.19 349 THR A CA 1
ATOM 2630 C C . THR A 1 349 ? 1.679 9.879 -19.542 1.00 97.19 349 THR A C 1
ATOM 2632 O O . THR A 1 349 ? 0.771 10.555 -20.044 1.00 97.19 349 THR A O 1
ATOM 2635 N N . ARG A 1 350 ? 1.445 8.756 -18.871 1.00 97.50 350 ARG A N 1
ATOM 2636 C CA . ARG A 1 350 ? 0.123 8.232 -18.523 1.00 97.50 350 ARG A CA 1
ATOM 2637 C C . ARG A 1 350 ? 0.169 7.674 -17.107 1.00 97.50 350 ARG A C 1
ATOM 2639 O O . ARG A 1 350 ? 1.229 7.254 -16.651 1.00 97.50 350 ARG A O 1
ATOM 2646 N N . PHE A 1 351 ? -0.978 7.686 -16.444 1.00 97.44 351 PHE A N 1
ATOM 2647 C CA . PHE A 1 351 ? -1.140 7.046 -15.146 1.00 97.44 351 PHE A CA 1
ATOM 2648 C C . PHE A 1 351 ? -1.543 5.592 -15.375 1.00 97.44 351 PHE A C 1
ATOM 2650 O O . PHE A 1 351 ? -2.602 5.340 -15.947 1.00 97.44 351 PHE A O 1
ATOM 2657 N N . PHE A 1 352 ? -0.669 4.654 -15.031 1.00 97.62 352 PHE A N 1
ATOM 2658 C CA . PHE A 1 352 ? -0.895 3.223 -15.197 1.00 97.62 352 PHE A CA 1
ATOM 2659 C C . PHE A 1 352 ? -1.481 2.631 -13.924 1.00 97.62 352 PHE A C 1
ATOM 2661 O O . PHE A 1 352 ? -1.130 3.052 -12.825 1.00 97.62 352 PHE A O 1
ATOM 2668 N N . VAL A 1 353 ? -2.358 1.645 -14.089 1.00 96.75 353 VAL A N 1
ATOM 2669 C CA . VAL A 1 353 ? -3.000 0.908 -13.000 1.00 96.75 353 VAL A CA 1
ATOM 2670 C C . VAL A 1 353 ? -3.011 -0.570 -13.367 1.00 96.75 353 VAL A C 1
ATOM 2672 O O . VAL A 1 353 ? -3.465 -0.928 -14.455 1.00 96.75 353 VAL A O 1
ATOM 2675 N N . ILE A 1 354 ? -2.492 -1.409 -12.478 1.00 96.62 354 ILE A N 1
ATOM 2676 C CA . ILE A 1 354 ? -2.685 -2.857 -12.487 1.00 96.62 354 ILE A CA 1
ATOM 2677 C C . ILE A 1 354 ? -3.865 -3.136 -11.566 1.00 96.62 354 ILE A C 1
ATOM 2679 O O . ILE A 1 354 ? -3.787 -2.864 -10.367 1.00 96.62 354 ILE A O 1
ATOM 2683 N N . ASP A 1 355 ? -4.938 -3.630 -12.167 1.00 94.00 355 ASP A N 1
ATOM 2684 C CA . ASP A 1 355 ? -6.184 -4.018 -11.520 1.00 94.00 355 ASP A CA 1
ATOM 2685 C C . ASP A 1 355 ? -6.383 -5.516 -11.775 1.00 94.00 355 ASP A C 1
ATOM 2687 O O . ASP A 1 355 ? -6.673 -5.951 -12.899 1.00 94.00 355 ASP A O 1
ATOM 2691 N N . GLY A 1 356 ? -6.017 -6.310 -10.773 1.00 93.44 356 GLY A N 1
ATOM 2692 C CA . GLY A 1 356 ? -5.774 -7.741 -10.902 1.00 93.44 356 GLY A CA 1
ATOM 2693 C C . GLY A 1 356 ? -4.812 -8.115 -12.017 1.00 93.44 356 GLY A C 1
ATOM 2694 O O . GLY A 1 356 ? -3.636 -7.752 -11.998 1.00 93.44 356 GLY A O 1
ATOM 2695 N N . TYR A 1 357 ? -5.306 -8.848 -13.014 1.00 95.62 357 TYR A N 1
ATOM 2696 C CA . TYR A 1 357 ? -4.530 -9.259 -14.188 1.00 95.62 357 TYR A CA 1
ATOM 2697 C C . TYR A 1 357 ? -4.624 -8.267 -15.356 1.00 95.62 357 TYR A C 1
ATOM 2699 O O . TYR A 1 357 ? -4.104 -8.545 -16.436 1.00 95.62 357 TYR A O 1
ATOM 2707 N N . LYS A 1 358 ? -5.295 -7.122 -15.195 1.00 96.12 358 LYS A N 1
ATOM 2708 C CA . LYS A 1 358 ? -5.482 -6.138 -16.267 1.00 96.12 358 LYS A CA 1
ATOM 2709 C C . LYS A 1 358 ? -4.580 -4.931 -16.056 1.00 96.12 358 LYS A C 1
ATOM 2711 O O . LYS A 1 358 ? -4.584 -4.310 -14.999 1.00 96.12 358 LYS A O 1
ATOM 2716 N N . LEU A 1 359 ? -3.857 -4.538 -17.102 1.00 96.75 359 LEU A N 1
ATOM 2717 C CA . LEU A 1 359 ? -3.140 -3.265 -17.136 1.00 96.75 359 LEU A CA 1
ATOM 2718 C C . LEU A 1 359 ? -3.952 -2.213 -17.902 1.00 96.75 359 LEU A C 1
ATOM 2720 O O . LEU A 1 359 ? -4.236 -2.339 -19.102 1.00 96.75 359 LEU A O 1
ATOM 2724 N N . LEU A 1 360 ? -4.294 -1.145 -17.189 1.00 96.38 360 LEU A N 1
ATOM 2725 C CA . LEU A 1 360 ? -5.053 0.011 -17.656 1.00 96.38 360 LEU A CA 1
ATOM 2726 C C . LEU A 1 360 ? -4.159 1.253 -17.647 1.00 96.38 360 LEU A C 1
ATOM 2728 O O . LEU A 1 360 ? -3.220 1.350 -16.853 1.00 96.38 360 LEU A O 1
ATOM 2732 N N . TYR A 1 361 ? -4.442 2.230 -18.515 1.00 96.81 361 TYR A N 1
ATOM 2733 C CA . TYR A 1 361 ? -3.789 3.536 -18.412 1.00 96.81 361 TYR A CA 1
ATOM 2734 C C . TYR A 1 361 ? -4.719 4.715 -18.700 1.00 96.81 361 TYR A C 1
ATOM 2736 O O . TYR A 1 361 ? -5.496 4.726 -19.656 1.00 96.81 361 TYR A O 1
ATOM 2744 N N . TYR A 1 362 ? -4.556 5.770 -17.908 1.00 96.94 362 TYR A N 1
ATOM 2745 C CA . TYR A 1 362 ? -5.371 6.981 -17.906 1.00 96.94 362 TYR A CA 1
ATOM 2746 C C . TYR A 1 362 ? -4.547 8.195 -18.330 1.00 96.94 362 TYR A C 1
ATOM 2748 O O . TYR A 1 362 ? -3.311 8.166 -18.379 1.00 96.94 362 TYR A O 1
ATOM 2756 N N . LYS A 1 363 ? -5.230 9.290 -18.682 1.00 96.94 363 LYS A N 1
ATOM 2757 C CA . LYS A 1 363 ? -4.558 10.553 -19.029 1.00 96.94 363 LYS A CA 1
ATOM 2758 C C . LYS A 1 363 ? -3.768 11.103 -17.833 1.00 96.94 363 LYS A C 1
ATOM 2760 O O . LYS A 1 363 ? -2.650 11.572 -18.034 1.00 96.94 363 LYS A O 1
ATOM 2765 N N . SER A 1 364 ? -4.345 11.004 -16.641 1.00 97.00 364 SER A N 1
ATOM 2766 C CA . SER A 1 364 ? -3.811 11.423 -15.343 1.00 97.00 364 SER A CA 1
ATOM 2767 C C . SER A 1 364 ? -4.453 10.587 -14.232 1.00 97.00 364 SER A C 1
ATOM 2769 O O . SER A 1 364 ? -5.419 9.869 -14.486 1.00 97.00 364 SER A O 1
ATOM 2771 N N . GLU A 1 365 ? -3.931 10.696 -13.015 1.00 96.25 365 GLU A N 1
ATOM 2772 C CA . GLU A 1 365 ? -4.527 10.112 -11.809 1.00 96.25 365 GLU A CA 1
ATOM 2773 C C . GLU A 1 365 ? -5.916 10.690 -11.516 1.00 96.25 365 GLU A C 1
ATOM 2775 O O . GLU A 1 365 ? -6.863 9.928 -11.362 1.00 96.25 365 GLU A O 1
ATOM 2780 N N . ASP A 1 366 ? -6.085 12.016 -11.604 1.00 96.00 366 ASP A N 1
ATOM 2781 C CA . ASP A 1 366 ? -7.397 12.671 -11.470 1.00 96.00 366 ASP A CA 1
ATOM 2782 C C . ASP A 1 366 ? -8.456 12.091 -12.420 1.00 96.00 366 ASP A C 1
ATOM 2784 O O . ASP A 1 366 ? -9.629 12.018 -12.072 1.00 96.00 366 ASP A O 1
ATOM 2788 N N . ALA A 1 367 ? -8.056 11.689 -13.633 1.00 96.31 367 ALA A N 1
ATOM 2789 C CA . ALA A 1 367 ? -8.977 11.088 -14.595 1.00 96.31 367 ALA A CA 1
ATOM 2790 C C . ALA A 1 367 ? -9.455 9.709 -14.117 1.00 96.31 367 ALA A C 1
ATOM 2792 O O . ALA A 1 367 ? -10.629 9.395 -14.272 1.00 96.31 367 ALA A O 1
ATOM 2793 N N . LYS A 1 368 ? -8.571 8.913 -13.495 1.00 94.81 368 LYS A N 1
ATOM 2794 C CA . LYS A 1 368 ? -8.958 7.654 -12.844 1.00 94.81 368 LYS A CA 1
ATOM 2795 C C . LYS A 1 368 ? -9.906 7.927 -11.676 1.00 94.81 368 LYS A C 1
ATOM 2797 O O . LYS A 1 368 ? -10.947 7.294 -11.607 1.00 94.81 368 LYS A O 1
ATOM 2802 N N . MET A 1 369 ? -9.569 8.875 -10.798 1.00 90.06 369 MET A N 1
ATOM 2803 C CA . MET A 1 369 ? -10.394 9.198 -9.623 1.00 90.06 369 MET A CA 1
ATOM 2804 C C . MET A 1 369 ? -11.790 9.709 -10.002 1.00 90.06 369 MET A C 1
ATOM 2806 O O . MET A 1 369 ? -12.750 9.489 -9.281 1.00 90.06 369 MET A O 1
ATOM 2810 N N . LYS A 1 370 ? -11.923 10.356 -11.165 1.00 94.69 370 LYS A N 1
ATOM 2811 C CA . LYS A 1 370 ? -13.212 10.774 -11.740 1.00 94.69 370 LYS A CA 1
ATOM 2812 C C . LYS A 1 370 ? -13.931 9.675 -12.528 1.00 94.69 370 LYS A C 1
ATOM 2814 O O . LYS A 1 370 ? -14.880 9.983 -13.244 1.00 94.69 370 LYS A O 1
ATOM 2819 N N . ASN A 1 371 ? -13.454 8.432 -12.469 1.00 92.31 371 ASN A N 1
ATOM 2820 C CA . ASN A 1 371 ? -13.980 7.303 -13.235 1.00 92.31 371 ASN A CA 1
ATOM 2821 C C . ASN A 1 371 ? -14.038 7.558 -14.757 1.00 92.31 371 ASN A C 1
ATOM 2823 O O . ASN A 1 371 ? -14.899 7.028 -15.460 1.00 92.31 371 ASN A O 1
ATOM 2827 N N . GLU A 1 372 ? -13.113 8.358 -15.311 1.00 96.06 372 GLU A N 1
ATOM 2828 C CA . GLU A 1 372 ? -12.991 8.480 -16.767 1.00 96.06 372 GLU A CA 1
ATOM 2829 C C . GLU A 1 372 ? -12.562 7.136 -17.370 1.00 96.06 372 GLU A C 1
ATOM 2831 O O . GLU A 1 372 ? -11.685 6.452 -16.843 1.00 96.06 372 GLU A O 1
ATOM 2836 N N . ALA A 1 373 ? -13.106 6.788 -18.539 1.00 95.62 373 ALA A N 1
ATOM 2837 C CA . ALA A 1 373 ? -12.743 5.549 -19.219 1.00 95.62 373 ALA A CA 1
ATOM 2838 C C . ALA A 1 373 ? -11.225 5.462 -19.518 1.00 95.62 373 ALA A C 1
ATOM 2840 O O . ALA A 1 373 ? -10.609 6.450 -19.958 1.00 95.62 373 ALA A O 1
ATOM 2841 N N . PRO A 1 374 ? -10.604 4.277 -19.350 1.00 96.25 374 PRO A N 1
ATOM 2842 C CA . PRO A 1 374 ? -9.196 4.077 -19.661 1.00 96.25 374 PRO A CA 1
ATOM 2843 C C . PRO A 1 374 ? -8.920 4.339 -21.148 1.00 96.25 374 PRO A C 1
ATOM 2845 O O . PRO A 1 374 ? -9.757 4.149 -22.031 1.00 96.25 374 PRO A O 1
ATOM 2848 N N . ARG A 1 375 ? -7.712 4.818 -21.456 1.00 94.00 375 ARG A N 1
ATOM 2849 C CA . ARG A 1 375 ? -7.353 5.247 -22.819 1.00 94.00 375 ARG A CA 1
ATOM 2850 C C . ARG A 1 375 ? -7.069 4.086 -23.761 1.00 94.00 375 ARG A C 1
ATOM 2852 O O . ARG A 1 375 ? -7.100 4.280 -24.977 1.00 94.00 375 ARG A O 1
ATOM 2859 N N . ASN A 1 376 ? -6.751 2.914 -23.232 1.00 83.69 376 ASN A N 1
ATOM 2860 C CA . ASN A 1 376 ? -6.781 1.684 -23.999 1.00 83.69 376 ASN A CA 1
ATOM 2861 C C . ASN A 1 376 ? -8.220 1.184 -24.108 1.00 83.69 376 ASN A C 1
ATOM 2863 O O . ASN A 1 376 ? -8.838 0.863 -23.104 1.00 83.69 376 ASN A O 1
ATOM 2867 N N . GLN A 1 377 ? -8.716 1.074 -25.342 1.00 82.94 377 GLN A N 1
ATOM 2868 C CA . GLN A 1 377 ? -10.021 0.461 -25.614 1.00 82.94 377 GLN A CA 1
ATOM 2869 C C . GLN A 1 377 ? -10.049 -1.016 -25.195 1.00 82.94 377 GLN A C 1
ATOM 2871 O O . GLN A 1 377 ? -11.078 -1.506 -24.750 1.00 82.94 377 GLN A O 1
ATOM 2876 N N . VAL A 1 378 ? -8.907 -1.704 -25.311 1.00 87.50 378 VAL A N 1
ATOM 2877 C CA . VAL A 1 378 ? -8.723 -3.093 -24.883 1.00 87.50 378 VAL A CA 1
ATOM 2878 C C . VAL A 1 378 ? -7.677 -3.131 -23.758 1.00 87.50 378 VAL A C 1
ATOM 2880 O O . VAL A 1 378 ? -6.516 -2.763 -23.989 1.00 87.50 378 VAL A O 1
ATOM 2883 N N . PRO A 1 379 ? -8.061 -3.514 -22.526 1.00 92.75 379 PRO A N 1
ATOM 2884 C CA . PRO A 1 379 ? -7.130 -3.792 -21.433 1.00 92.75 379 PRO A CA 1
ATOM 2885 C C . PRO A 1 379 ? -6.082 -4.839 -21.821 1.00 92.75 379 PRO A C 1
ATOM 2887 O O . PRO A 1 379 ? -6.399 -5.787 -22.533 1.00 92.75 379 PRO A O 1
ATOM 2890 N N . TYR A 1 380 ? -4.843 -4.684 -21.348 1.00 96.00 380 TYR A N 1
ATOM 2891 C CA . TYR A 1 380 ? -3.825 -5.727 -21.521 1.00 96.00 380 TYR A CA 1
ATOM 2892 C C . TYR A 1 380 ? -4.035 -6.791 -20.442 1.00 96.00 380 TYR A C 1
ATOM 2894 O O . TYR A 1 380 ? -3.900 -6.472 -19.261 1.00 96.00 380 TYR A O 1
ATOM 2902 N N . ASP A 1 381 ? -4.353 -8.028 -20.830 1.00 97.25 381 ASP A N 1
ATOM 2903 C CA . ASP A 1 381 ? -4.363 -9.170 -19.910 1.00 97.25 381 ASP A CA 1
ATOM 2904 C C . ASP A 1 381 ? -2.925 -9.654 -19.669 1.00 97.25 381 ASP A C 1
ATOM 2906 O O . ASP A 1 381 ? -2.272 -10.233 -20.546 1.00 97.25 381 ASP A O 1
ATOM 2910 N N . LEU A 1 382 ? -2.408 -9.388 -18.472 1.00 97.19 382 LEU A N 1
ATOM 2911 C CA . LEU A 1 382 ? -1.020 -9.632 -18.096 1.00 97.19 382 LEU A CA 1
ATOM 2912 C C . LEU A 1 382 ? -0.657 -11.122 -18.085 1.00 97.19 382 LEU A C 1
ATOM 2914 O O . LEU A 1 382 ? 0.499 -11.452 -18.345 1.00 97.19 382 LEU A O 1
ATOM 2918 N N . ARG A 1 383 ? -1.628 -12.029 -17.912 1.00 97.06 383 ARG A N 1
ATOM 2919 C CA . ARG A 1 383 ? -1.422 -13.493 -18.013 1.00 97.06 383 ARG A CA 1
ATOM 2920 C C . ARG A 1 383 ? -1.031 -13.927 -19.425 1.00 97.06 383 ARG A C 1
ATOM 2922 O O . ARG A 1 383 ? -0.421 -14.975 -19.644 1.00 97.06 383 ARG A O 1
ATOM 2929 N N . HIS A 1 384 ? -1.373 -13.100 -20.407 1.00 97.69 384 HIS A N 1
ATOM 2930 C CA . HIS A 1 384 ? -1.068 -13.304 -21.815 1.00 97.69 384 HIS A CA 1
ATOM 2931 C C . HIS A 1 384 ? -0.004 -12.332 -22.328 1.00 97.69 384 HIS A C 1
ATOM 2933 O O . HIS A 1 384 ? 0.112 -12.146 -23.539 1.00 97.69 384 HIS A O 1
ATOM 2939 N N . CYS A 1 385 ? 0.793 -11.736 -21.440 1.00 97.75 385 CYS A N 1
ATOM 2940 C CA . CYS A 1 385 ? 1.892 -10.847 -21.795 1.00 97.75 385 CYS A CA 1
ATOM 2941 C C . CYS A 1 385 ? 3.246 -11.415 -21.363 1.00 97.75 385 CYS A C 1
ATOM 2943 O O . CYS A 1 385 ? 3.379 -12.050 -20.322 1.00 97.75 385 CYS A O 1
ATOM 2945 N N . ASP A 1 386 ? 4.277 -11.117 -22.147 1.00 97.31 386 ASP A N 1
ATOM 2946 C CA . ASP A 1 386 ? 5.670 -11.191 -21.723 1.00 97.31 386 ASP A CA 1
ATOM 2947 C C . ASP A 1 386 ? 6.176 -9.788 -21.404 1.00 97.31 386 ASP A C 1
ATOM 2949 O O . ASP A 1 386 ? 5.881 -8.835 -22.125 1.00 97.31 386 ASP A O 1
ATOM 2953 N N . VAL A 1 387 ? 7.006 -9.657 -20.371 1.00 96.50 387 VAL A N 1
ATOM 2954 C CA . VAL A 1 387 ? 7.739 -8.417 -20.104 1.00 96.50 387 VAL A CA 1
ATOM 2955 C C . VAL A 1 387 ? 9.225 -8.620 -20.379 1.00 96.50 387 VAL A C 1
ATOM 2957 O O . VAL A 1 387 ? 9.827 -9.600 -19.939 1.00 96.50 387 VAL A O 1
ATOM 2960 N N . ARG A 1 388 ? 9.828 -7.709 -21.146 1.00 95.56 388 ARG A N 1
ATOM 2961 C CA . ARG A 1 388 ? 11.243 -7.766 -21.539 1.00 95.56 388 ARG A CA 1
ATOM 2962 C C . ARG A 1 388 ? 11.915 -6.438 -21.231 1.00 95.56 388 ARG A C 1
ATOM 2964 O O . ARG A 1 388 ? 11.417 -5.387 -21.622 1.00 95.56 388 ARG A O 1
ATOM 2971 N N . ILE A 1 389 ? 13.064 -6.470 -20.570 1.00 94.44 389 ILE A N 1
ATOM 2972 C CA . ILE A 1 389 ? 13.886 -5.270 -20.377 1.00 94.44 389 ILE A CA 1
ATOM 2973 C C . ILE A 1 389 ? 14.623 -4.990 -21.694 1.00 94.44 389 ILE A C 1
ATOM 2975 O O . ILE A 1 389 ? 15.208 -5.902 -22.284 1.00 94.44 389 ILE A O 1
ATOM 2979 N N . SER A 1 390 ? 14.554 -3.750 -22.189 1.00 84.69 390 SER A N 1
ATOM 2980 C CA . SER A 1 390 ? 15.261 -3.363 -23.416 1.00 84.69 390 SER A CA 1
ATOM 2981 C C . SER A 1 390 ? 16.775 -3.423 -23.178 1.00 84.69 390 SER A C 1
ATOM 2983 O O . SER A 1 390 ? 17.241 -2.970 -22.141 1.00 84.69 390 SER A O 1
ATOM 2985 N N . ARG A 1 391 ? 17.547 -3.998 -24.112 1.00 71.56 391 ARG A N 1
ATOM 2986 C CA . ARG A 1 391 ? 18.968 -4.394 -23.945 1.00 71.56 391 ARG A CA 1
ATOM 2987 C C . ARG A 1 391 ? 19.985 -3.250 -23.754 1.00 71.56 391 ARG A C 1
ATOM 2989 O O . ARG A 1 391 ? 21.176 -3.537 -23.698 1.00 71.56 391 ARG A O 1
ATOM 2996 N N . ALA A 1 392 ? 19.560 -1.990 -23.684 1.00 60.38 392 ALA A N 1
ATOM 2997 C CA . ALA A 1 392 ? 20.457 -0.918 -23.252 1.00 60.38 392 ALA A CA 1
ATOM 2998 C C . ALA A 1 392 ? 20.746 -1.109 -21.756 1.00 60.38 392 ALA A C 1
ATOM 3000 O O . ALA A 1 392 ? 19.827 -1.477 -21.026 1.00 60.38 392 ALA A O 1
ATOM 3001 N N . ASP A 1 393 ? 22.008 -0.944 -21.347 1.00 68.56 393 ASP A N 1
ATOM 3002 C CA . ASP A 1 393 ? 22.526 -1.206 -19.997 1.00 68.56 393 ASP A CA 1
ATOM 3003 C C . ASP A 1 393 ? 21.455 -1.041 -18.919 1.00 68.56 393 ASP A C 1
ATOM 3005 O O . ASP A 1 393 ? 20.892 0.042 -18.761 1.00 68.56 393 ASP A O 1
ATOM 3009 N N . ALA A 1 394 ? 21.147 -2.127 -18.199 1.00 72.00 394 ALA A N 1
ATOM 3010 C CA . ALA A 1 394 ? 20.001 -2.164 -17.297 1.00 72.00 394 ALA A CA 1
ATOM 3011 C C . ALA A 1 394 ? 20.007 -0.970 -16.326 1.00 72.00 394 ALA A C 1
ATOM 3013 O O . ALA A 1 394 ? 18.952 -0.422 -16.027 1.00 72.00 394 ALA A O 1
ATOM 3014 N N . ASP A 1 395 ? 21.163 -0.498 -15.888 1.00 81.50 395 ASP A N 1
ATOM 3015 C CA . ASP A 1 395 ? 21.243 0.585 -14.910 1.00 81.50 395 ASP A CA 1
ATOM 3016 C C . ASP A 1 395 ? 21.440 1.982 -15.521 1.00 81.50 395 ASP A C 1
ATOM 3018 O O . ASP A 1 395 ? 21.596 2.951 -14.781 1.00 81.50 395 ASP A O 1
ATOM 3022 N N . GLN A 1 396 ? 21.379 2.126 -16.851 1.00 83.88 396 GLN A N 1
ATOM 3023 C CA . GLN A 1 396 ? 21.454 3.426 -17.518 1.00 83.88 396 GLN A CA 1
ATOM 3024 C C . GLN A 1 396 ? 20.114 3.831 -18.145 1.00 83.88 396 GLN A C 1
ATOM 3026 O O . GLN A 1 396 ? 19.374 2.992 -18.666 1.00 83.88 396 GLN A O 1
ATOM 3031 N N . PRO A 1 397 ? 19.773 5.131 -18.112 1.00 87.31 397 PRO A N 1
ATOM 3032 C CA . PRO A 1 397 ? 18.609 5.629 -18.817 1.00 87.31 397 PRO A CA 1
ATOM 3033 C C . PRO A 1 397 ? 18.780 5.462 -20.342 1.00 87.31 397 PRO A C 1
ATOM 3035 O O . PRO A 1 397 ? 19.888 5.596 -20.863 1.00 87.31 397 PRO A O 1
ATOM 3038 N N . PRO A 1 398 ? 17.679 5.240 -21.078 1.00 90.19 398 PRO A N 1
ATOM 3039 C CA . PRO A 1 398 ? 16.304 5.260 -20.587 1.00 90.19 398 PRO A CA 1
ATOM 3040 C C . PRO A 1 398 ? 15.896 3.930 -19.925 1.00 90.19 398 PRO A C 1
ATOM 3042 O O . PRO A 1 398 ? 16.162 2.851 -20.451 1.00 90.19 398 PRO A O 1
ATOM 3045 N N . PHE A 1 399 ? 15.196 3.999 -18.785 1.00 94.56 399 PHE A N 1
ATOM 3046 C CA . PHE A 1 399 ? 14.773 2.823 -18.009 1.00 94.56 399 PHE A CA 1
ATOM 3047 C C . PHE A 1 399 ? 13.551 2.137 -18.641 1.00 94.56 399 PHE A C 1
ATOM 3049 O O . PHE A 1 399 ? 12.449 2.111 -18.087 1.00 94.56 399 PHE A O 1
ATOM 3056 N N . GLN A 1 400 ? 13.754 1.593 -19.839 1.00 94.56 400 GLN A N 1
ATOM 3057 C CA . GLN A 1 400 ? 12.703 1.074 -20.704 1.00 94.56 400 GLN A CA 1
ATOM 3058 C C . GLN A 1 400 ? 12.471 -0.427 -20.555 1.00 94.56 400 GLN A C 1
ATOM 3060 O O . GLN A 1 400 ? 13.395 -1.220 -20.357 1.00 94.56 400 GLN A O 1
ATOM 3065 N N . PHE A 1 401 ? 11.217 -0.822 -20.734 1.00 95.56 401 PHE A N 1
ATOM 3066 C CA . PHE A 1 401 ? 10.791 -2.207 -20.858 1.00 95.56 401 PHE A CA 1
ATOM 3067 C C . PHE A 1 401 ? 9.668 -2.328 -21.893 1.00 95.56 401 PHE A C 1
ATOM 3069 O O . PHE A 1 401 ? 8.957 -1.368 -22.195 1.00 95.56 401 PHE A O 1
ATOM 3076 N N . VAL A 1 402 ? 9.541 -3.517 -22.470 1.00 95.38 402 VAL A N 1
ATOM 3077 C CA . VAL A 1 402 ? 8.537 -3.866 -23.473 1.00 95.38 402 VAL A CA 1
ATOM 3078 C C . VAL A 1 402 ? 7.540 -4.820 -22.839 1.00 95.38 402 VAL A C 1
ATOM 3080 O O . VAL A 1 402 ? 7.937 -5.862 -22.317 1.00 95.38 402 VAL A O 1
ATOM 3083 N N . LEU A 1 403 ? 6.258 -4.480 -22.925 1.00 96.38 403 LEU A N 1
ATOM 3084 C CA . LEU A 1 403 ? 5.156 -5.403 -22.688 1.00 96.38 403 LEU A CA 1
ATOM 3085 C C . LEU A 1 403 ? 4.724 -5.988 -24.036 1.00 96.38 403 LEU A C 1
ATOM 3087 O O . LEU A 1 403 ? 4.224 -5.259 -24.893 1.00 96.38 403 LEU A O 1
ATOM 3091 N N . ALA A 1 404 ? 4.956 -7.280 -24.241 1.00 96.06 404 ALA A N 1
ATOM 3092 C CA . ALA A 1 404 ? 4.715 -7.984 -25.494 1.00 96.06 404 ALA A CA 1
ATOM 3093 C C . ALA A 1 404 ? 3.573 -9.003 -25.329 1.00 96.06 404 ALA A C 1
ATOM 3095 O O . ALA A 1 404 ? 3.776 -10.041 -24.696 1.00 96.06 404 ALA A O 1
ATOM 3096 N N . PRO A 1 405 ? 2.376 -8.746 -25.887 1.00 96.44 405 PRO A N 1
ATOM 3097 C CA . PRO A 1 405 ? 1.288 -9.718 -25.880 1.00 96.44 405 PRO A CA 1
ATOM 3098 C C . PRO A 1 405 ? 1.682 -11.018 -26.595 1.00 96.44 405 PRO A C 1
ATOM 3100 O O . PRO A 1 405 ? 2.177 -10.992 -27.722 1.00 96.44 405 PRO A O 1
ATOM 3103 N N . ARG A 1 406 ? 1.420 -12.168 -25.967 1.00 96.94 406 ARG A N 1
ATOM 3104 C CA . ARG A 1 406 ? 1.575 -13.506 -26.569 1.00 96.94 406 ARG A CA 1
ATOM 3105 C C . ARG A 1 406 ? 0.445 -13.825 -27.549 1.00 96.94 406 ARG A C 1
ATOM 3107 O O . ARG A 1 406 ? 0.618 -14.624 -28.465 1.00 96.94 406 ARG A O 1
ATOM 3114 N N . ASN A 1 407 ? -0.728 -13.235 -27.330 1.00 96.19 407 ASN A N 1
ATOM 3115 C CA . ASN A 1 407 ? -1.930 -13.405 -28.139 1.00 96.19 407 ASN A CA 1
ATOM 3116 C C . ASN A 1 407 ? -2.795 -12.125 -28.078 1.00 96.19 407 ASN A C 1
ATOM 3118 O O . ASN A 1 407 ? -2.444 -11.168 -27.392 1.00 96.19 407 ASN A O 1
ATOM 3122 N N . ARG A 1 408 ? -3.947 -12.116 -28.766 1.00 94.25 408 ARG A N 1
ATOM 3123 C CA . ARG A 1 408 ? -4.864 -10.957 -28.791 1.00 94.25 408 ARG A CA 1
ATOM 3124 C C . ARG A 1 408 ? -5.499 -10.618 -27.438 1.00 94.25 408 ARG A C 1
ATOM 3126 O O . ARG A 1 408 ? -5.905 -9.479 -27.253 1.00 94.25 408 ARG A O 1
ATOM 3133 N N . GLN A 1 409 ? -5.603 -11.571 -26.510 1.00 93.12 409 GLN A N 1
ATOM 3134 C CA . GLN A 1 409 ? -6.132 -11.306 -25.165 1.00 93.12 409 GLN A CA 1
ATOM 3135 C C . GLN A 1 409 ? -5.132 -10.495 -24.332 1.00 93.12 409 GLN A C 1
ATOM 3137 O O . GLN A 1 409 ? -5.539 -9.645 -23.550 1.00 93.12 409 GLN A O 1
ATOM 3142 N N . GLY A 1 410 ? -3.828 -10.693 -24.553 1.00 94.50 410 GLY A N 1
ATOM 3143 C CA . GLY A 1 410 ? -2.783 -9.894 -23.909 1.00 94.50 410 GLY A CA 1
ATOM 3144 C C . GLY A 1 410 ? -2.721 -8.444 -24.390 1.00 94.50 410 GLY A C 1
ATOM 3145 O O . GLY A 1 410 ? -2.058 -7.630 -23.765 1.00 94.50 410 GLY A O 1
ATOM 3146 N N . GLY A 1 411 ? -3.399 -8.103 -25.485 1.00 94.06 411 GLY A N 1
ATOM 3147 C CA . GLY A 1 411 ? -3.415 -6.769 -26.074 1.00 94.06 411 GLY A CA 1
ATOM 3148 C C . GLY A 1 411 ? -3.133 -6.797 -27.575 1.00 94.06 411 GLY A C 1
ATOM 3149 O O . GLY A 1 411 ? -2.667 -7.788 -28.136 1.00 94.06 411 GLY A O 1
ATOM 3150 N N . ASP A 1 412 ? -3.409 -5.679 -28.242 1.00 91.69 412 ASP A N 1
ATOM 3151 C CA . ASP A 1 412 ? -3.357 -5.615 -29.709 1.00 91.69 412 ASP A CA 1
ATOM 3152 C C . ASP A 1 412 ? -1.935 -5.551 -30.283 1.00 91.69 412 ASP A C 1
ATOM 3154 O O . ASP A 1 412 ? -1.728 -5.793 -31.474 1.00 91.69 412 ASP A O 1
ATOM 3158 N N . ARG A 1 413 ? -0.952 -5.141 -29.474 1.00 92.38 413 ARG A N 1
ATOM 3159 C CA . ARG A 1 413 ? 0.420 -4.864 -29.919 1.00 92.38 413 ARG A CA 1
ATOM 3160 C C . ARG A 1 413 ? 1.391 -4.771 -28.756 1.00 92.38 413 ARG A C 1
ATOM 3162 O O . ARG A 1 413 ? 0.989 -4.565 -27.619 1.00 92.38 413 ARG A O 1
ATOM 3169 N N . GLU A 1 414 ? 2.678 -4.823 -29.074 1.00 93.62 414 GLU A N 1
ATOM 3170 C CA . GLU A 1 414 ? 3.724 -4.501 -28.110 1.00 93.62 414 GLU A CA 1
ATOM 3171 C C . GLU A 1 414 ? 3.614 -3.042 -27.642 1.00 93.62 414 GLU A C 1
ATOM 3173 O O . GLU A 1 414 ? 3.314 -2.125 -28.417 1.00 93.62 414 GLU A O 1
ATOM 3178 N N . MET A 1 415 ? 3.875 -2.827 -26.357 1.00 94.50 415 MET A N 1
ATOM 3179 C CA . MET A 1 415 ? 3.878 -1.517 -25.725 1.00 94.50 415 MET A CA 1
ATOM 3180 C C . MET A 1 415 ? 5.247 -1.261 -25.101 1.00 94.50 415 MET A C 1
ATOM 3182 O O . MET A 1 415 ? 5.662 -1.958 -24.177 1.00 94.50 415 MET A O 1
ATOM 3186 N N . LEU A 1 416 ? 5.941 -0.241 -25.607 1.00 94.25 416 LEU A N 1
ATOM 3187 C CA . LEU A 1 416 ? 7.194 0.237 -25.033 1.00 94.25 416 LEU A CA 1
ATOM 3188 C C . LEU A 1 416 ? 6.899 1.281 -23.950 1.00 94.25 416 LEU A C 1
ATOM 3190 O O . LEU A 1 416 ? 6.183 2.262 -24.193 1.00 94.25 416 LEU A O 1
ATOM 3194 N N . VAL A 1 417 ? 7.459 1.058 -22.765 1.00 95.81 417 VAL A N 1
ATOM 3195 C CA . VAL A 1 417 ? 7.220 1.855 -21.562 1.00 95.81 417 VAL A CA 1
ATOM 3196 C C . VAL A 1 417 ? 8.554 2.260 -20.940 1.00 95.81 417 VAL A C 1
ATOM 3198 O O . VAL A 1 417 ? 9.517 1.501 -20.970 1.00 95.81 417 VAL A O 1
ATOM 3201 N N . GLU A 1 418 ? 8.618 3.468 -20.392 1.00 95.56 418 GLU A N 1
ATOM 3202 C CA . GLU A 1 418 ? 9.781 4.041 -19.714 1.00 95.56 418 GLU A CA 1
ATOM 3203 C C . GLU A 1 418 ? 9.383 4.465 -18.297 1.00 95.56 418 GLU A C 1
ATOM 3205 O O . GLU A 1 418 ? 8.429 5.234 -18.116 1.00 95.56 418 GLU A O 1
ATOM 3210 N N . ALA A 1 419 ? 10.122 3.954 -17.310 1.00 96.12 419 ALA A N 1
ATOM 3211 C CA . ALA A 1 419 ? 10.041 4.382 -15.918 1.00 96.12 419 ALA A CA 1
ATOM 3212 C C . ALA A 1 419 ? 10.960 5.585 -15.655 1.00 96.12 419 ALA A C 1
ATOM 3214 O O . ALA A 1 419 ? 11.872 5.875 -16.429 1.00 96.12 419 ALA A O 1
ATOM 3215 N N . ASP A 1 420 ? 10.726 6.286 -14.549 1.00 95.81 420 ASP A N 1
ATOM 3216 C CA . ASP A 1 420 ? 11.522 7.449 -14.143 1.00 95.81 420 ASP A CA 1
ATOM 3217 C C . ASP A 1 420 ? 12.901 7.083 -13.563 1.00 95.81 420 ASP A C 1
ATOM 3219 O O . ASP A 1 420 ? 13.818 7.901 -13.569 1.00 95.81 420 ASP A O 1
ATOM 3223 N N . SER A 1 421 ? 13.050 5.842 -13.100 1.00 94.69 421 SER A N 1
ATOM 3224 C CA . SER A 1 421 ? 14.207 5.328 -12.373 1.00 94.69 421 SER A CA 1
ATOM 3225 C C . SER A 1 421 ? 14.437 3.839 -12.664 1.00 94.69 421 SER A C 1
ATOM 3227 O O . SER A 1 421 ? 13.525 3.113 -13.080 1.00 94.69 421 SER A O 1
ATOM 3229 N N . ALA A 1 422 ? 15.657 3.354 -12.411 1.00 93.69 422 ALA A N 1
ATOM 3230 C CA . ALA A 1 422 ? 15.987 1.932 -12.521 1.00 93.69 422 ALA A CA 1
ATOM 3231 C C . ALA A 1 422 ? 15.152 1.076 -11.548 1.00 93.69 422 ALA A C 1
ATOM 3233 O O . ALA A 1 422 ? 14.638 0.025 -11.938 1.00 93.69 422 ALA A O 1
ATOM 3234 N N . ASP A 1 423 ? 14.959 1.553 -10.312 1.00 93.00 423 ASP A N 1
ATOM 3235 C CA . ASP A 1 423 ? 14.114 0.898 -9.305 1.00 93.00 423 ASP A CA 1
ATOM 3236 C C . ASP A 1 423 ? 12.637 0.925 -9.670 1.00 93.00 423 ASP A C 1
ATOM 3238 O O . ASP A 1 423 ? 11.944 -0.077 -9.492 1.00 93.00 423 ASP A O 1
ATOM 3242 N N . GLY A 1 424 ? 12.146 2.038 -10.222 1.00 94.69 424 GLY A N 1
ATOM 3243 C CA . GLY A 1 424 ? 10.799 2.116 -10.778 1.00 94.69 424 GLY A CA 1
ATOM 3244 C C . GLY A 1 424 ? 10.590 1.047 -11.848 1.00 94.69 424 GLY A C 1
ATOM 3245 O O . GLY A 1 424 ? 9.636 0.275 -11.771 1.00 94.69 424 GLY A O 1
ATOM 3246 N N . ARG A 1 425 ? 11.529 0.912 -12.797 1.00 95.44 425 ARG A N 1
ATOM 3247 C CA . ARG A 1 425 ? 11.472 -0.143 -13.821 1.00 95.44 425 ARG A CA 1
ATOM 3248 C C . ARG A 1 425 ? 11.464 -1.542 -13.204 1.00 95.44 425 ARG A C 1
ATOM 3250 O O . ARG A 1 425 ? 10.634 -2.357 -13.600 1.00 95.44 425 ARG A O 1
ATOM 3257 N N . ARG A 1 426 ? 12.373 -1.832 -12.262 1.00 94.94 426 ARG A N 1
ATOM 3258 C CA . ARG A 1 426 ? 12.449 -3.137 -11.574 1.00 94.94 426 ARG A CA 1
ATOM 3259 C C . ARG A 1 426 ? 11.120 -3.491 -10.908 1.00 94.94 426 ARG A C 1
ATOM 3261 O O . ARG A 1 426 ? 10.604 -4.579 -11.154 1.00 94.94 426 ARG A O 1
ATOM 3268 N N . ARG A 1 427 ? 10.541 -2.553 -10.150 1.00 95.25 427 ARG A N 1
ATOM 3269 C CA . ARG A 1 427 ? 9.243 -2.726 -9.482 1.00 95.25 427 ARG A CA 1
ATOM 3270 C C . ARG A 1 427 ? 8.127 -3.013 -10.479 1.00 95.25 427 ARG A C 1
ATOM 3272 O O . ARG A 1 427 ? 7.456 -4.028 -10.348 1.00 95.25 427 ARG A O 1
ATOM 3279 N N . TRP A 1 428 ? 7.976 -2.196 -11.522 1.00 97.00 428 TRP A N 1
ATOM 3280 C CA . TRP A 1 428 ? 6.942 -2.411 -12.540 1.00 97.00 428 TRP A CA 1
ATOM 3281 C C . TRP A 1 428 ? 7.064 -3.762 -13.249 1.00 97.00 428 TRP A C 1
ATOM 3283 O O . TRP A 1 428 ? 6.060 -4.447 -13.436 1.00 97.00 428 TRP A O 1
ATOM 3293 N N . VAL A 1 429 ? 8.281 -4.174 -13.611 1.00 96.56 429 VAL A N 1
ATOM 3294 C CA . VAL A 1 429 ? 8.533 -5.485 -14.229 1.00 96.56 429 VAL A CA 1
ATOM 3295 C C . VAL A 1 429 ? 8.130 -6.617 -13.286 1.00 96.56 429 VAL A C 1
ATOM 3297 O O . VAL A 1 429 ? 7.384 -7.504 -13.698 1.00 96.56 429 VAL A O 1
ATOM 3300 N N . GLN A 1 430 ? 8.564 -6.561 -12.024 1.00 96.12 430 GLN A N 1
ATOM 3301 C CA . GLN A 1 430 ? 8.200 -7.550 -11.010 1.00 96.12 430 GLN A CA 1
ATOM 3302 C C . GLN A 1 430 ? 6.683 -7.609 -10.822 1.00 96.12 430 GLN A C 1
ATOM 3304 O O . GLN A 1 430 ? 6.101 -8.687 -10.779 1.00 96.12 430 GLN A O 1
ATOM 3309 N N . TRP A 1 431 ? 6.023 -6.453 -10.762 1.00 95.94 431 TRP A N 1
ATOM 3310 C CA . TRP A 1 431 ? 4.584 -6.369 -10.568 1.00 95.94 431 TRP A CA 1
ATOM 3311 C C . TRP A 1 431 ? 3.787 -6.990 -11.706 1.00 95.94 431 TRP A C 1
ATOM 3313 O O . TRP A 1 431 ? 2.858 -7.752 -11.452 1.00 95.94 431 TRP A O 1
ATOM 3323 N N . ILE A 1 432 ? 4.190 -6.709 -12.943 1.00 96.50 432 ILE A N 1
ATOM 3324 C CA . ILE A 1 432 ? 3.586 -7.297 -14.137 1.00 96.50 432 ILE A CA 1
ATOM 3325 C C . ILE A 1 432 ? 3.787 -8.819 -14.156 1.00 96.50 432 ILE A C 1
ATOM 3327 O O . ILE A 1 432 ? 2.856 -9.554 -14.472 1.00 96.50 432 ILE A O 1
ATOM 3331 N N . GLN A 1 433 ? 4.979 -9.301 -13.788 1.00 96.19 433 GLN A N 1
ATOM 3332 C CA . GLN A 1 433 ? 5.275 -10.737 -13.727 1.00 96.19 433 GLN A CA 1
ATOM 3333 C C . GLN A 1 433 ? 4.456 -11.454 -12.653 1.00 96.19 433 GLN A C 1
ATOM 3335 O O . GLN A 1 433 ? 3.924 -12.531 -12.922 1.00 96.19 433 GLN A O 1
ATOM 3340 N N . SER A 1 434 ? 4.323 -10.858 -11.463 1.00 93.81 434 SER A N 1
ATOM 3341 C CA . SER A 1 434 ? 3.478 -11.397 -10.395 1.00 93.81 434 SER A CA 1
ATOM 3342 C C . SER A 1 434 ? 2.017 -11.479 -10.837 1.00 93.81 434 SER A C 1
ATOM 3344 O O . SER A 1 434 ? 1.419 -12.540 -10.729 1.00 93.81 434 SER A O 1
ATOM 3346 N N . ALA A 1 435 ? 1.470 -10.400 -11.408 1.00 94.00 435 ALA A N 1
ATOM 3347 C CA . ALA A 1 435 ? 0.076 -10.352 -11.853 1.00 94.00 435 ALA A CA 1
ATOM 3348 C C . ALA A 1 435 ? -0.242 -11.330 -12.999 1.00 94.00 435 ALA A C 1
ATOM 3350 O O . ALA A 1 435 ? -1.371 -11.788 -13.120 1.00 94.00 435 ALA A O 1
ATOM 3351 N N . GLY 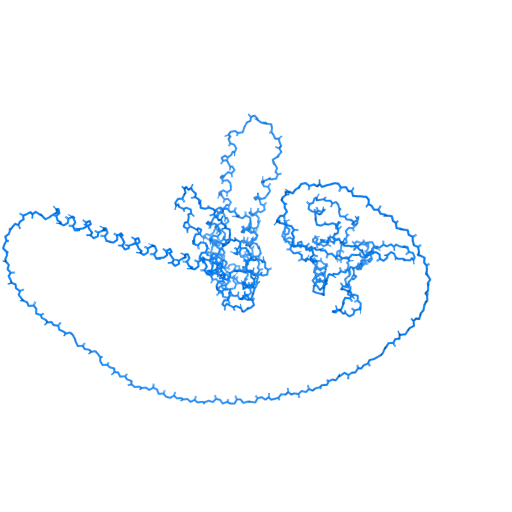A 1 436 ? 0.739 -11.652 -13.848 1.00 92.00 436 GLY A N 1
ATOM 3352 C CA . GLY A 1 436 ? 0.574 -12.646 -14.911 1.00 92.00 436 GLY A CA 1
ATOM 3353 C C . GLY A 1 436 ? 0.731 -14.104 -14.462 1.00 92.00 436 GLY A C 1
ATOM 3354 O O . GLY A 1 436 ? 0.454 -14.995 -15.264 1.00 92.00 436 GLY A O 1
ATOM 3355 N N . SER A 1 437 ? 1.211 -14.348 -13.236 1.00 89.94 437 SER A N 1
ATOM 3356 C CA . SER A 1 437 ? 1.464 -15.697 -12.696 1.00 89.94 437 SER A CA 1
ATOM 3357 C C . SER A 1 437 ? 0.388 -16.182 -11.719 1.00 89.94 437 SER A C 1
ATOM 3359 O O . SER A 1 437 ? 0.313 -17.387 -11.479 1.00 89.94 437 SER A O 1
ATOM 3361 N N . SER A 1 438 ? -0.400 -15.260 -11.160 1.00 77.62 438 SER A N 1
ATOM 3362 C CA . SER A 1 438 ? -1.621 -15.542 -10.393 1.00 77.62 438 SER A CA 1
ATOM 3363 C C . SER A 1 438 ? -2.756 -15.990 -11.311 1.00 77.62 438 SER A C 1
ATOM 3365 O O . SER A 1 438 ? -3.503 -16.902 -10.896 1.00 77.62 438 SER A O 1
#

Organism: NCBI:txid1034831

InterPro domains:
  IPR001849 Pleckstrin homology domain [PF00169] (326-435)
  IPR001849 Pleckstrin homology domain [PS50003] (325-437)
  IPR001849 Pleckstrin homology domain [SM00233] (326-438)
  IPR011989 Armadillo-like helical [G3DSA:1.25.10.10] (6-206)
  IPR011993 PH-like domain superfamily [G3DSA:2.30.29.30] (322-435)
  IPR016024 Armadillo-type fold [SSF48371] (61-190)

Secondary structure (DSSP, 8-state):
-HHHHHHHTTTTHHHHHHHHHHHHHHHHHHHHHTT------SS-TTSSHHHHHHHHHHHHHHHHHHHHHHHHHTTSHHHHHHHHHHHHHHHHHHHHHTTT-HHHHHHHHHHHHHHHTT-HHHHHHHHHTTHHHHHHHHHHS-----TT-TTTHHHHHHHHHHHHHHHHHHHHH-HHHHHHHHHTTHHHHHHHHHHHHHHHHHHHHHHHHHHHHHHHHHHHHHHHHT-----------------PPPPPP-------------------------------------------PPPP---------SS--S--S--EEEEE-TTS-EEEEEEEEEE----STT----EEEEEEEEETTEEEEESSHHHHHTTPPPS-SS-EEGGGEEEEE-SS-TTSSSEEEEEEESSGGG-SS-EEEEESSHHHHHHHHHHHHHHHH-

Foldseek 3Di:
DVVCLVVVVVVPLVSLVVLLVVLLVLVLVVVVVVPPPDPDDDDDPDPPVVVVVVVVVVSLVSNLVSLVSLQSLLVDVRSLVSCLVPPLLVLVVVVVVVPPDLVSLLSSLSSLLSSPQPDVSSLVSCVVNCVLVVLVCLLPPCPDDPVPDPVPVVSSLSSNVSSLVSLVSSVVVDVVSVVVCVVPCNVVSSVVNVVVVVVVVVVVVVVVVVVVVVVVVVVVVVCVVPDDPDDDDDDDDDDDDDDDDDDDDDDDDDDDDDDDDDDDDDDDDDDDDDDDDDDDDDDDDDDDDDDDDDDDDDDDDDDDDDPPPPDPAFDWDWDQDSVRPTKTKTKWWWADDDPPPVGRRDTAIWIWIDDQQWIFTHNDPVCVVVVNDTPDPATARLLQWDKAFDPDPLQDPQNKIKTAGNDPNRHDGIMIIGDSGSVRSVVVNVVSVVSNVD

pLDDT: mean 72.13, std 19.81, range [28.95, 97.75]

Sequence (438 aa):
AQVASSELALRGPDAVSAIILFLRRCLQRSEESEGDEEEEDEDEEEDEDEEEEDEEAKQRTIVLRAMNALKHLSENDELKSLIGECGMGFLLDLVNGSQGSPRFQLEYFQLIERLTASDDMNVKALVQLGGVQLMLDLLLEDHGSPQGSVTGDTDWVSLQCLVAETLGNMVEADQEYAELIESSNTRHVLKEVEKRNRDETKLNFEIVSASRALRGKLDKHKREAASPASGSSREKQQKKKLKPPAPDSPSPRGSTPALSGGSVVMQFPGSAPSTPAPKSTAAATIGATEEASPKPSPARPPGSALLRTLSKGGGVVQSVGIGGEVVRSGYLKKQGGGTSKWGRTNWTTRFFVIDGYKLLYYKSEDAKMKNEAPRNQVPYDLRHCDVRISRADADQPPFQFVLAPRNRQGGDREMLVEADSADGRRRWVQWIQSAGSS